Protein AF-A0A9P7FTN0-F1 (afdb_monomer_lite)

Structure (mmCIF, N/CA/C/O backbone):
data_AF-A0A9P7FTN0-F1
#
_entry.id   AF-A0A9P7FTN0-F1
#
loop_
_atom_site.group_PDB
_atom_site.id
_atom_site.type_symbol
_atom_site.label_atom_id
_atom_site.label_alt_id
_atom_site.label_comp_id
_atom_site.label_asym_id
_atom_site.label_entity_id
_atom_site.label_seq_id
_atom_site.pdbx_PDB_ins_code
_atom_site.Cartn_x
_atom_site.Cartn_y
_atom_site.Cartn_z
_atom_site.occupancy
_atom_site.B_iso_or_equiv
_atom_site.auth_seq_id
_atom_site.auth_comp_id
_atom_site.auth_asym_id
_atom_site.auth_atom_id
_atom_site.pdbx_PDB_model_num
ATOM 1 N N . MET A 1 1 ? 28.682 -12.802 -58.910 1.00 31.09 1 MET A N 1
ATOM 2 C CA . MET A 1 1 ? 28.476 -13.879 -59.899 1.00 31.09 1 MET A CA 1
ATOM 3 C C . MET A 1 1 ? 27.266 -14.675 -59.445 1.00 31.09 1 MET A C 1
ATOM 5 O O . MET A 1 1 ? 27.197 -15.022 -58.276 1.00 31.09 1 MET A O 1
ATOM 9 N N . CYS A 1 2 ? 26.282 -14.801 -60.327 1.00 30.19 2 CYS A N 1
ATOM 10 C CA . CYS A 1 2 ? 24.962 -15.384 -60.092 1.00 30.19 2 CYS A CA 1
ATOM 11 C C . CYS A 1 2 ? 25.042 -16.909 -59.913 1.00 30.19 2 CYS A C 1
ATOM 13 O O . CYS A 1 2 ? 25.841 -17.535 -60.602 1.00 30.19 2 CYS A O 1
ATOM 15 N N . ALA A 1 3 ? 24.151 -17.498 -59.113 1.00 31.81 3 ALA A N 1
ATOM 16 C CA . ALA A 1 3 ? 23.622 -18.833 -59.392 1.00 31.81 3 ALA A CA 1
ATOM 17 C C . ALA A 1 3 ? 22.221 -18.960 -58.782 1.00 31.81 3 ALA A C 1
ATOM 19 O O . ALA A 1 3 ? 22.028 -18.900 -57.570 1.00 31.81 3 ALA A O 1
ATOM 20 N N . ARG A 1 4 ? 21.256 -19.057 -59.689 1.00 36.59 4 ARG A N 1
ATOM 21 C CA . ARG A 1 4 ? 19.823 -19.266 -59.507 1.00 36.59 4 ARG A CA 1
ATOM 22 C C . ARG A 1 4 ? 19.539 -20.745 -59.831 1.00 36.59 4 ARG A C 1
ATOM 24 O O . ARG A 1 4 ? 20.307 -21.338 -60.582 1.00 36.59 4 ARG A O 1
ATOM 31 N N . ASP A 1 5 ? 18.407 -21.240 -59.331 1.00 37.47 5 ASP A N 1
ATOM 32 C CA . ASP A 1 5 ? 17.646 -22.423 -59.788 1.00 37.47 5 ASP A CA 1
ATOM 33 C C . ASP A 1 5 ? 18.031 -23.809 -59.219 1.00 37.47 5 ASP A C 1
ATOM 35 O O . ASP A 1 5 ? 19.073 -24.366 -59.540 1.00 37.47 5 ASP A O 1
ATOM 39 N N . LEU A 1 6 ? 17.146 -24.433 -58.420 1.00 32.06 6 LEU A N 1
ATOM 40 C CA . LEU A 1 6 ? 16.088 -25.344 -58.905 1.00 32.06 6 LEU A CA 1
ATOM 41 C C . LEU A 1 6 ? 15.223 -25.925 -57.759 1.00 32.06 6 LEU A C 1
ATOM 43 O O . LEU A 1 6 ? 15.592 -25.935 -56.590 1.00 32.06 6 LEU A O 1
ATOM 47 N N . LEU A 1 7 ? 14.023 -26.344 -58.156 1.00 34.34 7 LEU A N 1
ATOM 48 C CA . LEU A 1 7 ? 12.803 -26.639 -57.401 1.00 34.34 7 LEU A CA 1
ATOM 49 C C . LEU A 1 7 ? 12.665 -28.096 -56.893 1.00 34.34 7 LEU A C 1
ATOM 51 O O . LEU A 1 7 ? 13.183 -29.021 -57.505 1.00 34.34 7 LEU A O 1
ATOM 55 N N . LEU A 1 8 ? 11.758 -28.236 -55.909 1.00 33.72 8 LEU A N 1
ATOM 56 C CA . LEU A 1 8 ? 10.805 -29.337 -55.636 1.00 33.72 8 LEU A CA 1
ATOM 57 C C . LEU A 1 8 ? 11.191 -30.561 -54.766 1.00 33.72 8 LEU A C 1
ATOM 59 O O . LEU A 1 8 ? 11.976 -31.419 -55.141 1.00 33.72 8 LEU A O 1
ATOM 63 N N . ALA A 1 9 ? 10.386 -30.671 -53.696 1.00 35.03 9 ALA A N 1
ATOM 64 C CA . ALA A 1 9 ? 9.806 -31.860 -53.057 1.00 35.03 9 ALA A CA 1
ATOM 65 C C . ALA A 1 9 ? 10.682 -32.777 -52.180 1.00 35.03 9 ALA A C 1
ATOM 67 O O . ALA A 1 9 ? 11.590 -33.458 -52.638 1.00 35.03 9 ALA A O 1
ATOM 68 N N . GLY A 1 10 ? 10.268 -32.897 -50.912 1.00 29.72 10 GLY A N 1
ATOM 69 C CA . GLY A 1 10 ? 10.661 -33.989 -50.024 1.00 29.72 10 GLY A CA 1
ATOM 70 C C . GLY A 1 10 ? 10.662 -33.576 -48.558 1.00 29.72 10 GLY A C 1
ATOM 71 O O . GLY A 1 10 ? 11.668 -33.097 -48.048 1.00 29.72 10 GLY A O 1
ATOM 72 N N . VAL A 1 11 ? 9.537 -33.766 -47.865 1.00 44.59 11 VAL A N 1
ATOM 73 C CA . VAL A 1 11 ? 9.508 -33.743 -46.398 1.00 44.59 11 VAL A CA 1
ATOM 74 C C . VAL A 1 11 ? 10.474 -34.818 -45.894 1.00 44.59 11 VAL A C 1
ATOM 76 O O . VAL A 1 11 ? 10.239 -36.004 -46.102 1.00 44.59 11 VAL A O 1
ATOM 79 N N . SER A 1 12 ? 11.541 -34.406 -45.214 1.00 32.53 12 SER A N 1
ATOM 80 C CA . SER A 1 12 ? 12.284 -35.264 -44.294 1.00 32.53 12 SER A CA 1
ATOM 81 C C . SER A 1 12 ? 12.703 -34.443 -43.078 1.00 32.53 12 SER A C 1
ATOM 83 O O . SER A 1 12 ? 13.478 -33.490 -43.167 1.00 32.53 12 SER A O 1
ATOM 85 N N . LEU A 1 13 ? 12.107 -34.794 -41.938 1.00 45.34 13 LEU A N 1
ATOM 86 C CA . LEU A 1 13 ? 12.431 -34.310 -40.603 1.00 45.34 13 LEU A CA 1
ATOM 87 C C . LEU A 1 13 ? 13.838 -34.779 -40.213 1.00 45.34 13 LEU A C 1
ATOM 89 O O . LEU A 1 13 ? 14.008 -35.767 -39.508 1.00 45.34 13 LEU A O 1
ATOM 93 N N . THR A 1 14 ? 14.850 -34.018 -40.610 1.00 37.41 14 THR A N 1
ATOM 94 C CA . THR A 1 14 ? 16.133 -33.963 -39.905 1.00 37.41 14 THR A CA 1
ATOM 95 C C . THR A 1 14 ? 16.527 -32.500 -39.813 1.00 37.41 14 THR A C 1
ATOM 97 O O . THR A 1 14 ? 16.972 -31.899 -40.788 1.00 37.41 14 THR A O 1
ATOM 100 N N . LYS A 1 15 ? 16.274 -31.903 -38.643 1.00 46.38 15 LYS A N 1
ATOM 101 C CA . LYS A 1 15 ? 16.603 -30.516 -38.300 1.00 46.38 15 LYS A CA 1
ATOM 102 C C . LYS A 1 15 ? 18.123 -30.355 -38.434 1.00 46.38 15 LYS A C 1
ATOM 104 O O . LYS A 1 15 ? 18.864 -30.704 -37.519 1.00 46.38 15 LYS A O 1
ATOM 109 N N . ASN A 1 16 ? 18.576 -29.926 -39.613 1.00 45.09 16 ASN A N 1
ATOM 110 C CA . ASN A 1 16 ? 19.978 -29.634 -39.887 1.00 45.09 16 ASN A CA 1
ATOM 111 C C . ASN A 1 16 ? 20.498 -28.698 -38.790 1.00 45.09 16 ASN A C 1
ATOM 113 O O . ASN A 1 16 ? 19.848 -27.697 -38.484 1.00 45.09 16 ASN A O 1
ATOM 117 N N . ARG A 1 17 ? 21.647 -29.047 -38.196 1.00 53.75 17 ARG A N 1
ATOM 118 C CA . ARG A 1 17 ? 22.486 -28.140 -37.400 1.00 53.75 17 ARG A CA 1
ATOM 119 C C . ARG A 1 17 ? 22.630 -26.843 -38.200 1.00 53.75 17 ARG A C 1
ATOM 121 O O . ARG A 1 17 ? 23.322 -26.838 -39.210 1.00 53.75 17 ARG A O 1
ATOM 128 N N . GLN A 1 18 ? 21.900 -25.801 -37.817 1.00 57.97 18 GLN A N 1
ATOM 129 C CA . GLN A 1 18 ? 21.959 -24.518 -38.505 1.00 57.97 18 GLN A CA 1
ATOM 130 C C . GLN A 1 18 ? 23.228 -23.793 -38.071 1.00 57.97 18 GLN A C 1
ATOM 132 O O . GLN A 1 18 ? 23.468 -23.629 -36.874 1.00 57.97 18 GLN A O 1
ATOM 137 N N . ASP A 1 19 ? 24.034 -23.403 -39.056 1.00 70.38 19 ASP A N 1
ATOM 138 C CA . ASP A 1 19 ? 25.237 -22.603 -38.877 1.00 70.38 19 ASP A CA 1
ATOM 139 C C . ASP A 1 19 ? 24.915 -21.317 -38.110 1.00 70.38 19 ASP A C 1
ATOM 141 O O . ASP A 1 19 ? 24.045 -20.529 -38.487 1.00 70.38 19 ASP A O 1
ATOM 145 N N . HIS A 1 20 ? 25.624 -21.118 -37.003 1.00 78.00 20 HIS A N 1
ATOM 146 C CA . HIS A 1 20 ? 25.621 -19.858 -36.278 1.00 78.00 20 HIS A CA 1
ATOM 147 C C . HIS A 1 20 ? 26.612 -18.885 -36.944 1.00 78.00 20 HIS A C 1
ATOM 149 O O . HIS A 1 20 ? 27.692 -19.317 -37.351 1.00 78.00 20 HIS A O 1
ATOM 155 N N . PRO A 1 21 ? 26.315 -17.574 -36.990 1.00 84.31 21 PRO A N 1
ATOM 156 C CA . PRO A 1 21 ? 25.103 -16.920 -36.498 1.00 84.31 21 PRO A CA 1
ATOM 157 C C . PRO A 1 21 ? 23.936 -16.972 -37.498 1.00 84.31 21 PRO A C 1
ATOM 159 O O . PRO A 1 21 ? 24.124 -16.877 -38.705 1.00 84.31 21 PRO A O 1
ATOM 162 N N . ILE A 1 22 ? 22.707 -17.014 -36.968 1.00 84.06 22 ILE A N 1
ATOM 163 C CA . ILE A 1 22 ? 21.469 -16.983 -37.769 1.00 84.06 22 ILE A CA 1
ATOM 164 C C . ILE A 1 22 ? 21.303 -15.615 -38.458 1.00 84.06 22 ILE A C 1
ATOM 166 O O . ILE A 1 22 ? 20.797 -15.542 -39.576 1.00 84.06 22 ILE A O 1
ATOM 170 N N . ARG A 1 23 ? 21.724 -14.523 -37.796 1.00 85.62 23 ARG A N 1
ATOM 171 C CA . ARG A 1 23 ? 21.707 -13.139 -38.307 1.00 85.62 23 ARG A CA 1
ATOM 172 C C . ARG A 1 23 ? 22.837 -12.309 -37.699 1.00 85.62 23 ARG A C 1
ATOM 174 O O . ARG A 1 23 ? 23.258 -12.574 -36.576 1.00 85.62 23 ARG A O 1
ATOM 181 N N . ALA A 1 24 ? 23.289 -11.294 -38.434 1.00 89.06 24 ALA A N 1
ATOM 182 C CA . ALA A 1 24 ? 24.287 -10.328 -37.986 1.00 89.06 24 ALA A CA 1
ATOM 183 C C . ALA A 1 24 ? 23.943 -8.927 -38.513 1.00 89.06 24 ALA A C 1
ATOM 185 O O . ALA A 1 24 ? 23.652 -8.767 -39.699 1.00 89.06 24 ALA A O 1
ATOM 186 N N . TRP A 1 25 ? 24.007 -7.923 -37.638 1.00 91.50 25 TRP A N 1
ATOM 187 C CA . TRP A 1 25 ? 23.776 -6.517 -37.972 1.00 91.50 25 TRP A CA 1
ATOM 188 C C . TRP A 1 25 ? 25.002 -5.687 -37.589 1.00 91.50 25 TRP A C 1
ATOM 190 O O . TRP A 1 25 ? 25.554 -5.856 -36.505 1.00 91.50 25 TRP A O 1
ATOM 200 N N . GLN A 1 26 ? 25.418 -4.780 -38.472 1.00 93.38 26 GLN A N 1
ATOM 201 C CA . GLN A 1 26 ? 26.541 -3.865 -38.256 1.00 93.38 26 GLN A CA 1
ATOM 202 C C . GLN A 1 26 ? 26.058 -2.428 -38.459 1.00 93.38 26 GLN A C 1
ATOM 204 O O . GLN A 1 26 ? 26.190 -1.867 -39.544 1.00 93.38 26 GLN A O 1
ATOM 209 N N . GLU A 1 27 ? 25.431 -1.853 -37.430 1.00 93.88 27 GLU A N 1
ATOM 210 C CA . GLU A 1 27 ? 24.962 -0.458 -37.477 1.00 93.88 27 GLU A CA 1
ATOM 211 C C . GLU A 1 27 ? 25.555 0.452 -36.403 1.00 93.88 27 GLU A C 1
ATOM 213 O O . GLU A 1 27 ? 25.571 1.665 -36.597 1.00 93.88 27 GLU A O 1
ATOM 218 N N . HIS A 1 28 ? 25.988 -0.094 -35.266 1.00 95.62 28 HIS A N 1
ATOM 219 C CA . HIS A 1 28 ? 26.703 0.690 -34.263 1.00 95.62 28 HIS A CA 1
ATOM 220 C C . HIS A 1 28 ? 28.098 1.042 -34.777 1.00 95.62 28 HIS A C 1
ATOM 222 O O . HIS A 1 28 ? 28.753 0.222 -35.422 1.00 95.62 28 HIS A O 1
ATOM 228 N N . THR A 1 29 ? 28.550 2.264 -34.503 1.00 96.56 29 THR A N 1
ATOM 229 C CA . THR A 1 29 ? 29.854 2.760 -34.982 1.00 96.56 29 THR A CA 1
ATOM 230 C C . THR A 1 29 ? 30.975 2.553 -33.967 1.00 96.56 29 THR A C 1
ATOM 232 O O . THR A 1 29 ? 32.143 2.780 -34.281 1.00 96.56 29 THR A O 1
ATOM 235 N N . ARG A 1 30 ? 30.624 2.106 -32.759 1.00 97.12 30 ARG A N 1
ATOM 236 C CA . ARG A 1 30 ? 31.532 1.783 -31.656 1.00 97.12 30 ARG A CA 1
ATOM 237 C C . ARG A 1 30 ? 31.077 0.507 -30.948 1.00 97.12 30 ARG A C 1
ATOM 239 O O . ARG A 1 30 ? 30.109 -0.137 -31.351 1.00 97.12 30 ARG A O 1
ATOM 246 N N . GLU A 1 31 ? 31.786 0.138 -29.891 1.00 96.69 31 GLU A N 1
ATOM 247 C CA . GLU A 1 31 ? 31.558 -1.052 -29.081 1.00 96.69 31 GLU A CA 1
ATOM 248 C C . GLU A 1 31 ? 30.089 -1.176 -28.664 1.00 96.69 31 GLU A C 1
ATOM 250 O O . GLU A 1 31 ? 29.496 -0.237 -28.126 1.00 96.69 31 GLU A O 1
ATOM 255 N N . VAL A 1 32 ? 29.498 -2.344 -28.921 1.00 97.38 32 VAL A N 1
ATOM 256 C CA . VAL A 1 32 ? 28.172 -2.708 -28.414 1.00 97.38 32 VAL A CA 1
ATOM 257 C C . VAL A 1 32 ? 28.368 -3.298 -27.027 1.00 97.38 32 VAL A C 1
ATOM 259 O O . VAL A 1 32 ? 29.068 -4.297 -26.874 1.00 97.38 32 VAL A O 1
ATOM 262 N N . PHE A 1 33 ? 27.790 -2.660 -26.015 1.00 94.94 33 PHE A N 1
ATOM 263 C CA . PHE A 1 33 ? 28.113 -2.958 -24.622 1.00 94.94 33 PHE A CA 1
ATOM 264 C C . PHE A 1 33 ? 27.035 -3.784 -23.918 1.00 94.94 33 PHE A C 1
ATOM 266 O O . PHE A 1 33 ? 27.358 -4.619 -23.074 1.00 94.94 33 PHE A O 1
ATOM 273 N N . SER A 1 34 ? 25.760 -3.581 -24.260 1.00 96.75 34 SER A N 1
ATOM 274 C CA . SER A 1 34 ? 24.654 -4.345 -23.678 1.00 96.75 34 SER A CA 1
ATOM 275 C C . SER A 1 34 ? 23.622 -4.750 -24.724 1.00 96.75 34 SER A C 1
ATOM 277 O O . SER A 1 34 ? 23.486 -4.101 -25.764 1.00 96.75 34 SER A O 1
ATOM 279 N N . VAL A 1 35 ? 22.907 -5.833 -24.424 1.00 97.38 35 VAL A N 1
ATOM 280 C CA . VAL A 1 35 ? 21.728 -6.296 -25.154 1.00 97.38 35 VAL A CA 1
ATOM 281 C C . VAL A 1 35 ? 20.667 -6.723 -24.144 1.00 97.38 35 VAL A C 1
ATOM 283 O O . VAL A 1 35 ? 21.007 -7.356 -23.143 1.00 97.38 35 VAL A O 1
ATOM 286 N N . ASP A 1 36 ? 19.407 -6.386 -24.400 1.00 97.81 36 ASP A N 1
ATOM 287 C CA . ASP A 1 36 ? 18.286 -6.753 -23.535 1.00 97.81 36 ASP A CA 1
ATOM 288 C C . ASP A 1 36 ? 17.030 -7.084 -24.345 1.00 97.81 36 ASP A C 1
ATOM 290 O O . ASP A 1 36 ? 16.654 -6.351 -25.263 1.00 97.81 36 ASP A O 1
ATOM 294 N N . TRP A 1 37 ? 16.387 -8.200 -24.012 1.00 97.19 37 TRP A N 1
ATOM 295 C CA . TRP A 1 37 ? 15.133 -8.620 -24.634 1.00 97.19 37 TRP A CA 1
ATOM 296 C C . TRP A 1 37 ? 13.949 -8.047 -23.867 1.00 97.19 37 TRP A C 1
ATOM 298 O O . TRP A 1 37 ? 13.916 -8.087 -22.640 1.00 97.19 37 TRP A O 1
ATOM 308 N N . SER A 1 38 ? 12.923 -7.582 -24.581 1.00 94.38 38 SER A N 1
ATOM 309 C CA . SER A 1 38 ? 11.670 -7.235 -23.919 1.00 94.38 38 SER A CA 1
ATOM 310 C C . SER A 1 38 ? 10.962 -8.506 -23.450 1.00 94.38 38 SER A C 1
ATOM 312 O O . SER A 1 38 ? 10.572 -9.357 -24.251 1.00 94.38 38 SER A O 1
ATOM 314 N N . ASN A 1 39 ? 10.724 -8.606 -22.142 1.00 89.88 39 ASN A N 1
ATOM 315 C CA . ASN A 1 39 ? 9.963 -9.715 -21.560 1.00 89.88 39 ASN A CA 1
ATOM 316 C C . ASN A 1 39 ? 8.456 -9.644 -21.873 1.00 89.88 39 ASN A C 1
ATOM 318 O O . ASN A 1 39 ? 7.747 -10.635 -21.701 1.00 89.88 39 ASN A O 1
ATOM 322 N N . ILE A 1 40 ? 7.972 -8.494 -22.358 1.00 91.81 40 ILE A N 1
ATOM 323 C CA . ILE A 1 40 ? 6.565 -8.278 -22.718 1.00 91.81 40 ILE A CA 1
ATOM 324 C C . ILE A 1 40 ? 6.392 -8.355 -24.243 1.00 91.81 40 ILE A C 1
ATOM 326 O O . ILE A 1 40 ? 5.612 -9.169 -24.739 1.00 91.81 40 ILE A O 1
ATOM 330 N N . LYS A 1 41 ? 7.153 -7.561 -25.011 1.00 90.62 41 LYS A N 1
ATOM 331 C CA . LYS A 1 41 ? 7.175 -7.601 -26.484 1.00 90.62 41 LYS A CA 1
ATOM 332 C C . LYS A 1 41 ? 8.279 -8.541 -26.964 1.00 90.62 41 LYS A C 1
ATOM 334 O O . LYS A 1 41 ? 9.319 -8.093 -27.432 1.00 90.62 41 LYS A O 1
ATOM 339 N N . LYS A 1 42 ? 8.017 -9.845 -26.874 1.00 89.56 42 LYS A N 1
ATOM 340 C CA . LYS A 1 42 ? 8.990 -10.940 -27.082 1.00 89.56 42 LYS A CA 1
ATOM 341 C C . LYS A 1 42 ? 9.758 -10.925 -28.413 1.00 89.56 42 LYS A C 1
ATOM 343 O O . LYS A 1 42 ? 10.788 -11.577 -28.514 1.00 89.56 42 LYS A O 1
ATOM 348 N N . GLU A 1 43 ? 9.279 -10.186 -29.409 1.00 92.06 43 GLU A N 1
ATOM 349 C CA . GLU A 1 43 ? 9.926 -10.049 -30.721 1.00 92.06 43 GLU A CA 1
ATOM 350 C C . GLU A 1 43 ? 10.980 -8.930 -30.774 1.00 92.06 43 GLU A C 1
ATOM 352 O O . GLU A 1 43 ? 11.703 -8.799 -31.764 1.00 92.06 43 GLU A O 1
ATOM 357 N N . THR A 1 44 ? 11.069 -8.097 -29.734 1.00 94.25 44 THR A N 1
ATOM 358 C CA . THR A 1 44 ? 11.913 -6.900 -29.719 1.00 94.25 44 THR A CA 1
ATOM 359 C C . THR A 1 44 ? 13.036 -7.022 -28.697 1.00 94.25 44 THR A C 1
ATOM 361 O O . THR A 1 44 ? 12.815 -7.398 -27.544 1.00 94.25 44 THR A O 1
ATOM 364 N N . PHE A 1 45 ? 14.237 -6.612 -29.098 1.00 96.56 45 PHE A N 1
ATOM 365 C CA . PHE A 1 45 ? 15.372 -6.426 -28.197 1.00 96.56 45 PHE A CA 1
ATOM 366 C C . PHE A 1 45 ? 16.067 -5.087 -28.454 1.00 96.56 45 PHE A C 1
ATOM 368 O O . PHE A 1 45 ? 15.925 -4.490 -29.523 1.00 96.56 45 PHE A O 1
ATOM 375 N N . ALA A 1 46 ? 16.804 -4.602 -27.462 1.00 97.50 46 ALA A N 1
ATOM 376 C CA . ALA A 1 46 ? 17.571 -3.368 -27.514 1.00 97.50 46 ALA A CA 1
ATOM 377 C C . ALA A 1 46 ? 19.067 -3.677 -27.431 1.00 97.50 46 ALA A C 1
ATOM 379 O O . ALA A 1 46 ? 19.463 -4.633 -26.769 1.00 97.50 46 ALA A O 1
ATOM 380 N N . SER A 1 47 ? 19.898 -2.857 -28.069 1.00 97.88 47 SER A N 1
ATOM 381 C CA . SER A 1 47 ? 21.346 -2.836 -27.854 1.00 97.88 47 SER A CA 1
ATOM 382 C C . SER A 1 47 ? 21.829 -1.428 -27.540 1.00 97.88 47 SER A C 1
ATOM 384 O O . SER A 1 47 ? 21.358 -0.469 -28.154 1.00 97.88 47 SER A O 1
ATOM 386 N N . SER A 1 48 ? 22.784 -1.298 -26.620 1.00 98.00 48 SER A N 1
ATOM 387 C CA . SER A 1 48 ? 23.442 -0.024 -26.302 1.00 98.00 48 SER A CA 1
ATOM 388 C C . SER A 1 48 ? 24.888 -0.004 -26.786 1.00 98.00 48 SER A C 1
ATOM 390 O O . SER A 1 48 ? 25.551 -1.045 -26.820 1.00 98.00 48 SER A O 1
ATOM 392 N N . SER A 1 49 ? 25.397 1.180 -27.126 1.00 98.12 49 SER A N 1
ATOM 393 C CA . SER A 1 49 ? 26.763 1.334 -27.621 1.00 98.12 49 SER A CA 1
ATOM 394 C C . SER A 1 49 ? 27.484 2.557 -27.061 1.00 98.12 49 SER A C 1
ATOM 396 O O . SER A 1 49 ? 26.897 3.537 -26.597 1.00 98.12 49 SER A O 1
ATOM 398 N N . TRP A 1 50 ? 28.809 2.503 -27.142 1.00 97.75 50 TRP A N 1
ATOM 399 C CA . TRP A 1 50 ? 29.697 3.630 -26.887 1.00 97.75 50 TRP A CA 1
ATOM 400 C C . TRP A 1 50 ? 29.576 4.762 -27.918 1.00 97.75 50 TRP A C 1
ATOM 402 O O . TRP A 1 50 ? 30.155 5.829 -27.725 1.00 97.75 50 TRP A O 1
ATOM 412 N N . ASP A 1 51 ? 28.822 4.565 -29.001 1.00 96.06 51 ASP A N 1
ATOM 413 C CA . ASP A 1 51 ? 28.494 5.615 -29.972 1.00 96.06 51 ASP A CA 1
ATOM 414 C C . ASP A 1 51 ? 27.414 6.601 -29.487 1.00 96.06 51 ASP A C 1
ATOM 416 O O . ASP A 1 51 ? 27.070 7.527 -30.217 1.00 96.06 51 ASP A O 1
ATOM 420 N N . GLY A 1 52 ? 26.899 6.427 -28.263 1.00 94.62 52 GLY A N 1
ATOM 421 C CA . GLY A 1 52 ? 25.855 7.278 -27.680 1.00 94.62 52 GLY A CA 1
ATOM 422 C C . GLY A 1 52 ? 24.431 6.830 -28.010 1.00 94.62 52 GLY A C 1
ATOM 423 O O . GLY A 1 52 ? 23.456 7.362 -27.467 1.00 94.62 52 GLY A O 1
ATOM 424 N N . THR A 1 53 ? 24.286 5.815 -28.864 1.00 95.62 53 THR A N 1
ATOM 425 C CA . THR A 1 53 ? 22.989 5.368 -29.362 1.00 95.62 53 THR A CA 1
ATOM 426 C C . THR A 1 53 ? 22.513 4.078 -28.710 1.00 95.62 53 THR A C 1
ATOM 428 O O . THR A 1 53 ? 23.283 3.227 -28.252 1.00 95.62 53 THR A O 1
ATOM 431 N N . VAL A 1 54 ? 21.193 3.922 -28.716 1.00 96.75 54 VAL A N 1
ATOM 432 C CA . VAL A 1 54 ? 20.510 2.665 -28.430 1.00 96.75 54 VAL A CA 1
ATOM 433 C C . VAL A 1 54 ? 19.693 2.278 -29.650 1.00 96.75 54 VAL A C 1
ATOM 435 O O . VAL A 1 54 ? 18.951 3.095 -30.192 1.00 96.75 54 VAL A O 1
ATOM 438 N N . LYS A 1 55 ? 19.824 1.036 -30.106 1.00 95.19 55 LYS A N 1
ATOM 439 C CA . LYS A 1 55 ? 19.088 0.524 -31.265 1.00 95.19 55 LYS A CA 1
ATOM 440 C C . LYS A 1 55 ? 18.089 -0.533 -30.831 1.00 95.19 55 LYS A C 1
ATOM 442 O O . LYS A 1 55 ? 18.412 -1.394 -30.019 1.00 95.19 55 LYS A O 1
ATOM 447 N N . LEU A 1 56 ? 16.882 -0.459 -31.385 1.00 95.25 56 LEU A N 1
ATOM 448 C CA . LEU A 1 56 ? 15.839 -1.468 -31.230 1.00 95.25 56 LEU A CA 1
ATOM 449 C C . LEU A 1 56 ? 15.810 -2.377 -32.446 1.00 95.25 56 LEU A C 1
ATOM 451 O O . LEU A 1 56 ? 15.922 -1.915 -33.582 1.00 95.25 56 LEU A O 1
ATOM 455 N N . TRP A 1 57 ? 15.600 -3.661 -32.212 1.00 95.12 57 TRP A N 1
ATOM 456 C CA . TRP A 1 57 ? 15.735 -4.699 -33.218 1.00 95.12 57 TRP A CA 1
ATOM 457 C C . TRP A 1 57 ? 14.562 -5.662 -33.175 1.00 95.12 57 TRP A C 1
ATOM 459 O O . TRP A 1 57 ? 13.949 -5.878 -32.135 1.00 95.12 57 TRP A O 1
ATOM 469 N N . THR A 1 58 ? 14.321 -6.294 -34.316 1.00 93.38 58 THR A N 1
ATOM 470 C CA . THR A 1 58 ? 13.489 -7.488 -34.445 1.00 93.38 58 THR A CA 1
ATOM 471 C C . THR A 1 58 ? 14.276 -8.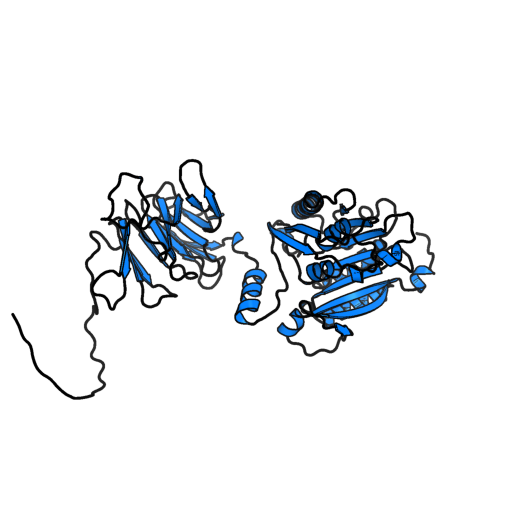453 -35.322 1.00 93.38 58 THR A C 1
ATOM 473 O O . THR A 1 58 ? 14.755 -8.011 -36.375 1.00 93.38 58 THR A O 1
ATOM 476 N N . PRO A 1 59 ? 14.426 -9.739 -34.952 1.00 90.12 59 PRO A N 1
ATOM 477 C CA . PRO A 1 59 ? 15.212 -10.683 -35.739 1.00 90.12 59 PRO A CA 1
ATOM 478 C C . PRO A 1 59 ? 14.781 -10.732 -37.204 1.00 90.12 59 PRO A C 1
ATOM 480 O O . PRO A 1 59 ? 15.620 -10.821 -38.086 1.00 90.12 59 PRO A O 1
ATOM 483 N N . ASP A 1 60 ? 13.494 -10.581 -37.501 1.00 88.62 60 ASP A N 1
ATOM 484 C CA . ASP A 1 60 ? 12.982 -10.713 -38.867 1.00 88.62 60 ASP A CA 1
ATOM 485 C C . ASP A 1 60 ? 13.372 -9.582 -39.822 1.00 88.62 60 ASP A C 1
ATOM 487 O O . ASP A 1 60 ? 13.190 -9.712 -41.036 1.00 88.62 60 ASP A O 1
ATOM 491 N N . ARG A 1 61 ? 13.949 -8.486 -39.316 1.00 87.31 61 ARG A N 1
ATOM 492 C CA . ARG A 1 61 ? 14.311 -7.321 -40.128 1.00 87.31 61 ARG A CA 1
ATOM 493 C C . ARG A 1 61 ? 15.810 -7.273 -40.445 1.00 87.31 61 ARG A C 1
ATOM 495 O O . ARG A 1 61 ? 16.642 -7.610 -39.607 1.00 87.31 61 ARG A O 1
ATOM 502 N N . PRO A 1 62 ? 16.196 -6.796 -41.642 1.00 86.50 62 PRO A N 1
ATOM 503 C CA . PRO A 1 62 ? 17.604 -6.652 -42.018 1.00 86.50 62 PRO A CA 1
ATOM 504 C C . PRO A 1 62 ? 18.297 -5.435 -41.378 1.00 86.50 62 PRO A C 1
ATOM 506 O O . PRO A 1 62 ? 19.505 -5.289 -41.528 1.00 86.50 62 PRO A O 1
ATOM 509 N N . ARG A 1 63 ? 17.548 -4.545 -40.714 1.00 89.62 63 ARG A N 1
ATOM 510 C CA . ARG A 1 63 ? 18.029 -3.305 -40.083 1.00 89.62 63 ARG A CA 1
ATOM 511 C C . ARG A 1 63 ? 17.299 -3.043 -38.768 1.00 89.62 63 ARG A C 1
ATOM 513 O O . ARG A 1 63 ? 16.235 -3.629 -38.540 1.00 89.62 63 ARG A O 1
ATOM 520 N N . SER A 1 64 ? 17.846 -2.151 -37.944 1.00 92.81 64 SER A N 1
ATOM 521 C CA . SER A 1 64 ? 17.210 -1.698 -36.706 1.00 92.81 64 SER A CA 1
ATOM 522 C C . SER A 1 64 ? 15.832 -1.084 -36.978 1.00 92.81 64 SER A C 1
ATOM 524 O O . SER A 1 64 ? 15.585 -0.435 -37.997 1.00 92.81 64 SER A O 1
ATOM 526 N N . VAL A 1 65 ? 14.900 -1.334 -36.061 1.00 91.94 65 VAL A N 1
ATOM 527 C CA . VAL A 1 65 ? 13.540 -0.783 -36.071 1.00 91.94 65 VAL A CA 1
ATOM 528 C C . VAL A 1 65 ? 13.577 0.702 -35.733 1.00 91.94 65 VAL A C 1
ATOM 530 O O . VAL A 1 65 ? 12.846 1.499 -36.317 1.00 91.94 65 VAL A O 1
ATOM 533 N N . THR A 1 66 ? 14.409 1.078 -34.764 1.00 88.88 66 THR A N 1
ATOM 534 C CA . THR A 1 66 ? 14.511 2.447 -34.256 1.00 88.88 66 THR A CA 1
ATOM 535 C C . THR A 1 66 ? 15.915 2.680 -33.720 1.00 88.88 66 THR A C 1
ATOM 537 O O . THR A 1 66 ? 16.512 1.784 -33.127 1.00 88.88 66 THR A O 1
ATOM 540 N N . THR A 1 67 ? 16.443 3.887 -33.922 1.00 91.06 67 THR A N 1
ATOM 541 C CA . THR A 1 67 ? 17.684 4.351 -33.293 1.00 91.06 67 THR A CA 1
ATOM 542 C C . THR A 1 67 ? 17.348 5.512 -32.366 1.00 91.06 67 THR A C 1
ATOM 544 O O . THR A 1 67 ? 16.800 6.518 -32.808 1.00 91.06 67 THR A O 1
ATOM 547 N N . LEU A 1 68 ? 17.670 5.362 -31.087 1.00 90.69 68 LEU A N 1
ATOM 548 C CA . LEU A 1 68 ? 17.531 6.375 -30.051 1.00 90.69 68 LEU A CA 1
ATOM 549 C C . LEU A 1 68 ? 18.889 7.049 -29.850 1.00 90.69 68 LEU A C 1
ATOM 551 O O . LEU A 1 68 ? 19.874 6.382 -29.532 1.00 90.69 68 LEU A O 1
ATOM 555 N N . GLN A 1 69 ? 18.938 8.369 -30.013 1.00 90.50 69 GLN A N 1
ATOM 556 C CA . GLN A 1 69 ? 20.075 9.185 -29.582 1.00 90.50 69 GLN A CA 1
ATOM 557 C C . GLN A 1 69 ? 19.977 9.377 -28.068 1.00 90.50 69 GLN A C 1
ATOM 559 O O . GLN A 1 69 ? 19.413 10.361 -27.592 1.00 90.50 69 GLN A O 1
ATOM 564 N N . ALA A 1 70 ? 20.422 8.369 -27.316 1.00 89.75 70 ALA A N 1
ATOM 565 C CA . ALA A 1 70 ? 20.167 8.303 -25.886 1.00 89.75 70 ALA A CA 1
ATOM 566 C C . ALA A 1 70 ? 21.054 9.288 -25.113 1.00 89.75 70 ALA A C 1
ATOM 568 O O . ALA A 1 70 ? 20.554 10.070 -24.301 1.00 89.75 70 ALA A O 1
ATOM 569 N N . HIS A 1 71 ? 22.356 9.288 -25.399 1.00 92.00 71 HIS A N 1
ATOM 570 C CA . HIS A 1 71 ? 23.349 10.116 -24.719 1.00 92.00 71 HIS A CA 1
ATOM 571 C C . HIS A 1 71 ? 24.378 10.667 -25.716 1.00 92.00 71 HIS A C 1
ATOM 573 O O . HIS A 1 71 ? 24.604 10.094 -26.775 1.00 92.00 71 HIS A O 1
ATOM 579 N N . HIS A 1 72 ? 25.046 11.768 -25.359 1.00 89.94 72 HIS A N 1
ATOM 580 C CA . HIS A 1 72 ? 26.189 12.289 -26.131 1.00 89.94 72 HIS A CA 1
ATOM 581 C C . HIS A 1 72 ? 27.510 11.576 -25.785 1.00 89.94 72 HIS A C 1
ATOM 583 O O . HIS A 1 72 ? 28.561 11.912 -26.324 1.00 89.94 72 HIS A O 1
ATOM 589 N N . SER A 1 73 ? 27.459 10.627 -24.850 1.00 92.50 73 SER A N 1
ATOM 590 C CA . SER A 1 73 ? 28.595 9.878 -24.320 1.00 92.50 73 SER A CA 1
ATOM 591 C C . SER A 1 73 ? 28.279 8.380 -24.315 1.00 92.50 73 SER A C 1
ATOM 593 O O . SER A 1 73 ? 27.182 7.976 -24.700 1.00 92.50 73 SER A O 1
ATOM 595 N N . CYS A 1 74 ? 29.221 7.537 -23.892 1.00 96.94 74 CYS A N 1
ATOM 596 C CA . CYS A 1 74 ? 29.066 6.083 -23.963 1.00 96.94 74 CYS A CA 1
ATOM 597 C C . CYS A 1 74 ? 27.820 5.590 -23.203 1.00 96.94 74 CYS A C 1
ATOM 599 O O . CYS A 1 74 ? 27.602 5.995 -22.060 1.00 96.94 74 CYS A O 1
ATOM 601 N N . VAL A 1 75 ? 27.023 4.698 -23.806 1.00 98.06 75 VAL A N 1
ATOM 602 C CA . VAL A 1 75 ? 25.847 4.086 -23.160 1.00 98.06 75 VAL A CA 1
ATOM 603 C C . VAL A 1 75 ? 26.197 2.685 -22.673 1.00 98.06 75 VAL A C 1
ATOM 605 O O . VAL A 1 75 ? 26.373 1.755 -23.466 1.00 98.06 75 VAL A O 1
ATOM 608 N N . TYR A 1 76 ? 26.274 2.523 -21.355 1.00 98.06 76 TYR A N 1
ATOM 609 C CA . TYR A 1 76 ? 26.669 1.259 -20.737 1.00 98.06 76 TYR A CA 1
ATOM 610 C C . TYR A 1 76 ? 25.534 0.252 -20.645 1.00 98.06 76 TYR A C 1
ATOM 612 O O . TYR A 1 76 ? 25.781 -0.947 -20.682 1.00 98.06 76 TYR A O 1
ATOM 620 N N . GLN A 1 77 ? 24.289 0.695 -20.533 1.00 98.19 77 GLN A N 1
ATOM 621 C CA . GLN A 1 77 ? 23.181 -0.245 -20.449 1.00 98.19 77 GLN A CA 1
ATOM 622 C C . GLN A 1 77 ? 21.920 0.351 -21.057 1.00 98.19 77 GLN A C 1
ATOM 624 O O . GLN A 1 77 ? 21.671 1.545 -20.903 1.00 98.19 77 GLN A O 1
ATOM 629 N N . ALA A 1 78 ? 21.136 -0.488 -21.732 1.00 97.88 78 ALA A N 1
ATOM 630 C CA . ALA A 1 78 ? 19.753 -0.218 -22.103 1.00 97.88 78 ALA A CA 1
ATOM 631 C C . ALA A 1 78 ? 18.893 -1.419 -21.691 1.00 97.88 78 ALA A C 1
ATOM 633 O O . ALA A 1 78 ? 19.210 -2.539 -22.083 1.00 97.88 78 ALA A O 1
ATOM 634 N N . ILE A 1 79 ? 17.844 -1.196 -20.895 1.00 97.88 79 ILE A N 1
ATOM 635 C CA . ILE A 1 79 ? 16.972 -2.265 -20.380 1.00 97.88 79 ILE A CA 1
ATOM 636 C C . ILE A 1 79 ? 15.492 -1.927 -20.525 1.00 97.88 79 ILE A C 1
ATOM 638 O O . ILE A 1 79 ? 15.053 -0.815 -20.204 1.00 97.88 79 ILE A O 1
ATOM 642 N N . PHE A 1 80 ? 14.710 -2.903 -20.974 1.00 97.38 80 PHE A N 1
ATOM 643 C CA . PHE A 1 80 ? 13.259 -2.815 -21.023 1.00 97.38 80 PHE A CA 1
ATOM 644 C C . PHE A 1 80 ? 12.660 -2.901 -19.626 1.00 97.38 80 PHE A C 1
ATOM 646 O O . PHE A 1 80 ? 13.118 -3.652 -18.763 1.00 97.38 80 PHE A O 1
ATOM 653 N N . SER A 1 81 ? 11.590 -2.141 -19.413 1.00 94.12 81 SER A N 1
ATOM 654 C CA . SER A 1 81 ? 10.784 -2.295 -18.212 1.00 94.12 81 SER A CA 1
ATOM 655 C C . SER A 1 81 ? 10.097 -3.667 -18.209 1.00 94.12 81 SER A C 1
ATOM 657 O O . SER A 1 81 ? 9.485 -4.049 -19.211 1.00 94.12 81 SER A O 1
ATOM 659 N N . PRO A 1 82 ? 10.123 -4.399 -17.081 1.00 93.25 82 PRO A N 1
ATOM 660 C CA . PRO A 1 82 ? 9.357 -5.632 -16.930 1.00 93.25 82 PRO A CA 1
ATOM 661 C C . PRO A 1 82 ? 7.854 -5.371 -16.739 1.00 93.25 82 PRO A C 1
ATOM 663 O O . PRO A 1 82 ? 7.077 -6.318 -16.771 1.00 93.25 82 PRO A O 1
ATOM 666 N N . HIS A 1 83 ? 7.445 -4.107 -16.561 1.00 87.12 83 HIS A N 1
ATOM 667 C CA . HIS A 1 83 ? 6.061 -3.704 -16.282 1.00 87.12 83 HIS A CA 1
ATOM 668 C C . HIS A 1 83 ? 5.374 -3.039 -17.474 1.00 87.12 83 HIS A C 1
ATOM 670 O O . HIS A 1 83 ? 4.161 -3.143 -17.631 1.00 87.12 83 HIS A O 1
ATOM 676 N N . GLN A 1 84 ? 6.137 -2.332 -18.313 1.00 87.56 84 GLN A N 1
ATOM 677 C CA . GLN A 1 84 ? 5.604 -1.586 -19.452 1.00 87.56 84 GLN A CA 1
ATOM 678 C C . GLN A 1 84 ? 6.361 -1.940 -20.739 1.00 87.56 84 GLN A C 1
ATOM 680 O O . GLN A 1 84 ? 7.575 -1.758 -20.803 1.00 87.56 84 GLN A O 1
ATOM 685 N N . PRO A 1 85 ? 5.670 -2.399 -21.798 1.00 88.69 85 PRO A N 1
ATOM 686 C CA . PRO A 1 85 ? 6.326 -2.930 -22.996 1.00 88.69 85 PRO A CA 1
ATOM 687 C C . PRO A 1 85 ? 7.104 -1.895 -23.813 1.00 88.69 85 PRO A C 1
ATOM 689 O O . PRO A 1 85 ? 7.966 -2.267 -24.605 1.00 88.69 85 PRO A O 1
ATOM 692 N N . ASP A 1 86 ? 6.757 -0.619 -23.661 1.00 88.94 86 ASP A N 1
ATOM 693 C CA . ASP A 1 86 ? 7.286 0.497 -24.446 1.00 88.94 86 ASP A CA 1
ATOM 694 C C . ASP A 1 86 ? 8.212 1.408 -23.641 1.00 88.94 86 ASP A C 1
ATOM 696 O O . ASP A 1 86 ? 8.542 2.499 -24.093 1.00 88.94 86 ASP A O 1
ATOM 700 N N . LEU A 1 87 ? 8.628 0.980 -22.450 1.00 91.75 87 LEU A N 1
ATOM 701 C CA . LEU A 1 87 ? 9.489 1.774 -21.586 1.00 91.75 87 LEU A CA 1
ATOM 702 C C . LEU A 1 87 ? 10.904 1.195 -21.558 1.00 91.75 87 LEU A C 1
ATOM 704 O O . LEU A 1 87 ? 11.092 0.004 -21.298 1.00 91.75 87 LEU A O 1
ATOM 708 N N . LEU A 1 88 ? 11.895 2.052 -21.792 1.00 94.88 88 LEU A N 1
ATOM 709 C CA . LEU A 1 88 ? 13.311 1.692 -21.822 1.00 94.88 88 LEU A CA 1
ATOM 710 C C . LEU A 1 88 ? 14.116 2.634 -20.921 1.00 94.88 88 LEU A C 1
ATOM 712 O O . LEU A 1 88 ? 13.955 3.849 -21.011 1.00 94.88 88 LEU A O 1
ATOM 716 N N . ALA A 1 89 ? 14.999 2.089 -20.085 1.00 96.38 89 ALA A N 1
ATOM 717 C CA . ALA A 1 89 ? 15.951 2.868 -19.293 1.00 96.38 89 ALA A CA 1
ATOM 718 C C . ALA A 1 89 ? 17.367 2.728 -19.846 1.00 96.38 89 ALA A C 1
ATOM 720 O O . ALA A 1 89 ? 17.761 1.635 -20.257 1.00 96.38 89 ALA A O 1
ATOM 721 N N . THR A 1 90 ? 18.141 3.810 -19.812 1.00 97.31 90 THR A N 1
ATOM 722 C CA . THR A 1 90 ? 19.542 3.834 -20.244 1.00 97.31 90 THR A CA 1
ATOM 723 C C . THR A 1 90 ? 20.436 4.515 -19.218 1.00 97.31 90 THR A C 1
ATOM 725 O O . THR A 1 90 ? 19.995 5.446 -18.548 1.00 97.31 90 THR A O 1
ATOM 728 N N . CYS A 1 91 ? 21.692 4.078 -19.100 1.00 97.19 91 CYS A N 1
ATOM 729 C CA . CYS A 1 91 ? 22.710 4.745 -18.282 1.00 97.19 91 CYS A CA 1
ATOM 730 C C . CYS A 1 91 ? 24.005 4.992 -19.054 1.00 97.19 91 CYS A C 1
ATOM 732 O O . CYS A 1 91 ? 24.343 4.252 -19.986 1.00 97.19 91 CYS A O 1
ATOM 734 N N . SER A 1 92 ? 24.741 6.025 -18.645 1.00 96.88 92 SER A N 1
ATOM 735 C CA . SER A 1 92 ? 25.893 6.516 -19.397 1.00 96.88 92 SER A CA 1
ATOM 736 C C . SER A 1 92 ? 27.051 7.004 -18.525 1.00 96.88 92 SER A C 1
ATOM 738 O O . SER A 1 92 ? 26.911 7.311 -17.337 1.00 96.88 92 SER A O 1
ATOM 740 N N . THR A 1 93 ? 28.211 7.123 -19.174 1.00 95.81 93 THR A N 1
ATOM 741 C CA . THR A 1 93 ? 29.382 7.887 -18.723 1.00 95.81 93 THR A CA 1
ATOM 742 C C . THR A 1 93 ? 29.048 9.327 -18.331 1.00 95.81 93 THR A C 1
ATOM 744 O O . THR A 1 93 ? 29.723 9.884 -17.475 1.00 95.81 93 THR A O 1
ATOM 747 N N . ASP A 1 94 ? 28.009 9.941 -18.906 1.00 93.44 94 ASP A N 1
ATOM 748 C CA . ASP A 1 94 ? 27.607 11.314 -18.553 1.00 93.44 94 ASP A CA 1
ATOM 749 C C . ASP A 1 94 ? 26.977 11.457 -17.151 1.00 93.44 94 ASP A C 1
ATOM 751 O O . ASP A 1 94 ? 26.606 12.559 -16.751 1.00 93.44 94 ASP A O 1
ATOM 755 N N . GLY A 1 95 ? 26.855 10.352 -16.411 1.00 92.12 95 GLY A N 1
ATOM 756 C CA . GLY A 1 95 ? 26.319 10.315 -15.054 1.00 92.12 95 GLY A CA 1
ATOM 757 C C . GLY A 1 95 ? 24.799 10.357 -14.967 1.00 92.12 95 GLY A C 1
ATOM 758 O O . GLY A 1 95 ? 24.234 10.389 -13.870 1.00 92.12 95 GLY A O 1
ATOM 759 N N . THR A 1 96 ? 24.113 10.312 -16.110 1.00 93.44 96 THR A N 1
ATOM 760 C CA . THR A 1 96 ? 22.656 10.356 -16.169 1.00 93.44 96 THR A CA 1
ATOM 761 C C . THR A 1 96 ? 22.037 8.994 -16.452 1.00 93.44 96 THR A C 1
ATOM 763 O O . THR A 1 96 ? 22.607 8.130 -17.126 1.00 93.44 96 THR A O 1
ATOM 766 N N . VAL A 1 97 ? 20.821 8.824 -15.936 1.00 94.81 97 VAL A N 1
ATOM 767 C CA . VAL A 1 97 ? 19.892 7.769 -16.332 1.00 94.81 97 VAL A CA 1
ATOM 768 C C . VAL A 1 97 ? 18.758 8.413 -17.114 1.00 94.81 97 VAL A C 1
ATOM 770 O O . VAL A 1 97 ? 18.173 9.394 -16.659 1.00 94.81 97 VAL A O 1
ATOM 773 N N . LYS A 1 98 ? 18.429 7.877 -18.286 1.00 92.81 98 LYS A N 1
ATOM 774 C CA . LYS A 1 98 ? 17.342 8.390 -19.126 1.00 92.81 98 LYS A CA 1
ATOM 775 C C . LYS A 1 98 ? 16.274 7.335 -19.334 1.00 92.81 98 LYS A C 1
ATOM 777 O O . LYS A 1 98 ? 16.585 6.166 -19.544 1.00 92.81 98 LYS A O 1
ATOM 782 N N . ILE A 1 99 ? 15.019 7.769 -19.294 1.00 92.00 99 ILE A N 1
ATOM 783 C CA . ILE A 1 99 ? 13.851 6.921 -19.533 1.00 92.00 99 ILE A CA 1
ATOM 784 C C . ILE A 1 99 ? 13.182 7.349 -20.834 1.00 92.00 99 ILE A C 1
ATOM 786 O O . ILE A 1 99 ? 12.878 8.528 -21.024 1.00 92.00 99 ILE A O 1
ATOM 790 N N . PHE A 1 100 ? 12.928 6.390 -21.717 1.00 90.31 100 PHE A N 1
ATOM 791 C CA . PHE A 1 100 ? 12.292 6.594 -23.014 1.00 90.31 100 PHE A CA 1
ATOM 792 C C . PHE A 1 100 ? 10.946 5.879 -23.061 1.00 90.31 100 PHE A C 1
ATOM 794 O O . PHE A 1 100 ? 10.871 4.693 -22.743 1.00 90.31 100 PHE A O 1
ATOM 801 N N . ASP A 1 101 ? 9.911 6.594 -23.504 1.00 87.06 101 ASP A N 1
ATOM 802 C CA . ASP A 1 101 ? 8.637 6.008 -23.921 1.00 87.06 101 ASP A CA 1
ATOM 803 C C . ASP A 1 101 ? 8.631 5.882 -25.446 1.00 87.06 101 ASP A C 1
ATOM 805 O O . ASP A 1 101 ? 8.577 6.879 -26.168 1.00 87.06 101 ASP A O 1
ATOM 809 N N . LEU A 1 102 ? 8.674 4.646 -25.932 1.00 85.38 102 LEU A N 1
ATOM 810 C CA . LEU A 1 102 ? 8.757 4.309 -27.352 1.00 85.38 102 LEU A CA 1
ATOM 811 C C . LEU A 1 102 ? 7.469 4.621 -28.131 1.00 85.38 102 LEU A C 1
ATOM 813 O O . LEU A 1 102 ? 7.471 4.556 -29.360 1.00 85.38 102 LEU A O 1
ATOM 817 N N . ARG A 1 103 ? 6.372 4.970 -27.444 1.00 80.56 103 ARG A N 1
ATOM 818 C CA . ARG A 1 103 ? 5.121 5.434 -28.068 1.00 80.56 103 ARG A CA 1
ATOM 819 C C . ARG A 1 103 ? 5.181 6.911 -28.439 1.00 80.56 103 ARG A C 1
ATOM 821 O O . ARG A 1 103 ? 4.419 7.349 -29.300 1.00 80.56 103 ARG A O 1
ATOM 828 N N . THR A 1 104 ? 6.041 7.686 -27.778 1.00 67.38 104 THR A N 1
ATOM 829 C CA . THR A 1 104 ? 6.120 9.132 -27.995 1.00 67.38 104 THR A CA 1
ATOM 830 C C . THR A 1 104 ? 6.956 9.411 -29.245 1.00 67.38 104 THR A C 1
ATOM 832 O O . THR A 1 104 ? 8.082 8.923 -29.350 1.00 67.38 104 THR A O 1
ATOM 835 N N . PRO A 1 105 ? 6.443 10.180 -30.222 1.00 53.78 105 PRO A N 1
ATOM 836 C CA . PRO A 1 105 ? 7.188 10.471 -31.437 1.00 53.78 105 PRO A CA 1
ATOM 837 C C . PRO A 1 105 ? 8.448 11.299 -31.139 1.00 53.78 105 PRO A C 1
ATOM 839 O O . PRO A 1 105 ? 8.435 12.236 -30.345 1.00 53.78 105 PRO A O 1
ATOM 842 N N . ALA A 1 106 ? 9.536 10.964 -31.831 1.00 52.84 106 ALA A N 1
ATOM 843 C CA . ALA A 1 106 ? 10.884 11.506 -31.663 1.00 52.84 106 ALA A CA 1
ATOM 844 C C . ALA A 1 106 ? 11.092 12.929 -32.239 1.00 52.84 106 ALA A C 1
ATOM 846 O O . ALA A 1 106 ? 12.105 13.194 -32.890 1.00 52.84 106 ALA A O 1
ATOM 847 N N . TYR A 1 107 ? 10.131 13.839 -32.043 1.00 52.06 107 TYR A N 1
ATOM 848 C CA . TYR A 1 107 ? 10.196 15.208 -32.561 1.00 52.06 107 TYR A CA 1
ATOM 849 C C . TYR A 1 107 ? 9.937 16.238 -31.461 1.00 52.06 107 TYR A C 1
ATOM 851 O O . TYR A 1 107 ? 8.850 16.306 -30.894 1.00 52.06 107 TYR A O 1
ATOM 859 N N . VAL A 1 108 ? 10.935 17.084 -31.204 1.00 47.94 108 VAL A N 1
ATOM 860 C CA . VAL A 1 108 ? 10.789 18.295 -30.388 1.00 47.94 108 VAL A CA 1
ATOM 861 C C . VAL A 1 108 ? 10.476 19.461 -31.339 1.00 47.94 108 VAL A C 1
ATOM 863 O O . VAL A 1 108 ? 11.232 19.649 -32.295 1.00 47.94 108 VAL A O 1
ATOM 866 N N . PRO A 1 109 ? 9.415 20.267 -31.134 1.00 44.69 109 PRO A N 1
ATOM 867 C CA . PRO A 1 109 ? 9.187 21.461 -31.942 1.00 44.69 109 PRO A CA 1
ATOM 868 C C . PRO A 1 109 ? 10.245 22.516 -31.593 1.00 44.69 109 PRO A C 1
ATOM 870 O O . PRO A 1 109 ? 10.156 23.208 -30.581 1.00 44.69 109 PRO A O 1
ATOM 873 N N . SER A 1 110 ? 11.286 22.637 -32.409 1.00 47.44 110 SER A N 1
ATOM 874 C CA . SER A 1 110 ? 12.346 23.628 -32.218 1.00 47.44 110 SER A CA 1
ATOM 875 C C . SER A 1 110 ? 11.984 24.965 -32.875 1.00 47.44 110 SER A C 1
ATOM 877 O O . SER A 1 110 ? 12.451 25.232 -33.970 1.00 47.44 110 SER A O 1
ATOM 879 N N . GLY A 1 111 ? 11.191 25.814 -32.209 1.00 54.47 111 GLY A N 1
ATOM 880 C CA . GLY A 1 111 ? 10.998 27.241 -32.548 1.00 54.47 111 GLY A CA 1
ATOM 881 C C . GLY A 1 111 ? 10.508 27.575 -33.978 1.00 54.47 111 GLY A C 1
ATOM 882 O O . GLY A 1 111 ? 10.436 26.719 -34.852 1.00 54.47 111 GLY A O 1
ATOM 883 N N . PRO A 1 112 ? 10.168 28.843 -34.271 1.00 51.31 112 PRO A N 1
ATOM 884 C CA . PRO A 1 112 ? 9.617 29.220 -35.579 1.00 51.31 112 PRO A CA 1
ATOM 885 C C . PRO A 1 112 ? 10.616 29.152 -36.755 1.00 51.31 112 PRO A C 1
ATOM 887 O O . PRO A 1 112 ? 10.192 29.299 -37.896 1.00 51.31 112 PRO A O 1
ATOM 890 N N . ASN A 1 113 ? 11.914 28.902 -36.510 1.00 49.53 113 ASN A N 1
ATOM 891 C CA . ASN A 1 113 ? 12.972 29.028 -37.527 1.00 49.53 113 ASN A CA 1
ATOM 892 C C . ASN A 1 113 ? 13.894 27.794 -37.686 1.00 49.53 113 ASN A C 1
ATOM 894 O O . ASN A 1 113 ? 14.936 27.912 -38.330 1.00 49.53 113 ASN A O 1
ATOM 898 N N . SER A 1 114 ? 13.571 26.622 -37.121 1.00 51.31 114 SER A N 1
ATOM 899 C CA . SER A 1 114 ? 14.434 25.430 -37.237 1.00 51.31 114 SER A CA 1
ATOM 900 C C . SER A 1 114 ? 13.816 24.344 -38.119 1.00 51.31 114 SER A C 1
ATOM 902 O O . SER A 1 114 ? 12.879 23.658 -37.718 1.00 51.31 114 SER A O 1
ATOM 904 N N . ASN A 1 115 ? 14.394 24.124 -39.301 1.00 50.44 115 ASN A N 1
ATOM 905 C CA . ASN A 1 115 ? 14.018 23.044 -40.224 1.00 50.44 115 ASN A CA 1
ATOM 906 C C . ASN A 1 115 ? 14.743 21.724 -39.903 1.00 50.44 115 ASN A C 1
ATOM 908 O O . ASN A 1 115 ? 15.355 21.109 -40.778 1.00 50.44 115 ASN A O 1
ATOM 912 N N . THR A 1 116 ? 14.689 21.257 -38.655 1.00 46.69 116 THR A N 1
ATOM 913 C CA . THR A 1 116 ? 15.341 19.996 -38.253 1.00 46.69 116 THR A CA 1
ATOM 914 C C . THR A 1 116 ? 14.430 18.795 -38.525 1.00 46.69 116 THR A C 1
ATOM 916 O O . THR A 1 116 ? 14.063 18.048 -37.627 1.00 46.69 116 THR A O 1
ATOM 919 N N . PHE A 1 117 ? 14.045 18.596 -39.788 1.00 44.53 117 PHE A N 1
ATOM 920 C CA . PHE A 1 117 ? 13.259 17.432 -40.229 1.00 44.53 117 PHE A CA 1
ATOM 921 C C . PHE A 1 117 ? 14.130 16.181 -40.471 1.00 44.53 117 PHE A C 1
ATOM 923 O O . PHE A 1 117 ? 13.636 15.148 -40.914 1.00 44.53 117 PHE A O 1
ATOM 930 N N . THR A 1 118 ? 15.441 16.263 -40.218 1.00 41.09 118 THR A N 1
ATOM 931 C CA . THR A 1 118 ? 16.420 15.258 -40.661 1.00 41.09 118 THR A CA 1
ATOM 932 C C . THR A 1 118 ? 16.958 14.340 -39.567 1.00 41.09 118 THR A C 1
ATOM 934 O O . THR A 1 118 ? 17.564 13.335 -39.916 1.00 41.09 118 THR A O 1
ATOM 937 N N . ASN A 1 119 ? 16.709 14.607 -38.278 1.00 43.78 119 ASN A N 1
ATOM 938 C CA . ASN A 1 119 ? 17.159 13.737 -37.185 1.00 43.78 119 ASN A CA 1
ATOM 939 C C . ASN A 1 119 ? 16.053 13.563 -36.129 1.00 43.78 119 ASN A C 1
ATOM 941 O O . ASN A 1 119 ? 15.786 14.512 -35.390 1.00 43.78 119 ASN A O 1
ATOM 945 N N . PRO A 1 120 ? 15.420 12.380 -36.015 1.00 47.69 120 PRO A N 1
ATOM 946 C CA . PRO A 1 120 ? 14.524 12.090 -34.904 1.00 47.69 120 PRO A CA 1
ATOM 947 C C . PRO A 1 120 ? 15.348 12.003 -33.611 1.00 47.69 120 PRO A C 1
ATOM 949 O O . PRO A 1 120 ? 15.975 10.983 -33.326 1.00 47.69 120 PRO A O 1
ATOM 952 N N . MET A 1 121 ? 15.391 13.080 -32.826 1.00 55.25 121 MET A N 1
ATOM 953 C CA . MET A 1 121 ? 15.864 13.001 -31.445 1.00 55.25 121 MET A CA 1
ATOM 954 C C . MET A 1 121 ? 14.696 12.503 -30.606 1.00 55.25 121 MET A C 1
ATOM 956 O O . MET A 1 121 ? 13.816 13.273 -30.228 1.00 55.25 121 MET A O 1
ATOM 960 N N . SER A 1 122 ? 14.673 11.199 -30.324 1.00 63.50 122 SER A N 1
ATOM 961 C CA . SER A 1 122 ? 13.809 10.687 -29.265 1.00 63.50 122 SER A CA 1
ATOM 962 C C . SER A 1 122 ? 14.252 11.368 -27.978 1.00 63.50 122 SER A C 1
ATOM 964 O O . SER A 1 122 ? 15.339 11.091 -27.481 1.00 63.50 122 SER A O 1
ATOM 966 N N . ALA A 1 123 ? 13.460 12.312 -27.480 1.00 71.00 123 ALA A N 1
ATOM 967 C CA . ALA A 1 123 ? 13.733 12.934 -26.198 1.00 71.00 123 ALA A CA 1
ATOM 968 C C . ALA A 1 123 ? 13.429 11.919 -25.092 1.00 71.00 123 ALA A C 1
ATOM 970 O O . ALA A 1 123 ? 12.443 11.183 -25.165 1.00 71.00 123 ALA A O 1
ATOM 971 N N . ALA A 1 124 ? 14.286 11.867 -24.077 1.00 80.06 124 ALA A N 1
ATOM 972 C CA . ALA A 1 124 ? 13.969 11.127 -22.867 1.00 80.06 124 ALA A CA 1
ATOM 973 C C . ALA A 1 124 ? 12.785 11.811 -22.168 1.00 80.06 124 ALA A C 1
ATOM 975 O O . ALA A 1 124 ? 12.763 13.036 -22.049 1.00 80.06 124 ALA A O 1
ATOM 976 N N . VAL A 1 125 ? 11.822 11.023 -21.695 1.00 79.19 125 VAL A N 1
ATOM 977 C CA . VAL A 1 125 ? 10.675 11.515 -20.916 1.00 79.19 125 VAL A CA 1
ATOM 978 C C . VAL A 1 125 ? 11.125 11.928 -19.511 1.00 79.19 125 VAL A C 1
ATOM 980 O O . VAL A 1 125 ? 10.581 12.865 -18.934 1.00 79.19 125 VAL A O 1
ATOM 983 N N . VAL A 1 126 ? 12.154 11.262 -18.979 1.00 83.81 126 VAL A N 1
ATOM 984 C CA . VAL A 1 126 ? 12.784 11.580 -17.689 1.00 83.81 126 VAL A CA 1
ATOM 985 C C . VAL A 1 126 ? 14.303 11.497 -17.840 1.00 83.81 126 VAL A C 1
ATOM 987 O O . VAL A 1 126 ? 14.807 10.578 -18.490 1.00 83.81 126 VAL A O 1
ATOM 990 N N . SER A 1 127 ? 15.036 12.440 -17.240 1.00 87.06 127 SER A N 1
ATOM 991 C CA . SER A 1 127 ? 16.503 12.466 -17.225 1.00 87.06 127 SER A CA 1
ATOM 992 C C . SER A 1 127 ? 17.004 12.681 -15.798 1.00 87.06 127 SER A C 1
ATOM 994 O O . SER A 1 127 ? 17.007 13.792 -15.277 1.00 87.06 127 SER A O 1
ATOM 996 N N . ILE A 1 128 ? 17.451 11.603 -15.168 1.00 88.06 128 ILE A N 1
ATOM 997 C CA . ILE A 1 128 ? 17.861 11.552 -13.768 1.00 88.06 128 ILE A CA 1
ATOM 998 C C . ILE A 1 128 ? 19.373 11.819 -13.680 1.00 88.06 128 ILE A C 1
ATOM 1000 O O . ILE A 1 128 ? 20.146 11.042 -14.248 1.00 88.06 128 ILE A O 1
ATOM 1004 N N . PRO A 1 129 ? 19.830 12.862 -12.965 1.00 88.12 129 PRO A N 1
ATOM 1005 C CA . PRO A 1 129 ? 21.248 13.071 -12.671 1.00 88.12 129 PRO A CA 1
ATOM 1006 C C . PRO A 1 129 ? 21.690 12.099 -11.566 1.00 88.12 129 PRO A C 1
ATOM 1008 O O . PRO A 1 129 ? 21.802 12.458 -10.394 1.00 88.12 129 PRO A O 1
ATOM 1011 N N . ALA A 1 130 ? 21.865 10.830 -11.930 1.00 85.75 130 ALA A N 1
ATOM 1012 C CA . ALA A 1 130 ? 22.031 9.753 -10.964 1.00 85.75 130 ALA A CA 1
ATOM 1013 C C . ALA A 1 130 ? 23.372 9.815 -10.219 1.00 85.75 130 ALA A C 1
ATOM 1015 O O . ALA A 1 130 ? 23.452 9.463 -9.036 1.00 85.75 130 ALA A O 1
ATOM 1016 N N . SER A 1 131 ? 24.423 10.299 -10.879 1.00 86.19 131 SER A N 1
ATOM 1017 C CA . SER A 1 131 ? 25.742 10.478 -10.286 1.00 86.19 131 SER A CA 1
ATOM 1018 C C . SER A 1 131 ? 26.485 11.654 -10.920 1.00 86.19 131 SER A C 1
ATOM 1020 O O . SER A 1 131 ? 26.254 11.997 -12.074 1.00 86.19 131 SER A O 1
ATOM 1022 N N . GLY A 1 132 ? 27.403 12.267 -10.166 1.00 84.38 132 GLY A N 1
ATOM 1023 C CA . GLY A 1 132 ? 28.369 13.224 -10.724 1.00 84.38 132 GLY A CA 1
ATOM 1024 C C . GLY A 1 132 ? 29.490 12.551 -11.527 1.00 84.38 132 GLY A C 1
ATOM 1025 O O . GLY A 1 132 ? 30.313 13.239 -12.118 1.00 84.38 132 GLY A O 1
ATOM 1026 N N . ASN A 1 133 ? 29.530 11.215 -11.523 1.00 88.38 133 ASN A N 1
ATOM 1027 C CA . ASN A 1 133 ? 30.449 10.378 -12.288 1.00 88.38 133 ASN A CA 1
ATOM 1028 C C . ASN A 1 133 ? 29.653 9.357 -13.114 1.00 88.38 133 ASN A C 1
ATOM 1030 O O . ASN A 1 133 ? 28.431 9.393 -13.153 1.00 88.38 133 ASN A O 1
ATOM 1034 N N . GLU A 1 134 ? 30.333 8.407 -13.745 1.00 94.81 134 GLU A N 1
ATOM 1035 C CA . GLU A 1 134 ? 29.709 7.427 -14.636 1.00 94.81 134 GLU A CA 1
ATOM 1036 C C . GLU A 1 134 ? 28.716 6.487 -13.928 1.00 94.81 134 GLU A C 1
ATOM 1038 O O . GLU A 1 134 ? 29.005 5.950 -12.850 1.00 94.81 134 GLU A O 1
ATOM 1043 N N . VAL A 1 135 ? 27.581 6.215 -14.583 1.00 97.06 135 VAL A N 1
ATOM 1044 C CA . VAL A 1 135 ? 26.598 5.203 -14.164 1.00 97.06 135 VAL A CA 1
ATOM 1045 C C . VAL A 1 135 ? 26.774 3.964 -15.033 1.00 97.06 135 VAL A C 1
ATOM 1047 O O . VAL A 1 135 ? 26.508 3.981 -16.234 1.00 97.06 135 VAL A O 1
ATOM 1050 N N . LEU A 1 136 ? 27.230 2.875 -14.424 1.00 97.12 136 LEU A N 1
ATOM 1051 C CA . LEU A 1 136 ? 27.711 1.689 -15.134 1.00 97.12 136 LEU A CA 1
ATOM 1052 C C . LEU A 1 136 ? 26.632 0.626 -15.337 1.00 97.12 136 LEU A C 1
ATOM 1054 O O . LEU A 1 136 ? 26.807 -0.270 -16.164 1.00 97.12 136 LEU A O 1
ATOM 1058 N N . THR A 1 137 ? 25.562 0.677 -14.545 1.00 97.88 137 THR A N 1
ATOM 1059 C CA . THR A 1 137 ? 24.559 -0.382 -14.515 1.00 97.88 137 THR A CA 1
ATOM 1060 C C . THR A 1 137 ? 23.203 0.106 -14.023 1.00 97.88 137 THR A C 1
ATOM 1062 O O . THR A 1 137 ? 23.119 1.009 -13.186 1.00 97.88 137 THR A O 1
ATOM 1065 N N . LEU A 1 138 ? 22.154 -0.537 -14.529 1.00 97.50 138 LEU A N 1
ATOM 1066 C CA . LEU A 1 138 ? 20.771 -0.374 -14.113 1.00 97.50 138 LEU A CA 1
ATOM 1067 C C . LEU A 1 138 ? 20.091 -1.728 -13.955 1.00 97.50 138 LEU A C 1
ATOM 1069 O O . LEU A 1 138 ? 20.407 -2.680 -14.674 1.00 97.50 138 LEU A O 1
ATOM 1073 N N . ASP A 1 139 ? 19.084 -1.771 -13.090 1.00 97.88 139 ASP A N 1
ATOM 1074 C CA . ASP A 1 139 ? 18.071 -2.817 -13.123 1.00 97.88 139 ASP A CA 1
ATOM 1075 C C . ASP A 1 139 ? 16.716 -2.297 -12.629 1.00 97.88 139 ASP A C 1
ATOM 1077 O O . ASP A 1 139 ? 16.639 -1.540 -11.659 1.00 97.88 139 ASP A O 1
ATOM 1081 N N . TRP A 1 140 ? 15.638 -2.716 -13.288 1.00 96.25 140 TRP A N 1
ATOM 1082 C CA . TRP A 1 140 ? 14.272 -2.399 -12.871 1.00 96.25 140 TRP A CA 1
ATOM 1083 C C . TRP A 1 140 ? 13.858 -3.271 -11.690 1.00 96.25 140 TRP A C 1
ATOM 1085 O O . TRP A 1 140 ? 14.136 -4.475 -11.682 1.00 96.25 140 TRP A O 1
ATOM 1095 N N . ASN A 1 141 ? 13.124 -2.708 -10.734 1.00 93.44 141 ASN A N 1
ATOM 1096 C CA . ASN A 1 141 ? 12.471 -3.518 -9.717 1.00 93.44 141 ASN A CA 1
ATOM 1097 C C . ASN A 1 141 ? 11.413 -4.412 -10.392 1.00 93.44 141 ASN A C 1
ATOM 1099 O O . ASN A 1 141 ? 10.637 -3.961 -11.237 1.00 93.44 141 ASN A O 1
ATOM 1103 N N . LYS A 1 142 ? 11.404 -5.705 -10.055 1.00 91.88 142 LYS A N 1
ATOM 1104 C CA . LYS A 1 142 ? 10.535 -6.702 -10.703 1.00 91.88 142 LYS A CA 1
ATOM 1105 C C . LYS A 1 142 ? 9.084 -6.656 -10.214 1.00 91.88 142 LYS A C 1
ATOM 1107 O O . LYS A 1 142 ? 8.217 -7.220 -10.867 1.00 91.88 142 LYS A O 1
ATOM 1112 N N . TYR A 1 143 ? 8.831 -5.938 -9.124 1.00 84.19 143 TYR A N 1
ATOM 1113 C CA . TYR A 1 143 ? 7.545 -5.863 -8.433 1.00 84.19 143 TYR A CA 1
ATOM 1114 C C . TYR A 1 143 ? 6.994 -4.433 -8.409 1.00 84.19 143 TYR A C 1
ATOM 1116 O O . TYR A 1 143 ? 5.805 -4.225 -8.625 1.00 84.19 143 TYR A O 1
ATOM 1124 N N . ARG A 1 144 ? 7.863 -3.431 -8.218 1.00 80.19 144 ARG A N 1
ATOM 1125 C CA . ARG A 1 144 ? 7.497 -2.008 -8.186 1.00 80.19 144 ARG A CA 1
ATOM 1126 C C . ARG A 1 144 ? 7.584 -1.383 -9.584 1.00 80.19 144 ARG A C 1
ATOM 1128 O O . ARG A 1 144 ? 8.694 -1.262 -10.115 1.00 80.19 144 ARG A O 1
ATOM 1135 N N . PRO A 1 145 ? 6.469 -0.941 -10.192 1.00 82.75 145 PRO A N 1
ATOM 1136 C CA . PRO A 1 145 ? 6.522 -0.255 -11.475 1.00 82.75 145 PRO A CA 1
ATOM 1137 C C . PRO A 1 145 ? 7.248 1.084 -11.337 1.00 82.75 145 PRO A C 1
ATOM 1139 O O . PRO A 1 145 ? 7.096 1.782 -10.339 1.00 82.75 145 PRO A O 1
ATOM 1142 N N . LEU A 1 146 ? 8.012 1.452 -12.371 1.00 84.31 146 LEU A N 1
ATOM 1143 C CA . LEU A 1 146 ? 8.749 2.722 -12.466 1.00 84.31 146 LEU A CA 1
ATOM 1144 C C . LEU A 1 146 ? 9.860 2.929 -11.416 1.00 84.31 146 LEU A C 1
ATOM 1146 O O . LEU A 1 146 ? 10.464 4.001 -11.383 1.00 84.31 146 LEU A O 1
ATOM 1150 N N . VAL A 1 147 ? 10.191 1.901 -10.631 1.00 89.44 147 VAL A N 1
ATOM 1151 C CA . VAL A 1 147 ? 11.323 1.919 -9.699 1.00 89.44 147 VAL A CA 1
ATOM 1152 C C . VAL A 1 147 ? 12.515 1.200 -10.314 1.00 89.44 147 VAL A C 1
ATOM 1154 O O . VAL A 1 147 ? 12.392 0.072 -10.799 1.00 89.44 147 VAL A O 1
ATOM 1157 N N . LEU A 1 148 ? 13.683 1.837 -10.288 1.00 93.75 148 LEU A N 1
ATOM 1158 C CA . LEU A 1 148 ? 14.926 1.254 -10.788 1.00 93.75 148 LEU A CA 1
ATOM 1159 C C . LEU A 1 148 ? 16.081 1.500 -9.825 1.00 93.75 148 LEU A C 1
ATOM 1161 O O . LEU A 1 148 ? 16.112 2.500 -9.111 1.00 93.75 148 LEU A O 1
ATOM 1165 N N . ALA A 1 149 ? 17.055 0.600 -9.850 1.00 95.75 149 ALA A N 1
ATOM 1166 C CA . ALA A 1 149 ? 18.329 0.782 -9.177 1.00 95.75 149 ALA A CA 1
ATOM 1167 C C . ALA A 1 149 ? 19.424 1.117 -10.188 1.00 95.75 149 ALA A C 1
ATOM 1169 O O . ALA A 1 149 ? 19.430 0.596 -11.303 1.00 95.75 149 ALA A O 1
ATOM 1170 N N . SER A 1 150 ? 20.371 1.953 -9.778 1.00 96.56 150 SER A N 1
ATOM 1171 C CA . SER A 1 150 ? 21.575 2.289 -10.531 1.00 96.56 150 SER A CA 1
ATOM 1172 C C . SER A 1 150 ? 22.825 2.049 -9.694 1.00 96.56 150 SER A C 1
ATOM 1174 O O . SER A 1 150 ? 22.822 2.342 -8.499 1.00 96.56 150 SER A O 1
ATOM 1176 N N . GLY A 1 151 ? 23.907 1.609 -10.327 1.00 95.94 151 GLY A N 1
ATOM 1177 C CA . GLY A 1 151 ? 25.239 1.533 -9.723 1.00 95.94 151 GLY A CA 1
ATOM 1178 C C . GLY A 1 151 ? 26.275 2.244 -10.590 1.00 95.94 151 GLY A C 1
ATOM 1179 O O . GLY A 1 151 ? 26.178 2.229 -11.821 1.00 95.94 151 GLY A O 1
ATOM 1180 N N . GLY A 1 152 ? 27.261 2.881 -9.961 1.00 94.38 152 GLY A N 1
ATOM 1181 C CA . GLY A 1 152 ? 28.249 3.676 -10.682 1.00 94.38 152 GLY A CA 1
ATOM 1182 C C . GLY A 1 152 ? 29.583 3.845 -9.966 1.00 94.38 152 GLY A C 1
ATOM 1183 O O . GLY A 1 152 ? 29.923 3.141 -9.010 1.00 94.38 152 GLY A O 1
ATOM 1184 N N . VAL A 1 153 ? 30.365 4.798 -10.469 1.00 94.69 153 VAL A N 1
ATOM 1185 C CA . VAL A 1 153 ? 31.710 5.128 -9.964 1.00 94.69 153 VAL A CA 1
ATOM 1186 C C . VAL A 1 153 ? 31.676 5.798 -8.587 1.00 94.69 153 VAL A C 1
ATOM 1188 O O . VAL A 1 153 ? 32.664 5.782 -7.859 1.00 94.69 153 VAL A O 1
ATOM 1191 N N . ASP A 1 154 ? 30.516 6.304 -8.179 1.00 89.12 154 ASP A N 1
ATOM 1192 C CA . ASP A 1 154 ? 30.262 6.843 -6.842 1.00 89.12 154 ASP A CA 1
ATOM 1193 C C . ASP A 1 154 ? 30.155 5.785 -5.733 1.00 89.12 154 ASP A C 1
ATOM 1195 O O . ASP A 1 154 ? 29.921 6.147 -4.582 1.00 89.12 154 ASP A O 1
ATOM 1199 N N . LYS A 1 155 ? 30.397 4.503 -6.057 1.00 89.00 155 LYS A N 1
ATOM 1200 C CA . LYS A 1 155 ? 30.521 3.384 -5.103 1.00 89.00 155 LYS A CA 1
ATOM 1201 C C . LYS A 1 155 ? 29.223 3.036 -4.366 1.00 89.00 155 LYS A C 1
ATOM 1203 O O . LYS A 1 155 ? 29.232 2.207 -3.458 1.00 89.00 155 LYS A O 1
ATOM 1208 N N . ALA A 1 156 ? 28.113 3.646 -4.761 1.00 87.75 156 ALA A N 1
ATOM 1209 C CA . ALA A 1 156 ? 26.813 3.436 -4.152 1.00 87.75 156 ALA A CA 1
ATOM 1210 C C . ALA A 1 156 ? 25.868 2.732 -5.123 1.00 87.75 156 ALA A C 1
ATOM 1212 O O . ALA A 1 156 ? 25.984 2.852 -6.347 1.00 87.75 156 ALA A O 1
ATOM 1213 N N . VAL A 1 157 ? 24.896 2.024 -4.557 1.00 92.75 157 VAL A N 1
ATOM 1214 C CA . VAL A 1 157 ? 23.688 1.633 -5.278 1.00 92.75 157 VAL A CA 1
ATOM 1215 C C . VAL A 1 157 ? 22.583 2.603 -4.899 1.00 92.75 157 VAL A C 1
ATOM 1217 O O . VAL A 1 157 ? 22.314 2.824 -3.724 1.00 92.75 157 VAL A O 1
ATOM 1220 N N . LYS A 1 158 ? 21.965 3.224 -5.900 1.00 92.00 158 LYS A N 1
ATOM 1221 C CA . LYS A 1 158 ? 20.926 4.240 -5.715 1.00 92.00 158 LYS A CA 1
ATOM 1222 C C . LYS A 1 158 ? 19.616 3.757 -6.298 1.00 92.00 158 LYS A C 1
ATOM 1224 O O . LYS A 1 158 ? 19.610 3.214 -7.400 1.00 92.00 158 LYS A O 1
ATOM 1229 N N . ILE A 1 159 ? 18.530 3.978 -5.573 1.00 90.94 159 ILE A N 1
ATOM 1230 C CA . ILE A 1 159 ? 17.177 3.582 -5.968 1.00 90.94 159 ILE A CA 1
ATOM 1231 C C . ILE A 1 159 ? 16.386 4.836 -6.326 1.00 90.94 159 ILE A C 1
ATOM 1233 O O . ILE A 1 159 ? 16.496 5.863 -5.653 1.00 90.94 159 ILE A O 1
ATOM 1237 N N . TRP A 1 160 ? 15.624 4.760 -7.412 1.00 88.19 160 TRP A N 1
ATOM 1238 C CA . TRP A 1 160 ? 14.916 5.887 -8.009 1.00 88.19 160 TRP A CA 1
ATOM 1239 C C . TRP A 1 160 ? 13.468 5.512 -8.287 1.00 88.19 160 TRP A C 1
ATOM 1241 O O . TRP A 1 160 ? 13.220 4.504 -8.950 1.00 88.19 160 TRP A O 1
ATOM 1251 N N . ASP A 1 161 ? 12.533 6.363 -7.867 1.00 83.44 161 ASP A N 1
ATOM 1252 C CA . ASP A 1 161 ? 11.128 6.277 -8.264 1.00 83.44 161 ASP A CA 1
ATOM 1253 C C . ASP A 1 161 ? 10.819 7.299 -9.357 1.00 83.44 161 ASP A C 1
ATOM 1255 O O . ASP A 1 161 ? 10.736 8.508 -9.124 1.00 83.44 161 ASP A O 1
ATOM 1259 N N . CYS A 1 162 ? 10.614 6.796 -10.572 1.00 77.31 162 CYS A N 1
ATOM 1260 C CA . CYS A 1 162 ? 10.399 7.616 -11.757 1.00 77.31 162 CYS A CA 1
ATOM 1261 C C . CYS A 1 162 ? 8.986 8.226 -11.845 1.00 77.31 162 CYS A C 1
ATOM 1263 O O . CYS A 1 162 ? 8.695 8.906 -12.829 1.00 77.31 162 CYS A O 1
ATOM 1265 N N . ARG A 1 163 ? 8.103 8.005 -10.855 1.00 65.62 163 ARG A N 1
ATOM 1266 C CA . ARG A 1 163 ? 6.765 8.628 -10.766 1.00 65.62 163 ARG A CA 1
ATOM 1267 C C . ARG A 1 163 ? 6.821 10.059 -10.248 1.00 65.62 163 ARG A C 1
ATOM 1269 O O . ARG A 1 163 ? 6.022 10.898 -10.661 1.00 65.62 163 ARG A O 1
ATOM 1276 N N . MET A 1 164 ? 7.742 10.342 -9.330 1.00 50.34 164 MET A N 1
ATOM 1277 C CA . MET A 1 164 ? 7.888 11.667 -8.742 1.00 50.34 164 MET A CA 1
ATOM 1278 C C . MET A 1 164 ? 8.846 12.493 -9.590 1.00 50.34 164 MET A C 1
ATOM 1280 O O . MET A 1 164 ? 10.054 12.347 -9.499 1.00 50.34 164 MET A O 1
ATOM 1284 N N . ILE A 1 165 ? 8.326 13.390 -10.416 1.00 54.66 165 ILE A N 1
ATOM 1285 C CA . ILE A 1 165 ? 9.169 14.335 -11.148 1.00 54.66 165 ILE A CA 1
ATOM 1286 C C . ILE A 1 165 ? 9.310 15.598 -10.295 1.00 54.66 165 ILE A C 1
ATOM 1288 O O . ILE A 1 165 ? 8.332 16.317 -10.092 1.00 54.66 165 ILE A O 1
ATOM 1292 N N . LYS A 1 166 ? 10.521 15.902 -9.811 1.00 41.50 166 LYS A N 1
ATOM 1293 C CA . LYS A 1 166 ? 10.831 17.242 -9.288 1.00 41.50 166 LYS A CA 1
ATOM 1294 C C . LYS A 1 166 ? 11.433 18.080 -10.414 1.00 41.50 166 LYS A C 1
ATOM 1296 O O . LYS A 1 166 ? 12.444 17.703 -11.003 1.00 41.50 166 LYS A O 1
ATOM 1301 N N . LEU A 1 167 ? 10.820 19.227 -10.698 1.00 39.31 167 LEU A N 1
ATOM 1302 C CA . LEU A 1 167 ? 11.443 20.283 -11.497 1.00 39.31 167 LEU A CA 1
ATOM 1303 C C . LEU A 1 167 ? 12.511 20.956 -10.624 1.00 39.31 167 LEU A C 1
ATOM 1305 O O . LEU A 1 167 ? 12.176 21.709 -9.713 1.00 39.31 167 LEU A O 1
ATOM 1309 N N . GLY A 1 168 ? 13.785 20.628 -10.845 1.00 38.16 168 GLY A N 1
ATOM 1310 C CA . GLY A 1 168 ? 14.911 21.324 -10.211 1.00 38.16 168 GLY A CA 1
ATOM 1311 C C . GLY A 1 168 ? 15.279 22.625 -10.940 1.00 38.16 168 GLY A C 1
ATOM 1312 O O . GLY A 1 168 ? 14.953 22.788 -12.114 1.00 38.16 168 GLY A O 1
ATOM 1313 N N . GLU A 1 169 ? 16.009 23.523 -10.261 1.00 36.47 169 GLU A N 1
ATOM 1314 C CA . GLU A 1 169 ? 16.348 24.909 -10.672 1.00 36.47 169 GLU A CA 1
ATOM 1315 C C . GLU A 1 169 ? 17.145 25.075 -11.989 1.00 36.47 169 GLU A C 1
ATOM 1317 O O . GLU A 1 169 ? 17.470 26.192 -12.383 1.00 36.47 169 GLU A O 1
ATOM 1322 N N . LEU A 1 170 ? 17.440 24.001 -12.721 1.00 36.62 170 LEU A N 1
ATOM 1323 C CA . LEU A 1 170 ? 18.223 24.039 -13.960 1.00 36.62 170 LEU A CA 1
ATOM 1324 C C . LEU A 1 170 ? 17.674 23.066 -15.011 1.00 36.62 170 LEU A C 1
ATOM 1326 O O . LEU A 1 170 ? 18.382 22.154 -15.416 1.00 36.62 170 LEU A O 1
ATOM 1330 N N . ASN A 1 171 ? 16.421 23.224 -15.458 1.00 38.94 171 ASN A N 1
ATOM 1331 C CA . ASN A 1 171 ? 15.834 22.456 -16.581 1.00 38.94 171 ASN A CA 1
ATOM 1332 C C . ASN A 1 171 ? 16.024 20.918 -16.507 1.00 38.94 171 ASN A C 1
ATOM 1334 O O . ASN A 1 171 ? 15.980 20.229 -17.526 1.00 38.94 171 ASN A O 1
ATOM 1338 N N . GLN A 1 172 ? 16.237 20.367 -15.310 1.00 44.28 172 GLN A N 1
ATOM 1339 C CA . GLN A 1 172 ? 16.474 18.945 -15.085 1.00 44.28 172 GLN A CA 1
ATOM 1340 C C . GLN A 1 172 ? 15.202 18.326 -14.506 1.00 44.28 172 GLN A C 1
ATOM 1342 O O . GLN A 1 172 ? 14.773 18.650 -13.399 1.00 44.28 172 GLN A O 1
ATOM 1347 N N . VAL A 1 173 ? 14.585 17.459 -15.305 1.00 49.72 173 VAL A N 1
ATOM 1348 C CA . VAL A 1 173 ? 13.407 16.659 -14.957 1.00 49.72 173 VAL A CA 1
ATOM 1349 C C . VAL A 1 173 ? 13.914 15.356 -14.336 1.00 49.72 173 VAL A C 1
ATOM 1351 O O . VAL A 1 173 ? 14.229 14.416 -15.065 1.00 49.72 173 VAL A O 1
ATOM 1354 N N . GLY A 1 174 ? 14.051 15.319 -13.008 1.00 54.50 174 GLY A N 1
ATOM 1355 C CA . GLY A 1 174 ? 14.649 14.190 -12.287 1.00 54.50 174 GLY A CA 1
ATOM 1356 C C . GLY A 1 174 ? 13.682 13.490 -11.330 1.00 54.50 174 GLY A C 1
ATOM 1357 O O . GLY A 1 174 ? 12.859 14.133 -10.676 1.00 54.50 174 GLY A O 1
ATOM 1358 N N . ALA A 1 175 ? 13.823 12.168 -11.231 1.00 59.25 175 ALA A N 1
ATOM 1359 C CA . ALA A 1 175 ? 13.254 11.354 -10.160 1.00 59.25 175 ALA A CA 1
ATOM 1360 C C . ALA A 1 175 ? 14.033 11.593 -8.850 1.00 59.25 175 ALA A C 1
ATOM 1362 O O . ALA A 1 175 ? 15.268 11.634 -8.906 1.00 59.25 175 ALA A O 1
ATOM 1363 N N . PRO A 1 176 ? 13.391 11.753 -7.674 1.00 64.31 176 PRO A N 1
ATOM 1364 C CA . PRO A 1 176 ? 14.114 11.797 -6.412 1.00 64.31 176 PRO A CA 1
ATOM 1365 C C . PRO A 1 176 ? 14.818 10.456 -6.176 1.00 64.31 176 PRO A C 1
ATOM 1367 O O . PRO A 1 176 ? 14.260 9.389 -6.432 1.00 64.31 176 PRO A O 1
ATOM 1370 N N . CYS A 1 177 ? 16.050 10.518 -5.671 1.00 72.06 177 CYS A N 1
ATOM 1371 C CA . CYS A 1 177 ? 16.712 9.333 -5.141 1.00 72.06 177 CYS A CA 1
ATOM 1372 C C . CYS A 1 177 ? 15.982 8.917 -3.860 1.00 72.06 177 CYS A C 1
ATOM 1374 O O . CYS A 1 177 ? 15.925 9.705 -2.914 1.00 72.06 177 CYS A O 1
ATOM 1376 N N . GLU A 1 178 ? 15.399 7.719 -3.842 1.00 67.38 178 GLU A N 1
ATOM 1377 C CA . GLU A 1 178 ? 14.690 7.193 -2.673 1.00 67.38 178 GLU A CA 1
ATOM 1378 C C . GLU A 1 178 ? 15.685 6.751 -1.602 1.00 67.38 178 GLU A C 1
ATOM 1380 O O . GLU A 1 178 ? 15.611 7.199 -0.455 1.00 67.38 178 GLU A O 1
ATOM 1385 N N . THR A 1 179 ? 16.634 5.908 -2.004 1.00 73.88 179 THR A N 1
ATOM 1386 C CA . THR A 1 179 ? 17.548 5.209 -1.102 1.00 73.88 179 THR A CA 1
ATOM 1387 C C . THR A 1 179 ? 18.951 5.210 -1.700 1.00 73.88 179 THR A C 1
ATOM 1389 O O . THR A 1 179 ? 19.128 5.005 -2.905 1.00 73.88 179 THR A O 1
ATOM 1392 N N . ILE A 1 180 ? 19.959 5.419 -0.851 1.00 82.81 180 ILE A N 1
ATOM 1393 C CA . ILE A 1 180 ? 21.376 5.278 -1.200 1.00 82.81 180 ILE A CA 1
ATOM 1394 C C . ILE A 1 180 ? 21.953 4.146 -0.351 1.00 82.81 180 ILE A C 1
ATOM 1396 O O . ILE A 1 180 ? 22.239 4.321 0.83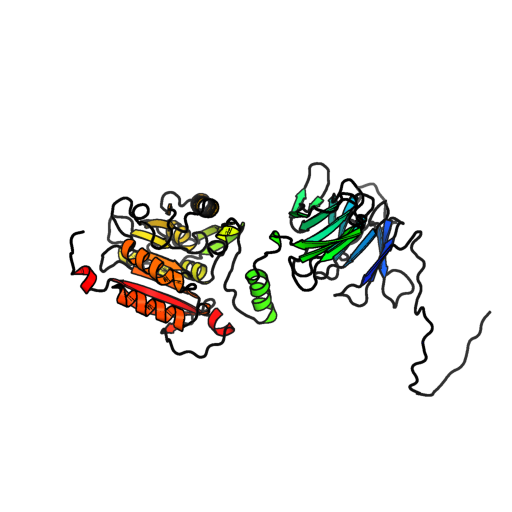1 1.00 82.81 180 ILE A O 1
ATOM 1400 N N . LEU A 1 181 ? 22.144 2.989 -0.972 1.00 82.25 181 LEU A N 1
ATOM 1401 C CA . LEU A 1 181 ? 22.763 1.817 -0.371 1.00 82.25 181 LEU A CA 1
ATOM 1402 C C . LEU A 1 181 ? 24.279 1.933 -0.536 1.00 82.25 181 LEU A C 1
ATOM 1404 O O . LEU A 1 181 ? 24.839 1.754 -1.623 1.00 82.25 181 LEU A O 1
ATOM 1408 N N . SER A 1 182 ? 24.936 2.307 0.556 1.00 79.50 182 SER A N 1
ATOM 1409 C CA . SER A 1 182 ? 26.387 2.468 0.614 1.00 79.50 182 SER A CA 1
ATOM 1410 C C . SER A 1 182 ? 27.047 1.200 1.138 1.00 79.50 182 SER A C 1
ATOM 1412 O O . SER A 1 182 ? 26.485 0.483 1.961 1.00 79.50 182 SER A O 1
ATOM 1414 N N . GLY A 1 183 ? 28.276 0.938 0.702 1.00 70.88 183 GLY A N 1
ATOM 1415 C CA . GLY A 1 183 ? 29.073 -0.133 1.293 1.00 70.88 183 GLY A CA 1
ATOM 1416 C C . GLY A 1 183 ? 30.307 -0.503 0.487 1.00 70.88 183 GLY A C 1
ATOM 1417 O O . GLY A 1 183 ? 31.322 -0.859 1.083 1.00 70.88 183 GLY A O 1
ATOM 1418 N N . HIS A 1 184 ? 30.241 -0.421 -0.839 1.00 83.50 184 HIS A N 1
ATOM 1419 C CA . HIS A 1 184 ? 31.376 -0.762 -1.689 1.00 83.50 184 HIS A CA 1
ATOM 1420 C C . HIS A 1 184 ? 32.509 0.265 -1.585 1.00 83.50 184 HIS A C 1
ATOM 1422 O O . HIS A 1 184 ? 32.280 1.466 -1.450 1.00 83.50 184 HIS A O 1
ATOM 1428 N N . GLU A 1 185 ? 33.751 -0.209 -1.676 1.00 84.69 185 GLU A N 1
ATOM 1429 C CA . GLU A 1 185 ? 34.937 0.661 -1.609 1.00 84.69 185 GLU A CA 1
ATOM 1430 C C . GLU A 1 185 ? 35.329 1.230 -2.980 1.00 84.69 185 GLU A C 1
ATOM 1432 O O . GLU A 1 185 ? 35.963 2.290 -3.075 1.00 84.69 185 GLU A O 1
ATOM 1437 N N . TYR A 1 186 ? 34.898 0.552 -4.046 1.00 93.44 186 TYR A N 1
ATOM 1438 C CA . TYR A 1 186 ? 35.135 0.893 -5.446 1.00 93.44 186 TYR A CA 1
ATOM 1439 C C . TYR A 1 186 ? 33.828 0.890 -6.254 1.00 93.44 186 TYR A C 1
ATOM 1441 O O . TYR A 1 186 ? 32.752 0.575 -5.744 1.00 93.44 186 TYR A O 1
ATOM 1449 N N . ALA A 1 187 ? 33.932 1.277 -7.527 1.00 93.94 187 ALA A N 1
ATOM 1450 C CA . ALA A 1 187 ? 32.803 1.443 -8.432 1.00 93.94 187 ALA A CA 1
ATOM 1451 C C . ALA A 1 187 ? 31.921 0.185 -8.525 1.00 93.94 187 ALA A C 1
ATOM 1453 O O . ALA A 1 187 ? 32.416 -0.933 -8.698 1.00 93.94 187 ALA A O 1
ATOM 1454 N N . VAL A 1 188 ? 30.604 0.379 -8.459 1.00 97.00 188 VAL A N 1
ATOM 1455 C CA . VAL A 1 188 ? 29.630 -0.705 -8.601 1.00 97.00 188 VAL A CA 1
ATOM 1456 C C . VAL A 1 188 ? 29.502 -1.055 -10.078 1.00 97.00 188 VAL A C 1
ATOM 1458 O O . VAL A 1 188 ? 29.035 -0.257 -10.888 1.00 97.00 188 VAL A O 1
ATOM 1461 N N . ARG A 1 189 ? 29.932 -2.263 -10.441 1.00 96.00 189 ARG A N 1
ATOM 1462 C CA . ARG A 1 189 ? 29.998 -2.730 -11.829 1.00 96.00 189 ARG A CA 1
ATOM 1463 C C . ARG A 1 189 ? 28.658 -3.232 -12.355 1.00 96.00 189 ARG A C 1
ATOM 1465 O O . ARG A 1 189 ? 28.393 -3.082 -13.550 1.00 96.00 189 ARG A O 1
ATOM 1472 N N . LYS A 1 190 ? 27.868 -3.880 -11.497 1.00 97.25 190 LYS A N 1
ATOM 1473 C CA . LYS A 1 190 ? 26.574 -4.476 -11.847 1.00 97.25 190 LYS A CA 1
ATOM 1474 C C . LYS A 1 190 ? 25.638 -4.469 -10.647 1.00 97.25 190 LYS A C 1
ATOM 1476 O O . LYS A 1 190 ? 26.087 -4.733 -9.533 1.00 97.25 190 LYS A O 1
ATOM 1481 N N . VAL A 1 191 ? 24.362 -4.198 -10.899 1.00 97.50 191 VAL A N 1
ATOM 1482 C CA . VAL A 1 191 ? 23.268 -4.349 -9.934 1.00 97.50 191 VAL A CA 1
ATOM 1483 C C . VAL A 1 191 ? 22.192 -5.248 -10.526 1.00 97.50 191 VAL A C 1
ATOM 1485 O O . VAL A 1 191 ? 21.972 -5.228 -11.738 1.00 97.50 191 VAL A O 1
ATOM 1488 N N . GLN A 1 192 ? 21.548 -6.057 -9.689 1.00 97.44 192 GLN A N 1
ATOM 1489 C CA . GLN A 1 192 ? 20.376 -6.845 -10.060 1.00 97.44 192 GLN A CA 1
ATOM 1490 C C . GLN A 1 192 ? 19.403 -6.935 -8.888 1.00 97.44 192 GLN A C 1
ATOM 1492 O O . GLN A 1 192 ? 19.765 -7.398 -7.807 1.00 97.44 192 GLN A O 1
ATOM 1497 N N . TRP A 1 193 ? 18.160 -6.535 -9.124 1.00 96.12 193 TRP A N 1
ATOM 1498 C CA . TRP A 1 193 ? 17.039 -6.827 -8.245 1.00 96.12 193 TRP A CA 1
ATOM 1499 C C . TRP A 1 193 ? 16.771 -8.323 -8.224 1.00 96.12 193 TRP A C 1
ATOM 1501 O O . TRP A 1 193 ? 16.792 -8.990 -9.266 1.00 96.12 193 TRP A O 1
ATOM 1511 N N . SER A 1 194 ? 16.467 -8.840 -7.039 1.00 93.88 194 SER A N 1
ATOM 1512 C CA . SER A 1 194 ? 16.021 -10.213 -6.894 1.00 93.88 194 SER A CA 1
ATOM 1513 C C . SER A 1 194 ? 14.728 -10.419 -7.689 1.00 93.88 194 SER A C 1
ATOM 1515 O O . SER A 1 194 ? 13.767 -9.663 -7.540 1.00 93.88 194 SER A O 1
ATOM 1517 N N . PRO A 1 195 ? 14.652 -11.459 -8.533 1.00 90.38 195 PRO A N 1
ATOM 1518 C CA . PRO A 1 195 ? 13.396 -11.840 -9.159 1.00 90.38 195 PRO A CA 1
ATOM 1519 C C . PRO A 1 195 ? 12.449 -12.533 -8.171 1.00 90.38 195 PRO A C 1
ATOM 1521 O O . PRO A 1 195 ? 11.322 -12.827 -8.545 1.00 90.38 195 PRO A O 1
ATOM 1524 N N . HIS A 1 196 ? 12.876 -12.800 -6.930 1.00 88.81 196 HIS A N 1
ATOM 1525 C CA . HIS A 1 196 ? 12.120 -13.565 -5.929 1.00 88.81 196 HIS A CA 1
ATOM 1526 C C . HIS A 1 196 ? 11.682 -12.746 -4.708 1.00 88.81 196 HIS A C 1
ATOM 1528 O O . HIS A 1 196 ? 10.815 -13.196 -3.968 1.00 88.81 196 HIS A O 1
ATOM 1534 N N . ARG A 1 197 ? 12.300 -11.584 -4.470 1.00 83.12 197 ARG A N 1
ATOM 1535 C CA . ARG A 1 197 ? 12.022 -10.683 -3.340 1.00 83.12 197 ARG A CA 1
ATOM 1536 C C . ARG A 1 197 ? 12.077 -9.242 -3.844 1.00 83.12 197 ARG A C 1
ATOM 1538 O O . ARG A 1 197 ? 12.997 -8.909 -4.588 1.00 83.12 197 ARG A O 1
ATOM 1545 N N . ALA A 1 198 ? 11.098 -8.416 -3.490 1.00 82.00 198 ALA A N 1
ATOM 1546 C CA . ALA A 1 198 ? 10.965 -7.054 -4.014 1.00 82.00 198 ALA A CA 1
ATOM 1547 C C . ALA A 1 198 ? 11.991 -6.081 -3.423 1.00 82.00 198 ALA A C 1
ATOM 1549 O O . ALA A 1 198 ? 12.296 -5.066 -4.045 1.00 82.00 198 ALA A O 1
ATOM 1550 N N . GLU A 1 199 ? 12.511 -6.421 -2.252 1.00 83.31 199 GLU A N 1
ATOM 1551 C CA . GLU A 1 199 ? 13.373 -5.629 -1.390 1.00 83.31 199 GLU A CA 1
ATOM 1552 C C . GLU A 1 199 ? 14.850 -5.983 -1.502 1.00 83.31 199 GLU A C 1
ATOM 1554 O O . GLU A 1 199 ? 15.715 -5.192 -1.142 1.00 83.31 199 GLU A O 1
ATOM 1559 N N . VAL A 1 200 ? 15.162 -7.150 -2.058 1.00 91.44 200 VAL A N 1
ATOM 1560 C CA . VAL A 1 200 ? 16.539 -7.628 -2.140 1.00 91.44 200 VAL A CA 1
ATOM 1561 C C . VAL A 1 200 ? 17.180 -7.186 -3.445 1.00 91.44 200 VAL A C 1
ATOM 1563 O O . VAL A 1 200 ? 16.688 -7.491 -4.537 1.00 91.44 200 VAL A O 1
ATOM 1566 N N . ILE A 1 201 ? 18.347 -6.561 -3.336 1.00 94.31 201 ILE A N 1
ATOM 1567 C CA . ILE A 1 201 ? 19.207 -6.216 -4.462 1.00 94.31 201 ILE A CA 1
ATOM 1568 C C . ILE A 1 201 ? 20.610 -6.784 -4.260 1.00 94.31 201 ILE A C 1
ATOM 1570 O O . ILE A 1 201 ? 21.182 -6.745 -3.173 1.00 94.31 201 ILE A O 1
ATOM 1574 N 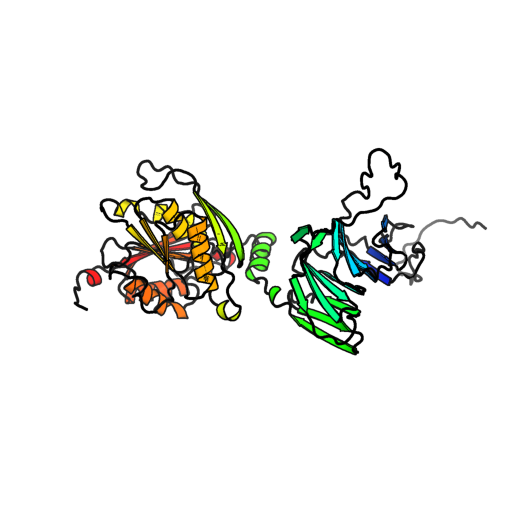N . CYS A 1 202 ? 21.186 -7.306 -5.336 1.00 95.88 202 CYS A N 1
ATOM 1575 C CA . CYS A 1 202 ? 22.566 -7.761 -5.367 1.00 95.88 202 CYS A CA 1
ATOM 1576 C C . CYS A 1 202 ? 23.415 -6.787 -6.178 1.00 95.88 202 CYS A C 1
ATOM 1578 O O . CYS A 1 202 ? 23.024 -6.360 -7.267 1.00 95.88 202 CYS A O 1
ATOM 1580 N N . SER A 1 203 ? 24.608 -6.482 -5.687 1.00 96.44 203 SER A N 1
ATOM 1581 C CA . SER A 1 203 ? 25.600 -5.674 -6.389 1.00 96.44 203 SER A CA 1
ATOM 1582 C C . SER A 1 203 ? 26.938 -6.391 -6.471 1.00 96.44 203 SER A C 1
ATOM 1584 O O . SER A 1 203 ? 27.313 -7.140 -5.575 1.00 96.44 203 SER A O 1
ATOM 1586 N N . SER A 1 204 ? 27.675 -6.149 -7.551 1.00 97.50 204 SER A N 1
ATOM 1587 C CA . SER A 1 204 ? 29.077 -6.551 -7.698 1.00 97.50 204 SER A CA 1
ATOM 1588 C C . SER A 1 204 ? 29.930 -5.323 -7.987 1.00 97.50 204 SER A C 1
ATOM 1590 O O . SER A 1 204 ? 29.522 -4.485 -8.799 1.00 97.50 204 SER A O 1
ATOM 1592 N N . SER A 1 205 ? 31.110 -5.226 -7.382 1.00 97.12 205 SER A N 1
ATOM 1593 C CA . SER A 1 205 ? 31.988 -4.056 -7.482 1.00 97.12 205 SER A CA 1
ATOM 1594 C C . SER A 1 205 ? 33.423 -4.430 -7.855 1.00 97.12 205 SER A C 1
ATOM 1596 O O . SER A 1 205 ? 33.854 -5.577 -7.738 1.00 97.12 205 SER A O 1
ATOM 1598 N N . TYR A 1 206 ? 34.174 -3.428 -8.310 1.00 96.00 206 TYR A N 1
ATOM 1599 C CA . TYR A 1 206 ? 35.620 -3.516 -8.519 1.00 96.00 206 TYR A CA 1
ATOM 1600 C C . TYR A 1 206 ? 36.426 -3.665 -7.217 1.00 96.00 206 TYR A C 1
ATOM 1602 O O . TYR A 1 206 ? 37.635 -3.861 -7.280 1.00 96.00 206 TYR A O 1
ATOM 1610 N N . ASP A 1 207 ? 35.775 -3.626 -6.050 1.00 93.38 207 ASP A N 1
ATOM 1611 C CA . ASP A 1 207 ? 36.371 -4.012 -4.763 1.00 93.38 207 ASP A CA 1
ATOM 1612 C C . ASP A 1 207 ? 36.483 -5.541 -4.590 1.00 93.38 207 ASP A C 1
ATOM 1614 O O . ASP A 1 207 ? 36.852 -6.024 -3.523 1.00 93.38 207 ASP A O 1
ATOM 1618 N N . MET A 1 208 ? 36.186 -6.300 -5.652 1.00 94.19 208 MET A N 1
ATOM 1619 C CA . MET A 1 208 ? 36.202 -7.764 -5.702 1.00 94.19 208 MET A CA 1
ATOM 1620 C C . MET A 1 208 ? 35.149 -8.421 -4.797 1.00 94.19 208 MET A C 1
ATOM 1622 O O . MET A 1 208 ? 35.277 -9.598 -4.458 1.00 94.19 208 MET A O 1
ATOM 1626 N N . THR A 1 209 ? 34.087 -7.692 -4.430 1.00 91.56 209 THR A N 1
ATOM 1627 C CA . THR A 1 209 ? 32.978 -8.216 -3.624 1.00 91.56 209 THR A CA 1
ATOM 1628 C C . THR A 1 209 ? 31.652 -8.235 -4.383 1.00 91.56 209 THR A C 1
ATOM 1630 O O . THR A 1 209 ? 31.364 -7.376 -5.224 1.00 91.56 209 THR A O 1
ATOM 1633 N N . CYS A 1 210 ? 30.815 -9.215 -4.035 1.00 93.38 210 CYS A N 1
ATOM 1634 C CA . CYS A 1 210 ? 29.381 -9.191 -4.295 1.00 93.38 210 CYS A CA 1
ATOM 1635 C C . CYS A 1 210 ? 28.658 -8.978 -2.968 1.00 93.38 210 CYS A C 1
ATOM 1637 O O . CYS A 1 210 ? 29.000 -9.621 -1.974 1.00 93.38 210 CYS A O 1
ATOM 1639 N N . ARG A 1 211 ? 27.667 -8.092 -2.942 1.00 89.00 211 ARG A N 1
ATOM 1640 C CA . ARG A 1 211 ? 26.898 -7.777 -1.739 1.00 89.00 211 ARG A CA 1
ATOM 1641 C C . ARG A 1 211 ? 25.420 -7.948 -2.003 1.00 89.00 211 ARG A C 1
ATOM 1643 O O . ARG A 1 211 ? 24.934 -7.608 -3.077 1.00 89.00 211 ARG A O 1
ATOM 1650 N N . VAL A 1 212 ? 24.737 -8.486 -1.005 1.00 90.25 212 VAL A N 1
ATOM 1651 C CA . VAL A 1 212 ? 23.282 -8.491 -0.925 1.00 90.25 212 VAL A CA 1
ATOM 1652 C C . VAL A 1 212 ? 22.910 -7.339 -0.011 1.00 90.25 212 VAL A C 1
ATOM 1654 O O . VAL A 1 212 ? 23.487 -7.195 1.066 1.00 90.25 212 VAL A O 1
ATOM 1657 N N . MET A 1 213 ? 22.005 -6.495 -0.472 1.00 86.50 213 MET A N 1
ATOM 1658 C CA . MET A 1 213 ? 21.501 -5.348 0.262 1.00 86.50 213 MET A CA 1
ATOM 1659 C C . MET A 1 213 ? 19.981 -5.425 0.246 1.00 86.50 213 MET A C 1
ATOM 1661 O O . MET A 1 213 ? 19.389 -5.961 -0.695 1.00 86.50 213 MET A O 1
ATOM 1665 N N . GLU A 1 214 ? 19.365 -4.893 1.287 1.00 80.19 214 GLU A N 1
ATOM 1666 C CA . GLU A 1 214 ? 17.917 -4.785 1.382 1.00 80.19 214 GLU A CA 1
ATOM 1667 C C . GLU A 1 214 ? 17.550 -3.303 1.279 1.00 80.19 214 GLU A C 1
ATOM 1669 O O . GLU A 1 214 ? 18.162 -2.445 1.916 1.00 80.19 214 GLU A O 1
ATOM 1674 N N . ASP A 1 215 ? 16.602 -2.989 0.403 1.00 75.31 215 ASP A N 1
ATOM 1675 C CA . ASP A 1 215 ? 15.921 -1.702 0.409 1.00 75.31 215 ASP A CA 1
ATOM 1676 C C . ASP A 1 215 ? 14.858 -1.772 1.506 1.00 75.31 215 ASP A C 1
ATOM 1678 O O . ASP A 1 215 ? 13.785 -2.322 1.287 1.00 75.31 215 ASP A O 1
ATOM 1682 N N . GLU A 1 216 ? 15.154 -1.245 2.695 1.00 58.31 216 GLU A N 1
ATOM 1683 C CA . GLU A 1 216 ? 14.225 -1.243 3.843 1.00 58.31 216 GLU A CA 1
ATOM 1684 C C . GLU A 1 216 ? 12.889 -0.546 3.511 1.00 58.31 216 GLU A C 1
ATOM 1686 O O . GLU A 1 216 ? 11.871 -0.810 4.132 1.00 58.31 216 GLU A O 1
ATOM 1691 N N . ARG A 1 217 ? 12.854 0.303 2.471 1.00 52.53 217 ARG A N 1
ATOM 1692 C CA . ARG A 1 217 ? 11.620 0.920 1.947 1.00 52.53 217 ARG A CA 1
ATOM 1693 C C . ARG A 1 217 ? 10.859 0.067 0.936 1.00 52.53 217 ARG A C 1
ATOM 1695 O O . ARG A 1 217 ? 9.743 0.414 0.559 1.00 52.53 217 ARG A O 1
ATOM 1702 N N . ALA A 1 218 ? 11.468 -1.005 0.445 1.00 48.72 218 ALA A N 1
ATOM 1703 C CA . ALA A 1 218 ? 10.791 -2.015 -0.352 1.00 48.72 218 ALA A CA 1
ATOM 1704 C C . ALA A 1 218 ? 10.092 -3.068 0.515 1.00 48.72 218 ALA A C 1
ATOM 1706 O O . ALA A 1 218 ? 9.430 -3.938 -0.053 1.00 48.72 218 ALA A O 1
ATOM 1707 N N . GLU A 1 219 ? 10.076 -2.901 1.844 1.00 40.59 219 GLU A N 1
ATOM 1708 C CA . GLU A 1 219 ? 8.866 -3.188 2.621 1.00 40.59 219 GLU A CA 1
ATOM 1709 C C . GLU A 1 219 ? 7.735 -2.236 2.173 1.00 40.59 219 GLU A C 1
ATOM 1711 O O . GLU A 1 219 ? 7.214 -1.410 2.913 1.00 40.59 219 GLU A O 1
ATOM 1716 N N . LEU A 1 220 ? 7.364 -2.333 0.895 1.00 43.31 220 LEU A N 1
ATOM 1717 C CA . LEU A 1 220 ? 5.998 -2.084 0.502 1.00 43.31 220 LEU A CA 1
ATOM 1718 C C . LEU A 1 220 ? 5.204 -3.213 1.114 1.00 43.31 220 LEU A C 1
ATOM 1720 O O . LEU A 1 220 ? 5.533 -4.382 0.890 1.00 43.31 220 LEU A O 1
ATOM 1724 N N . ASP A 1 221 ? 4.185 -2.834 1.870 1.00 43.97 221 ASP A N 1
ATOM 1725 C CA . ASP A 1 221 ? 3.288 -3.763 2.514 1.00 43.97 221 ASP A CA 1
ATOM 1726 C C . ASP A 1 221 ? 2.905 -4.882 1.525 1.00 43.97 221 ASP A C 1
ATOM 1728 O O . ASP A 1 221 ? 2.312 -4.608 0.469 1.00 43.97 221 ASP A O 1
ATOM 1732 N N . PRO A 1 222 ? 3.260 -6.148 1.816 1.00 42.59 222 PRO A N 1
ATOM 1733 C CA . PRO A 1 222 ? 2.776 -7.288 1.062 1.00 42.59 222 PRO A CA 1
ATOM 1734 C C . PRO A 1 222 ? 1.269 -7.193 0.828 1.00 42.59 222 PRO A C 1
ATOM 1736 O O . PRO A 1 222 ? 0.809 -7.605 -0.233 1.00 42.59 222 PRO A O 1
ATOM 1739 N N . THR A 1 223 ? 0.496 -6.597 1.745 1.00 40.72 223 THR A N 1
ATOM 1740 C CA . THR A 1 223 ? -0.941 -6.433 1.553 1.00 40.72 223 THR A CA 1
ATOM 1741 C C . THR A 1 223 ? -1.329 -5.478 0.426 1.00 40.72 223 THR A C 1
ATOM 1743 O O . THR A 1 223 ? -2.370 -5.724 -0.164 1.00 40.72 223 THR A O 1
ATOM 1746 N N . ASP A 1 224 ? -0.529 -4.490 0.015 1.00 39.56 224 ASP A N 1
ATOM 1747 C CA . ASP A 1 224 ? -0.871 -3.567 -1.087 1.00 39.56 224 ASP A CA 1
ATOM 1748 C C . ASP A 1 224 ? -0.667 -4.211 -2.467 1.00 39.56 224 ASP A C 1
ATOM 1750 O O . ASP A 1 224 ? -1.500 -4.100 -3.376 1.00 39.56 224 ASP A O 1
ATOM 1754 N N . ILE A 1 225 ? 0.436 -4.947 -2.630 1.00 44.84 225 ILE A N 1
ATOM 1755 C CA . ILE A 1 225 ? 0.714 -5.704 -3.858 1.00 44.84 225 ILE A CA 1
ATOM 1756 C C . ILE A 1 225 ? -0.213 -6.920 -3.923 1.00 44.84 225 ILE A C 1
ATOM 1758 O O . ILE A 1 225 ? -0.820 -7.171 -4.963 1.00 44.84 225 ILE A O 1
ATOM 1762 N N . PHE A 1 226 ? -0.403 -7.646 -2.815 1.00 40.69 226 PHE A N 1
ATOM 1763 C CA . PHE A 1 226 ? -1.361 -8.746 -2.786 1.00 40.69 226 PHE A CA 1
ATOM 1764 C C . PHE A 1 226 ? -2.801 -8.257 -2.912 1.00 40.69 226 PHE A C 1
ATOM 1766 O O . PHE A 1 226 ? -3.548 -8.905 -3.620 1.00 40.69 226 PHE A O 1
ATOM 1773 N N . SER A 1 227 ? -3.238 -7.154 -2.305 1.00 39.31 227 SER A N 1
ATOM 1774 C CA . SER A 1 227 ? -4.636 -6.701 -2.418 1.00 39.31 227 SER A CA 1
ATOM 1775 C C . SER A 1 227 ? -4.976 -6.281 -3.842 1.00 39.31 227 SER A C 1
ATOM 1777 O O . SER A 1 227 ? -5.962 -6.770 -4.390 1.00 39.31 227 SER A O 1
ATOM 1779 N N . SER A 1 228 ? -4.124 -5.475 -4.480 1.00 37.78 228 SER A N 1
ATOM 1780 C CA . SER A 1 228 ? -4.324 -5.038 -5.864 1.00 37.78 228 SER A CA 1
ATOM 1781 C C . SER A 1 228 ? -4.211 -6.193 -6.868 1.00 37.78 228 SER A C 1
ATOM 1783 O O . SER A 1 228 ? -5.010 -6.281 -7.808 1.00 37.78 228 SER A O 1
ATOM 1785 N N . CYS A 1 229 ? -3.285 -7.138 -6.659 1.00 38.19 229 CYS A N 1
ATOM 1786 C CA . CYS A 1 229 ? -3.188 -8.349 -7.476 1.00 38.19 229 CYS A CA 1
ATOM 1787 C C . CYS A 1 229 ? -4.324 -9.344 -7.202 1.00 38.19 229 CYS A C 1
ATOM 1789 O O . CYS A 1 229 ? -4.803 -9.963 -8.146 1.00 38.19 229 CYS A O 1
ATOM 1791 N N . LEU A 1 230 ? -4.785 -9.502 -5.960 1.00 45.34 230 LEU A N 1
ATOM 1792 C CA . LEU A 1 230 ? -5.910 -10.373 -5.605 1.00 45.34 230 LEU A CA 1
ATOM 1793 C C . LEU A 1 230 ? -7.228 -9.818 -6.160 1.00 45.34 230 LEU A C 1
ATOM 1795 O O . LEU A 1 230 ? -8.041 -10.599 -6.651 1.00 45.34 230 LEU A O 1
ATOM 1799 N N . GLU A 1 231 ? -7.419 -8.497 -6.160 1.00 50.16 231 GLU A N 1
ATOM 1800 C CA . GLU A 1 231 ? -8.564 -7.843 -6.808 1.00 50.16 231 GLU A CA 1
ATOM 1801 C C . GLU A 1 231 ? -8.507 -8.032 -8.331 1.00 50.16 231 GLU A C 1
ATOM 1803 O O . GLU A 1 231 ? -9.480 -8.470 -8.937 1.00 50.16 231 GLU A O 1
ATOM 1808 N N . THR A 1 232 ? -7.347 -7.815 -8.957 1.00 43.69 232 THR A N 1
ATOM 1809 C CA . THR A 1 232 ? -7.223 -7.856 -10.427 1.00 43.69 232 THR A CA 1
ATOM 1810 C C . THR A 1 232 ? -7.191 -9.276 -11.011 1.00 43.69 232 THR A C 1
ATOM 1812 O O . THR A 1 232 ? -7.762 -9.518 -12.072 1.00 43.69 232 THR A O 1
ATOM 1815 N N . LEU A 1 233 ? -6.500 -10.223 -10.363 1.00 40.34 233 LEU A N 1
ATOM 1816 C CA . LEU A 1 233 ? -6.300 -11.588 -10.878 1.00 40.34 233 LEU A CA 1
ATOM 1817 C C . LEU A 1 233 ? -7.365 -12.571 -10.396 1.00 40.34 233 LEU A C 1
ATOM 1819 O O . LEU A 1 233 ? -7.656 -13.541 -11.095 1.00 40.34 233 LEU A O 1
ATOM 1823 N N . PHE A 1 234 ? -7.919 -12.348 -9.203 1.00 46.56 234 PHE A N 1
ATOM 1824 C CA . PHE A 1 234 ? -8.786 -13.317 -8.540 1.00 46.56 234 PHE A CA 1
ATOM 1825 C C . PHE A 1 234 ? -10.129 -12.731 -8.075 1.00 46.56 234 PHE A C 1
ATOM 1827 O O . PHE A 1 234 ? -10.944 -13.474 -7.517 1.00 46.56 234 PHE A O 1
ATOM 1834 N N . ASP A 1 235 ? -10.388 -11.442 -8.329 1.00 57.03 235 ASP A N 1
ATOM 1835 C CA . ASP A 1 235 ? -11.631 -10.743 -7.977 1.00 57.03 235 ASP A CA 1
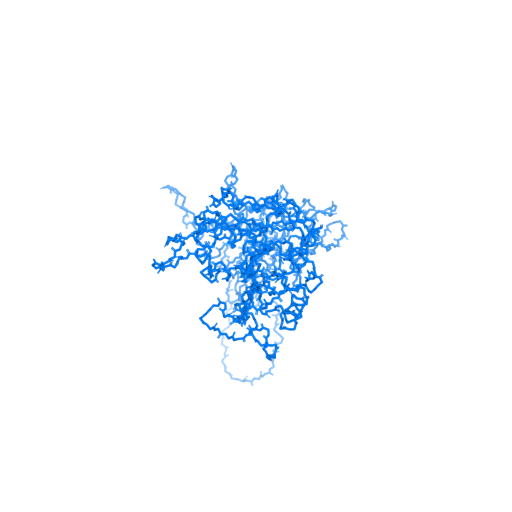ATOM 1836 C C . ASP A 1 235 ? -11.917 -10.777 -6.459 1.00 57.03 235 ASP A C 1
ATOM 1838 O O . ASP A 1 235 ? -13.045 -10.979 -6.009 1.00 57.03 235 ASP A O 1
ATOM 1842 N N . TYR A 1 236 ? -10.862 -10.685 -5.642 1.00 56.31 236 TYR A N 1
ATOM 1843 C CA . TYR A 1 236 ? -10.971 -10.570 -4.184 1.00 56.31 236 TYR A CA 1
ATOM 1844 C C . TYR A 1 236 ? -11.211 -9.119 -3.781 1.00 56.31 236 TYR A C 1
ATOM 1846 O O . TYR A 1 236 ? -10.577 -8.198 -4.287 1.00 56.31 236 TYR A O 1
ATOM 1854 N N . GLN A 1 237 ? -12.061 -8.924 -2.779 1.00 63.69 237 GLN A N 1
ATOM 1855 C CA . GLN A 1 237 ? -12.270 -7.608 -2.199 1.00 63.69 237 GLN A CA 1
ATOM 1856 C C . GLN A 1 237 ? -11.064 -7.180 -1.331 1.00 63.69 237 GLN A C 1
ATOM 1858 O O . GLN A 1 237 ? -10.611 -7.982 -0.502 1.00 63.69 237 GLN A O 1
ATOM 1863 N N . PRO A 1 238 ? -10.535 -5.949 -1.497 1.00 62.06 238 PRO A N 1
ATOM 1864 C CA . PRO A 1 238 ? -9.416 -5.461 -0.695 1.00 62.06 238 PRO A CA 1
ATOM 1865 C C . PRO A 1 238 ? -9.808 -5.296 0.779 1.00 62.06 238 PRO A C 1
ATOM 1867 O O . PRO A 1 238 ? -10.893 -4.805 1.094 1.00 62.06 238 PRO A O 1
ATOM 1870 N N . ILE A 1 239 ? -8.907 -5.715 1.673 1.00 64.12 239 ILE A N 1
ATOM 1871 C CA . ILE A 1 239 ? -9.034 -5.540 3.129 1.00 64.12 239 ILE A CA 1
ATOM 1872 C C . ILE A 1 239 ? -8.535 -4.142 3.529 1.00 64.12 239 ILE A C 1
ATOM 1874 O O . ILE A 1 239 ? -9.223 -3.433 4.265 1.00 64.12 239 ILE A O 1
ATOM 1878 N N . THR A 1 240 ? -7.387 -3.739 2.982 1.00 64.12 240 THR A N 1
ATOM 1879 C CA . THR A 1 240 ? -6.774 -2.414 3.135 1.00 64.12 240 THR A CA 1
ATOM 1880 C C . THR A 1 240 ? -7.042 -1.570 1.889 1.00 64.12 240 THR A C 1
ATOM 1882 O O . THR A 1 240 ? -6.999 -2.080 0.771 1.00 64.12 240 THR A O 1
ATOM 1885 N N . ILE A 1 241 ? -7.374 -0.290 2.071 1.00 64.31 241 ILE A N 1
ATOM 1886 C CA . ILE A 1 241 ? -7.793 0.635 0.999 1.00 64.31 241 ILE A CA 1
ATOM 1887 C C . ILE A 1 241 ? -6.748 1.736 0.753 1.00 64.31 241 ILE A C 1
ATOM 1889 O O . ILE A 1 241 ? -6.689 2.302 -0.339 1.00 64.31 241 ILE A O 1
ATOM 1893 N N . ALA A 1 242 ? -5.936 2.055 1.758 1.00 62.81 242 ALA A N 1
ATOM 1894 C CA . ALA A 1 242 ? -4.810 2.977 1.657 1.00 62.81 242 ALA A CA 1
ATOM 1895 C C . ALA A 1 242 ? -3.762 2.615 2.712 1.00 62.81 242 ALA A C 1
ATOM 1897 O O . ALA A 1 242 ? -4.151 2.227 3.813 1.00 62.81 242 ALA A O 1
ATOM 1898 N N . SER A 1 243 ? -2.488 2.804 2.373 1.00 62.66 243 SER A N 1
ATOM 1899 C CA . SER A 1 243 ? -1.327 2.469 3.201 1.00 62.66 243 SER A CA 1
ATOM 1900 C C . SER A 1 243 ? -0.599 3.692 3.746 1.00 62.66 243 SER A C 1
ATOM 1902 O O . SER A 1 243 ? -0.915 4.827 3.373 1.00 62.66 243 SER A O 1
ATOM 1904 N N . ALA A 1 244 ? 0.360 3.458 4.643 1.00 61.69 244 ALA A N 1
ATOM 1905 C CA . ALA A 1 244 ? 1.123 4.458 5.392 1.00 61.69 244 ALA A CA 1
ATOM 1906 C C . ALA A 1 244 ? 1.632 5.640 4.541 1.00 61.69 244 ALA A C 1
ATOM 1908 O O . ALA A 1 244 ? 2.178 5.476 3.451 1.00 61.69 244 ALA A O 1
ATOM 1909 N N . GLY A 1 245 ? 1.492 6.864 5.057 1.00 64.31 245 GLY A N 1
ATOM 1910 C CA . GLY A 1 245 ? 2.056 8.074 4.455 1.00 64.31 245 GLY A CA 1
ATOM 1911 C C . GLY A 1 245 ? 1.331 8.617 3.215 1.00 64.31 245 GLY A C 1
ATOM 1912 O O . GLY A 1 245 ? 1.715 9.683 2.722 1.00 64.31 245 GLY A O 1
ATOM 1913 N N . VAL A 1 246 ? 0.275 7.955 2.732 1.00 68.50 246 VAL A N 1
ATOM 1914 C CA . VAL A 1 246 ? -0.499 8.351 1.546 1.00 68.50 246 VAL A CA 1
ATOM 1915 C C . VAL A 1 246 ? -1.690 9.235 1.930 1.00 68.50 246 VAL A C 1
ATOM 1917 O O . VAL A 1 246 ? -2.285 9.110 3.000 1.00 68.50 246 VAL A O 1
ATOM 1920 N N . PHE A 1 247 ? -2.058 10.154 1.033 1.00 78.25 247 PHE A N 1
ATOM 1921 C CA . PHE A 1 247 ? -3.314 10.888 1.157 1.00 78.25 247 PHE A CA 1
ATOM 1922 C C . PHE A 1 247 ? -4.486 10.043 0.661 1.00 78.25 247 PHE A C 1
ATOM 1924 O O . PHE A 1 247 ? -4.507 9.606 -0.489 1.00 78.25 247 PHE A O 1
ATOM 1931 N N . TYR A 1 248 ? -5.503 9.897 1.499 1.00 81.38 248 TYR A N 1
ATOM 1932 C CA . TYR A 1 248 ? -6.764 9.257 1.167 1.00 81.38 248 TYR A CA 1
ATOM 1933 C C . TYR A 1 248 ? -7.905 10.268 1.227 1.00 81.38 248 TYR A C 1
ATOM 1935 O O . TYR A 1 248 ? -8.047 11.022 2.190 1.00 81.38 248 TYR A O 1
ATOM 1943 N N . ALA A 1 249 ? -8.739 10.276 0.190 1.00 85.00 249 ALA A N 1
ATOM 1944 C CA . ALA A 1 249 ? -9.944 11.088 0.142 1.00 85.00 249 ALA A CA 1
ATOM 1945 C C . ALA A 1 249 ? -11.176 10.186 0.223 1.00 85.00 249 ALA A C 1
ATOM 1947 O O . ALA A 1 249 ? -11.352 9.281 -0.592 1.00 85.00 249 ALA A O 1
ATOM 1948 N N . HIS A 1 250 ? -12.048 10.478 1.180 1.00 87.88 250 HIS A N 1
ATOM 1949 C CA . HIS A 1 250 ? -13.342 9.835 1.331 1.00 87.88 250 HIS A CA 1
ATOM 1950 C C . HIS A 1 250 ? -14.459 10.836 1.044 1.00 87.88 250 HIS A C 1
ATOM 1952 O O . HIS A 1 250 ? -14.450 11.955 1.565 1.00 87.88 250 HIS A O 1
ATOM 1958 N N . GLU A 1 251 ? -15.414 10.432 0.212 1.00 88.50 251 GLU A N 1
ATOM 1959 C CA . GLU A 1 251 ? -16.586 11.232 -0.135 1.00 88.50 251 GLU A CA 1
ATOM 1960 C C . GLU A 1 251 ? -17.838 10.542 0.393 1.00 88.50 251 GLU A C 1
ATOM 1962 O O . GLU A 1 251 ? -18.255 9.505 -0.117 1.00 88.50 251 GLU A O 1
ATOM 1967 N N . TYR A 1 252 ? -18.433 11.149 1.412 1.00 85.81 252 TYR A N 1
ATOM 1968 C CA . TYR A 1 252 ? -19.692 10.727 1.995 1.00 85.81 252 TYR A CA 1
ATOM 1969 C C . TYR A 1 252 ? -20.824 11.505 1.327 1.00 85.81 252 TYR A C 1
ATOM 1971 O O . TYR A 1 252 ? -20.877 12.734 1.408 1.00 85.81 252 TYR A O 1
ATOM 1979 N N . GLN A 1 253 ? -21.731 10.800 0.654 1.00 78.75 253 GLN A N 1
ATOM 1980 C CA . GLN A 1 253 ? -22.809 11.416 -0.133 1.00 78.75 253 GLN A CA 1
ATOM 1981 C C . GLN A 1 253 ? -23.891 12.078 0.739 1.00 78.75 253 GLN A C 1
ATOM 1983 O O . GLN A 1 253 ? -24.655 12.898 0.234 1.00 78.75 253 GLN A O 1
ATOM 1988 N N . GLY A 1 254 ? -23.927 11.786 2.046 1.00 68.12 254 GLY A N 1
ATOM 1989 C CA . GLY A 1 254 ? -25.022 12.196 2.922 1.00 68.12 254 GLY A CA 1
ATOM 1990 C C . GLY A 1 254 ? -26.307 11.424 2.614 1.00 68.12 254 GLY A C 1
ATOM 1991 O O . GLY A 1 254 ? -26.552 11.012 1.482 1.00 68.12 254 GLY A O 1
ATOM 1992 N N . GLN A 1 255 ? -27.152 11.212 3.621 1.00 62.00 255 GLN A N 1
ATOM 1993 C CA . GLN A 1 255 ? -28.492 10.669 3.405 1.00 62.00 255 GLN A CA 1
ATOM 1994 C C . GLN A 1 255 ? -29.536 11.754 3.661 1.00 62.00 255 GLN A C 1
ATOM 1996 O O . GLN A 1 255 ? -29.586 12.346 4.738 1.00 62.00 255 GLN A O 1
ATOM 2001 N N . ALA A 1 256 ? -30.381 12.011 2.660 1.00 48.97 256 ALA A N 1
ATOM 2002 C CA . ALA A 1 256 ? -31.530 12.900 2.773 1.00 48.97 256 ALA A CA 1
ATOM 2003 C C . ALA A 1 256 ? -32.664 12.180 3.521 1.00 48.97 256 ALA A C 1
ATOM 2005 O O . ALA A 1 256 ? -33.589 11.647 2.915 1.00 48.97 256 ALA A O 1
ATOM 2006 N N . SER A 1 257 ? -32.567 12.123 4.848 1.00 51.69 257 SER A N 1
ATOM 2007 C CA . SER A 1 257 ? -33.672 11.715 5.716 1.00 51.69 257 SER A CA 1
ATOM 2008 C C . SER A 1 257 ? -34.291 12.965 6.342 1.00 51.69 257 SER A C 1
ATOM 2010 O O . SER A 1 257 ? -33.595 13.752 6.983 1.00 51.69 257 SER A O 1
ATOM 2012 N N . GLU A 1 258 ? -35.604 13.151 6.159 1.00 46.06 258 GLU A N 1
ATOM 2013 C CA . GLU A 1 258 ? -36.372 14.310 6.658 1.00 46.06 258 GLU A CA 1
ATOM 2014 C C . GLU A 1 258 ? -36.342 14.454 8.196 1.00 46.06 258 GLU A C 1
ATOM 2016 O O . GLU A 1 258 ? -36.649 15.525 8.711 1.00 46.06 258 GLU A O 1
ATOM 2021 N N . ASN A 1 259 ? -35.903 13.416 8.921 1.00 49.19 259 ASN A N 1
ATOM 2022 C CA . ASN A 1 259 ? -35.762 13.387 10.383 1.00 49.19 259 ASN A CA 1
ATOM 2023 C C . ASN A 1 259 ? -34.296 13.322 10.859 1.00 49.19 259 ASN A C 1
ATOM 2025 O O . ASN A 1 259 ? -34.041 12.989 12.016 1.00 49.19 259 ASN A O 1
ATOM 2029 N N . SER A 1 260 ? -33.311 13.576 9.989 1.00 58.69 260 SER A N 1
ATOM 2030 C CA . SER A 1 260 ? -31.903 13.406 10.358 1.00 58.69 260 SER A CA 1
ATOM 2031 C C . SER A 1 260 ? -31.309 14.663 11.000 1.00 58.69 260 SER A C 1
ATOM 2033 O O . SER A 1 260 ? -31.344 15.754 10.437 1.00 58.69 260 SER A O 1
ATOM 2035 N N . CYS A 1 261 ? -30.667 14.468 12.147 1.00 66.25 261 CYS A N 1
ATOM 2036 C CA . CYS A 1 261 ? -29.785 15.418 12.820 1.00 66.25 261 CYS A CA 1
ATOM 2037 C C . CYS A 1 261 ? -28.446 15.668 12.087 1.00 66.25 261 CYS A C 1
ATOM 2039 O O . CYS A 1 261 ? -27.608 16.465 12.524 1.00 66.25 261 CYS A O 1
ATOM 2041 N N . ALA A 1 262 ? -28.230 14.967 10.971 1.00 70.19 262 ALA A N 1
ATOM 2042 C CA . ALA A 1 262 ? -27.051 15.052 10.124 1.00 70.19 262 ALA A CA 1
ATOM 2043 C C . ALA A 1 262 ? -27.159 16.209 9.118 1.00 70.19 262 ALA A C 1
ATOM 2045 O O . ALA A 1 262 ? -28.240 16.555 8.640 1.00 70.19 262 ALA A O 1
ATOM 2046 N N . THR A 1 263 ? -26.026 16.801 8.736 1.00 68.44 263 THR A N 1
ATOM 2047 C CA . THR A 1 263 ? -25.987 17.758 7.629 1.00 68.44 263 THR A CA 1
ATOM 2048 C C . THR A 1 263 ? -26.245 17.039 6.299 1.00 68.44 263 THR A C 1
ATOM 2050 O O . THR A 1 263 ? -25.470 16.156 5.937 1.00 68.44 263 THR A O 1
ATOM 2053 N N . PRO A 1 264 ? -27.265 17.440 5.515 1.00 63.16 264 PRO A N 1
ATOM 2054 C CA . PRO A 1 264 ? -27.660 16.737 4.288 1.00 63.16 264 PRO A CA 1
ATOM 2055 C C . PRO A 1 264 ? -26.711 16.974 3.100 1.00 63.16 264 PRO A C 1
ATOM 2057 O O . PRO A 1 264 ? -26.970 16.510 1.996 1.00 63.16 264 PRO A O 1
ATOM 2060 N N . THR A 1 265 ? -25.629 17.734 3.289 1.00 72.44 265 THR A N 1
ATOM 2061 C CA . THR A 1 265 ? -24.664 18.046 2.231 1.00 72.44 265 THR A CA 1
ATOM 2062 C C . THR A 1 265 ? -23.551 16.999 2.180 1.00 72.44 265 THR A C 1
ATOM 2064 O O . THR A 1 265 ? -23.037 16.653 3.253 1.00 72.44 265 THR A O 1
ATOM 2067 N N . PRO A 1 266 ? -23.097 16.591 0.979 1.00 81.88 266 PRO A N 1
ATOM 2068 C CA . PRO A 1 266 ? -21.952 15.705 0.826 1.00 81.88 266 PRO A CA 1
ATOM 2069 C C . PRO A 1 266 ? -20.744 16.205 1.620 1.00 81.88 266 PRO A C 1
ATOM 2071 O O . PRO A 1 266 ? -20.400 17.390 1.569 1.00 81.88 266 PRO A O 1
ATOM 2074 N N . GLN A 1 267 ? -20.113 15.308 2.372 1.00 84.81 267 GLN A N 1
ATOM 2075 C CA . GLN A 1 267 ? -18.923 15.604 3.160 1.00 84.81 267 GLN A CA 1
ATOM 2076 C C . GLN A 1 267 ? -17.711 14.965 2.499 1.00 84.81 267 GLN A C 1
ATOM 2078 O O . GLN A 1 267 ? -17.715 13.784 2.166 1.00 84.81 267 GLN A O 1
ATOM 2083 N N . LYS A 1 268 ? -16.643 15.746 2.351 1.00 89.38 268 LYS A N 1
ATOM 2084 C CA . LYS A 1 268 ? -15.344 15.239 1.913 1.00 89.38 268 LYS A CA 1
ATOM 2085 C C . LYS A 1 268 ? -14.376 15.239 3.081 1.00 89.38 268 LYS A C 1
ATOM 2087 O O . LYS A 1 268 ? -14.206 16.274 3.732 1.00 89.38 268 LYS A O 1
ATOM 2092 N N . VAL A 1 269 ? -13.746 14.101 3.334 1.00 89.69 269 VAL A N 1
ATOM 2093 C CA . VAL A 1 269 ? -12.710 13.937 4.354 1.00 89.69 269 VAL A CA 1
ATOM 2094 C C . VAL A 1 269 ? -11.402 13.597 3.654 1.00 89.69 269 VAL A C 1
ATOM 2096 O O . VAL A 1 269 ? -11.358 12.677 2.841 1.00 89.69 269 VAL A O 1
ATOM 2099 N N . ILE A 1 270 ? -10.352 14.370 3.927 1.00 87.00 270 ILE A N 1
ATOM 2100 C CA . ILE A 1 270 ? -9.008 14.134 3.385 1.00 87.00 270 ILE A CA 1
ATOM 2101 C C . ILE A 1 270 ? -8.106 13.762 4.550 1.00 87.00 270 ILE A C 1
ATOM 2103 O O . ILE A 1 270 ? -7.952 14.552 5.479 1.00 87.00 270 ILE A O 1
ATOM 2107 N N . LEU A 1 271 ? -7.531 12.571 4.506 1.00 86.00 271 LEU A N 1
ATOM 2108 C CA . LEU A 1 271 ? -6.684 12.029 5.558 1.00 86.00 271 LEU A CA 1
ATOM 2109 C C . LEU A 1 271 ? -5.305 11.740 5.001 1.00 86.00 271 LEU A C 1
ATOM 2111 O O . LEU A 1 271 ? -5.160 11.388 3.833 1.00 86.00 271 LEU A O 1
ATOM 2115 N N . ARG A 1 272 ? -4.307 11.843 5.862 1.00 84.19 272 ARG A N 1
ATOM 2116 C CA . ARG A 1 272 ? -3.015 11.206 5.688 1.00 84.19 272 ARG A CA 1
ATOM 2117 C C . ARG A 1 272 ? -2.961 10.007 6.625 1.00 84.19 272 ARG A C 1
ATOM 2119 O O . ARG A 1 272 ? -3.287 10.138 7.805 1.00 84.19 272 ARG A O 1
ATOM 2126 N N . THR A 1 273 ? -2.588 8.850 6.112 1.00 79.81 273 THR A N 1
ATOM 2127 C CA . THR A 1 273 ? -2.312 7.674 6.942 1.00 79.81 273 THR A CA 1
ATOM 2128 C C . THR A 1 273 ? -1.000 7.873 7.709 1.00 79.81 273 THR A C 1
ATOM 2130 O O . THR A 1 273 ? -0.034 8.401 7.142 1.00 79.81 273 THR A O 1
ATOM 2133 N N . PRO A 1 274 ? -0.938 7.514 9.002 1.00 73.00 274 PRO A N 1
ATOM 2134 C CA . PRO A 1 274 ? 0.269 7.693 9.796 1.00 73.00 274 PRO A CA 1
ATOM 2135 C C . PRO A 1 274 ? 1.388 6.771 9.306 1.00 73.00 274 PRO A C 1
ATOM 2137 O O . PRO A 1 274 ? 1.182 5.585 9.059 1.00 73.00 274 PRO A O 1
ATOM 2140 N N . ASP A 1 275 ? 2.581 7.342 9.182 1.00 70.62 275 ASP A N 1
ATOM 2141 C CA . ASP A 1 275 ? 3.819 6.635 8.854 1.00 70.62 275 ASP A CA 1
ATOM 2142 C C . ASP A 1 275 ? 4.640 6.524 10.142 1.00 70.62 275 ASP A C 1
ATOM 2144 O O . ASP A 1 275 ? 5.268 7.494 10.577 1.00 70.62 275 ASP A O 1
ATOM 2148 N N . THR A 1 276 ? 4.491 5.394 10.836 1.00 64.69 276 THR A N 1
ATOM 2149 C CA . THR A 1 276 ? 5.119 5.159 12.142 1.00 64.69 276 THR A CA 1
ATOM 2150 C C . THR A 1 276 ? 6.528 4.587 11.975 1.00 64.69 276 THR A C 1
ATOM 2152 O O . THR A 1 276 ? 6.900 4.078 10.919 1.00 64.69 276 THR A O 1
ATOM 2155 N N . LEU A 1 277 ? 7.351 4.680 13.025 1.00 58.38 277 LEU A N 1
ATOM 2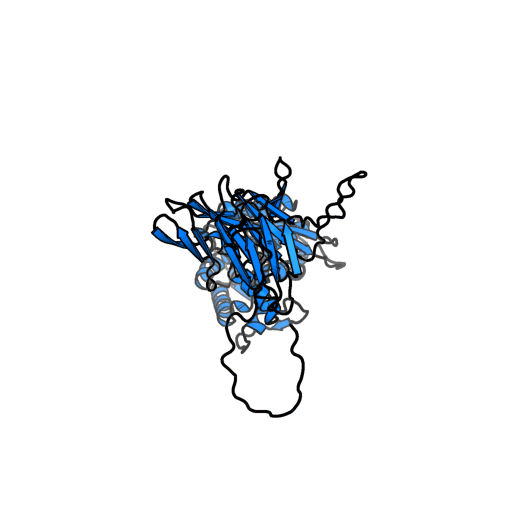156 C CA . LEU A 1 277 ? 8.690 4.082 13.017 1.00 58.38 277 LEU A CA 1
ATOM 2157 C C . LEU A 1 277 ? 8.603 2.558 12.831 1.00 58.38 277 LEU A C 1
ATOM 2159 O O . LEU A 1 277 ? 7.707 1.932 13.387 1.00 58.38 277 LEU A O 1
ATOM 2163 N N . ALA A 1 278 ? 9.586 1.953 12.157 1.00 49.16 278 ALA A N 1
ATOM 2164 C CA . ALA A 1 278 ? 9.620 0.510 11.867 1.00 49.16 278 ALA A CA 1
ATOM 2165 C C . ALA A 1 278 ? 9.416 -0.390 13.106 1.00 49.16 278 ALA A C 1
ATOM 2167 O O . ALA A 1 278 ? 8.740 -1.412 13.045 1.00 49.16 278 ALA A O 1
ATOM 2168 N N . ALA A 1 279 ? 9.929 0.019 14.273 1.00 49.47 279 ALA A N 1
ATOM 2169 C CA . ALA A 1 279 ? 9.731 -0.706 15.535 1.00 49.47 279 ALA A CA 1
ATOM 2170 C C . ALA A 1 279 ? 8.255 -0.775 15.991 1.00 49.47 279 ALA A C 1
ATOM 2172 O O . ALA A 1 279 ? 7.888 -1.652 16.772 1.00 49.47 279 ALA A O 1
ATOM 2173 N N . ASN A 1 280 ? 7.417 0.135 15.491 1.00 55.22 280 ASN A N 1
ATOM 2174 C CA . ASN A 1 280 ? 6.014 0.318 15.849 1.00 55.22 280 ASN A CA 1
ATOM 2175 C C . ASN A 1 280 ? 5.055 -0.133 14.734 1.00 55.22 280 ASN A C 1
ATOM 2177 O O . ASN A 1 280 ? 3.847 -0.011 14.899 1.00 55.22 280 ASN A O 1
ATOM 2181 N N . TRP A 1 281 ? 5.554 -0.723 13.642 1.00 51.38 281 TRP A N 1
ATOM 2182 C CA . TRP A 1 281 ? 4.735 -1.213 12.521 1.00 51.38 281 TRP A CA 1
ATOM 2183 C C . TRP A 1 281 ? 3.772 -2.351 12.875 1.00 51.38 281 TRP A C 1
ATOM 2185 O O . TRP A 1 281 ? 2.814 -2.603 12.154 1.00 51.38 281 TRP A O 1
ATOM 2195 N N . SER A 1 282 ? 3.980 -3.020 14.012 1.00 53.06 282 SER A N 1
ATOM 2196 C CA . SER A 1 282 ? 2.989 -3.963 14.556 1.00 53.06 282 SER A CA 1
ATOM 2197 C C . SER A 1 282 ? 1.676 -3.286 14.984 1.00 53.06 282 SER A C 1
ATOM 2199 O O . SER A 1 282 ? 0.672 -3.962 15.221 1.00 53.06 282 SER A O 1
ATOM 2201 N N . LEU A 1 283 ? 1.665 -1.953 15.081 1.00 55.47 283 LEU A N 1
ATOM 2202 C CA . LEU A 1 283 ? 0.474 -1.146 15.286 1.00 55.47 283 LEU A CA 1
ATOM 2203 C C . LEU A 1 283 ? -0.172 -0.905 13.912 1.00 55.47 283 LEU A C 1
ATOM 2205 O O . LEU A 1 283 ? 0.263 -0.045 13.154 1.00 55.47 283 LEU A O 1
ATOM 2209 N N . HIS A 1 284 ? -1.234 -1.649 13.600 1.00 55.94 284 HIS A N 1
ATOM 2210 C CA . HIS A 1 284 ? -2.020 -1.583 12.351 1.00 55.94 284 HIS A CA 1
ATOM 2211 C C . HIS A 1 284 ? -2.783 -0.247 12.122 1.00 55.94 284 HIS A C 1
ATOM 2213 O O . HIS A 1 284 ? -3.826 -0.203 11.469 1.00 55.94 284 HIS A O 1
ATOM 2219 N N . ALA A 1 285 ? -2.282 0.861 12.671 1.00 55.72 285 ALA A N 1
ATOM 2220 C CA . ALA A 1 285 ? -2.842 2.205 12.553 1.00 55.72 285 ALA A CA 1
ATOM 2221 C C . ALA A 1 285 ? -2.458 2.915 11.242 1.00 55.72 285 ALA A C 1
ATOM 2223 O O . ALA A 1 285 ? -3.028 3.956 10.911 1.00 55.72 285 ALA A O 1
ATOM 2224 N N . SER A 1 286 ? -1.498 2.362 10.498 1.00 59.72 286 SER A N 1
ATOM 2225 C CA . SER A 1 286 ? -0.966 2.925 9.253 1.00 59.72 286 SER A CA 1
ATOM 2226 C C . SER A 1 286 ? -1.863 2.734 8.027 1.00 59.72 286 SER A C 1
ATOM 2228 O O . SER A 1 286 ? -1.588 3.321 6.983 1.00 59.72 286 SER A O 1
ATOM 2230 N N . ASP A 1 287 ? -2.970 2.007 8.175 1.00 70.38 287 ASP A N 1
ATOM 2231 C CA . ASP A 1 287 ? -3.826 1.592 7.069 1.00 70.38 287 ASP A CA 1
ATOM 2232 C C . ASP A 1 287 ? -5.275 2.052 7.223 1.00 70.38 287 ASP A C 1
ATOM 2234 O O . ASP A 1 287 ? -5.807 2.219 8.327 1.00 70.38 287 ASP A O 1
ATOM 2238 N N . ILE A 1 288 ? -5.953 2.212 6.085 1.00 75.06 288 ILE A N 1
ATOM 2239 C CA . ILE A 1 288 ? -7.403 2.405 6.048 1.00 75.06 288 ILE A CA 1
ATOM 2240 C C . ILE A 1 288 ? -8.102 1.091 5.741 1.00 75.06 288 ILE A C 1
ATOM 2242 O O . ILE A 1 288 ? -8.187 0.661 4.591 1.00 75.06 288 ILE A O 1
ATOM 2246 N N . TRP A 1 289 ? -8.657 0.493 6.790 1.00 80.06 289 TRP A N 1
ATOM 2247 C CA . TRP A 1 289 ? -9.370 -0.777 6.736 1.00 80.06 289 TRP A CA 1
ATOM 2248 C C . TRP A 1 289 ? -10.757 -0.648 6.100 1.00 80.06 289 TRP A C 1
ATOM 2250 O O . TRP A 1 289 ? -11.488 0.324 6.338 1.00 80.06 289 TRP A O 1
ATOM 2260 N N . ALA A 1 290 ? -11.170 -1.683 5.365 1.00 85.19 290 ALA A N 1
ATOM 2261 C CA . ALA A 1 290 ? -12.514 -1.806 4.805 1.00 85.19 290 ALA A CA 1
ATOM 2262 C C . ALA A 1 290 ? -13.602 -1.650 5.878 1.00 85.19 290 ALA A C 1
ATOM 2264 O O . ALA A 1 290 ? -14.606 -0.989 5.630 1.00 85.19 290 ALA A O 1
ATOM 2265 N N . SER A 1 291 ? -13.366 -2.166 7.088 1.00 88.56 291 SER A N 1
ATOM 2266 C CA . SER A 1 291 ? -14.244 -2.007 8.252 1.00 88.56 291 SER A CA 1
ATOM 2267 C C . SER A 1 291 ? -14.452 -0.538 8.642 1.00 88.56 291 SER A C 1
ATOM 2269 O O . SER A 1 291 ? -15.574 -0.131 8.942 1.00 88.56 291 SER A O 1
ATOM 2271 N N . SER A 1 292 ? -13.395 0.282 8.605 1.00 90.12 292 SER A N 1
ATOM 2272 C CA . SER A 1 292 ? -13.477 1.703 8.968 1.00 90.12 292 SER A CA 1
ATOM 2273 C C . SER A 1 292 ? -14.191 2.521 7.898 1.00 90.12 292 SER A C 1
ATOM 2275 O O . SER A 1 292 ? -15.086 3.310 8.206 1.00 90.12 292 SER A O 1
ATOM 2277 N N . ARG A 1 293 ? -13.877 2.267 6.620 1.00 89.94 293 ARG A N 1
ATOM 2278 C CA . ARG A 1 293 ? -14.630 2.857 5.507 1.00 89.94 293 ARG A CA 1
ATOM 2279 C C . ARG A 1 293 ? -16.106 2.464 5.567 1.00 89.94 293 ARG A C 1
ATOM 2281 O O . ARG A 1 293 ? -16.959 3.326 5.407 1.00 89.94 293 ARG A O 1
ATOM 2288 N N . TYR A 1 294 ? -16.403 1.191 5.827 1.00 91.56 294 TYR A N 1
ATOM 2289 C CA . TYR A 1 294 ? -17.778 0.713 5.924 1.00 91.56 294 TYR A CA 1
ATOM 2290 C C . TYR A 1 294 ? -18.537 1.422 7.048 1.00 91.56 294 TYR A C 1
ATOM 2292 O O . TYR A 1 294 ? -19.668 1.849 6.842 1.00 91.56 294 TYR A O 1
ATOM 2300 N N . LEU A 1 295 ? -17.912 1.604 8.215 1.00 92.38 295 LEU A N 1
ATOM 2301 C CA . LEU A 1 295 ? -18.491 2.379 9.313 1.00 92.38 295 LEU A CA 1
ATOM 2302 C C . LEU A 1 295 ? -18.769 3.830 8.881 1.00 92.38 295 LEU A C 1
ATOM 2304 O O . LEU A 1 295 ? -19.865 4.333 9.118 1.00 92.38 295 LEU A O 1
ATOM 2308 N N . ALA A 1 296 ? -17.818 4.477 8.201 1.00 91.50 296 ALA A N 1
ATOM 2309 C CA . ALA A 1 296 ? -17.965 5.840 7.686 1.00 91.50 296 ALA A CA 1
ATOM 2310 C C . ALA A 1 296 ? -19.094 5.983 6.643 1.00 91.50 296 ALA A C 1
ATOM 2312 O O . ALA A 1 296 ? -19.798 6.989 6.636 1.00 91.50 296 ALA A O 1
ATOM 2313 N N . ASP A 1 297 ? -19.322 4.965 5.812 1.00 90.12 297 ASP A N 1
ATOM 2314 C CA . ASP A 1 297 ? -20.419 4.943 4.835 1.00 90.12 297 ASP A CA 1
ATOM 2315 C C . ASP A 1 297 ? -21.806 4.721 5.488 1.00 90.12 297 ASP A C 1
ATOM 2317 O O . ASP A 1 297 ? -22.825 5.034 4.873 1.00 90.12 297 ASP A O 1
ATOM 2321 N N . HIS A 1 298 ? -21.862 4.235 6.738 1.00 91.00 298 HIS A N 1
ATOM 2322 C CA . HIS A 1 298 ? -23.096 3.834 7.438 1.00 91.00 298 HIS A CA 1
ATOM 2323 C C . HIS A 1 298 ? -23.281 4.532 8.803 1.00 91.00 298 HIS A C 1
ATOM 2325 O O . HIS A 1 298 ? -23.740 3.924 9.777 1.00 91.00 298 HIS A O 1
ATOM 2331 N N . LEU A 1 299 ? -22.921 5.820 8.902 1.00 90.25 299 LEU A N 1
ATOM 2332 C CA . LEU A 1 299 ? -23.058 6.601 10.145 1.00 90.25 299 LEU A CA 1
ATOM 2333 C C . LEU A 1 299 ? -24.504 6.710 10.654 1.00 90.25 299 LEU A C 1
ATOM 2335 O O . LEU A 1 299 ? -24.726 6.866 11.855 1.00 90.25 299 LEU A O 1
ATOM 2339 N N . ASP A 1 300 ? -25.494 6.598 9.770 1.00 86.81 300 ASP A N 1
ATOM 2340 C CA . ASP A 1 300 ? -26.919 6.579 10.108 1.00 86.81 300 ASP A CA 1
ATOM 2341 C C . ASP A 1 300 ? -27.273 5.442 11.081 1.00 86.81 300 ASP A C 1
ATOM 2343 O O . ASP A 1 300 ? -28.094 5.619 11.986 1.00 86.81 300 ASP A O 1
ATOM 2347 N N . GLN A 1 301 ? -26.586 4.302 10.972 1.00 88.81 301 GLN A N 1
ATOM 2348 C CA . GLN A 1 301 ? -26.813 3.134 11.824 1.00 88.81 301 GLN A CA 1
ATOM 2349 C C . GLN A 1 301 ? -26.304 3.324 13.257 1.00 88.81 301 GLN A C 1
ATOM 2351 O O . GLN A 1 301 ? -26.689 2.555 14.139 1.00 88.81 301 GLN A O 1
ATOM 2356 N N . LEU A 1 302 ? -25.502 4.364 13.524 1.00 89.44 302 LEU A N 1
ATOM 2357 C CA . LEU A 1 302 ? -25.127 4.758 14.888 1.00 89.44 302 LEU A CA 1
ATOM 2358 C C . LEU A 1 302 ? -26.302 5.370 15.665 1.00 89.44 302 LEU A C 1
ATOM 2360 O O . LEU A 1 302 ? -26.212 5.507 16.884 1.00 89.44 302 LEU A O 1
ATOM 2364 N N . ARG A 1 303 ? -27.390 5.749 14.974 1.00 86.94 303 ARG A N 1
ATOM 2365 C CA . ARG A 1 303 ? -28.614 6.330 15.554 1.00 86.94 303 ARG A CA 1
ATOM 2366 C C . ARG A 1 303 ? -28.348 7.486 16.519 1.00 86.94 303 ARG A C 1
ATOM 2368 O O . ARG A 1 303 ? -29.012 7.632 17.540 1.00 86.94 303 ARG A O 1
ATOM 2375 N N . LEU A 1 304 ? -27.388 8.348 16.180 1.00 86.69 304 LEU A N 1
ATOM 2376 C CA . LEU A 1 304 ? -27.004 9.477 17.035 1.00 86.69 304 LEU A CA 1
ATOM 2377 C C . LEU A 1 304 ? -28.173 10.439 17.310 1.00 86.69 304 LEU A C 1
ATOM 2379 O O . LEU A 1 304 ? -28.211 11.061 18.365 1.00 86.69 304 LEU A O 1
ATOM 2383 N N . CYS A 1 305 ? -29.164 10.512 16.418 1.00 81.44 305 CYS A N 1
ATOM 2384 C CA . CYS A 1 305 ? -30.348 11.348 16.618 1.00 81.44 305 CYS A CA 1
ATOM 2385 C C . CYS A 1 305 ? -31.262 10.849 17.756 1.00 81.44 305 CYS A C 1
ATOM 2387 O O . CYS A 1 305 ? -31.995 11.643 18.339 1.00 81.44 305 CYS A O 1
ATOM 2389 N N . ASP A 1 306 ? -31.182 9.569 18.142 1.00 81.88 306 ASP A N 1
ATOM 2390 C CA . ASP A 1 306 ? -31.935 9.032 19.287 1.00 81.88 306 ASP A CA 1
ATOM 2391 C C . ASP A 1 306 ? -31.437 9.633 20.620 1.00 81.88 306 ASP A C 1
ATOM 2393 O O . ASP A 1 306 ? -32.166 9.664 21.613 1.00 81.88 306 ASP A O 1
ATOM 2397 N N . PHE A 1 307 ? -30.201 10.148 20.639 1.00 77.38 307 PHE A N 1
ATOM 2398 C CA . PHE A 1 307 ? -29.578 10.813 21.787 1.00 77.38 307 PHE A CA 1
ATOM 2399 C C . PHE A 1 307 ? -29.844 12.324 21.826 1.00 77.38 307 PHE A C 1
ATOM 2401 O O . PHE A 1 307 ? -29.493 12.984 22.802 1.00 77.38 307 PHE A O 1
ATOM 2408 N N . GLU A 1 308 ? -30.509 12.886 20.815 1.00 62.62 308 GLU A N 1
ATOM 2409 C CA . GLU A 1 308 ? -30.647 14.333 20.644 1.00 62.62 308 GLU A CA 1
ATOM 2410 C C . GLU A 1 308 ? -31.677 15.088 21.525 1.00 62.62 308 GLU A C 1
ATOM 2412 O O . GLU A 1 308 ? -31.722 16.315 21.412 1.00 62.62 308 GLU A O 1
ATOM 2417 N N . PRO A 1 309 ? -32.467 14.498 22.459 1.00 58.84 309 PRO A N 1
ATOM 2418 C CA . PRO A 1 309 ? -33.282 15.322 23.361 1.00 58.84 309 PRO A CA 1
ATOM 2419 C C . PRO A 1 309 ? -32.472 16.031 24.470 1.00 58.84 309 PRO A C 1
ATOM 2421 O O . PRO A 1 309 ? -33.060 16.724 25.305 1.00 58.84 309 PRO A O 1
ATOM 2424 N N . THR A 1 310 ? -31.141 15.884 24.522 1.00 61.97 310 THR A N 1
ATOM 2425 C CA . THR A 1 310 ? -30.284 16.471 25.568 1.00 61.97 310 THR A CA 1
ATOM 2426 C C . THR A 1 310 ? -29.639 17.796 25.146 1.00 61.97 310 THR A C 1
ATOM 2428 O O . THR A 1 310 ? -29.132 17.930 24.039 1.00 61.97 310 THR A O 1
ATOM 2431 N N . LYS A 1 311 ? -29.577 18.779 26.062 1.00 66.12 311 LYS A N 1
ATOM 2432 C CA . LYS A 1 311 ? -28.868 20.063 25.844 1.00 66.12 311 LYS A CA 1
ATOM 2433 C C . LYS A 1 311 ? -27.343 19.923 25.721 1.00 66.12 311 LYS A C 1
ATOM 2435 O O . LYS A 1 311 ? -26.686 20.876 25.314 1.00 66.12 311 LYS A O 1
ATOM 2440 N N . GLU A 1 312 ? -26.789 18.785 26.127 1.00 83.06 312 GLU A N 1
ATOM 2441 C CA . GLU A 1 312 ? -25.354 18.505 26.078 1.00 83.06 312 GLU A CA 1
ATOM 2442 C C . GLU A 1 312 ? -24.969 17.809 24.764 1.00 83.06 312 GLU A C 1
ATOM 2444 O O . GLU A 1 312 ? -25.792 17.079 24.201 1.00 83.06 312 GLU A O 1
ATOM 2449 N N . PRO A 1 313 ? -23.733 18.018 24.270 1.00 89.25 313 PRO A N 1
ATOM 2450 C CA . PRO A 1 313 ? -23.237 17.316 23.096 1.00 89.25 313 PRO A CA 1
ATOM 2451 C C . PRO A 1 313 ? -23.042 15.826 23.386 1.00 89.25 313 PRO A C 1
ATOM 2453 O O . PRO A 1 313 ? -22.516 15.447 24.436 1.00 89.25 313 PRO A O 1
ATOM 2456 N N . ILE A 1 314 ? -23.407 14.986 22.418 1.00 92.31 314 ILE A N 1
ATOM 2457 C CA . ILE A 1 314 ? -23.227 13.531 22.489 1.00 92.31 314 ILE A CA 1
ATOM 2458 C C . ILE A 1 314 ? -21.727 13.234 22.479 1.00 92.31 314 ILE A C 1
ATOM 2460 O O . ILE A 1 314 ? -21.015 13.666 21.566 1.00 92.31 314 ILE A O 1
ATOM 2464 N N . ARG A 1 315 ? -21.232 12.508 23.486 1.00 93.88 315 ARG A N 1
ATOM 2465 C CA . ARG A 1 315 ? -19.802 12.195 23.599 1.00 93.88 315 ARG A CA 1
ATOM 2466 C C . ARG A 1 315 ? -19.486 10.897 22.882 1.00 93.88 315 ARG A C 1
ATOM 2468 O O . ARG A 1 315 ? -20.028 9.850 23.232 1.00 93.88 315 ARG A O 1
ATOM 2475 N N . ILE A 1 316 ? -18.581 10.965 21.917 1.00 95.44 316 ILE A N 1
ATOM 2476 C CA . ILE A 1 316 ? -18.233 9.845 21.045 1.00 95.44 316 ILE A CA 1
ATOM 2477 C C . ILE A 1 316 ? -16.741 9.566 21.172 1.00 95.44 316 ILE A C 1
ATOM 2479 O O . ILE A 1 316 ? -15.938 10.494 21.112 1.00 95.44 316 ILE A O 1
ATOM 2483 N N . LEU A 1 317 ? -16.377 8.301 21.352 1.00 95.88 317 LEU A N 1
ATOM 2484 C CA . LEU A 1 317 ? -14.988 7.851 21.334 1.00 95.88 317 LEU A CA 1
ATOM 2485 C C . LEU A 1 317 ? -14.759 6.955 20.126 1.00 95.88 317 LEU A C 1
ATOM 2487 O O . LEU A 1 317 ? -15.455 5.958 19.962 1.00 95.88 317 LEU A O 1
ATOM 2491 N N . GLU A 1 318 ? -13.754 7.279 19.328 1.00 94.81 318 GLU A N 1
ATOM 2492 C CA . GLU A 1 318 ? -13.195 6.382 18.328 1.00 94.81 318 GLU A CA 1
ATOM 2493 C C . GLU A 1 318 ? -11.950 5.691 18.900 1.00 94.81 318 GLU A C 1
ATOM 2495 O O . GLU A 1 318 ? -11.010 6.352 19.355 1.00 94.81 318 GLU A O 1
ATOM 2500 N N . LEU A 1 319 ? -11.960 4.356 18.875 1.00 90.00 319 LEU A N 1
ATOM 2501 C CA . LEU A 1 319 ? -10.836 3.503 19.255 1.00 90.00 319 LEU A CA 1
ATOM 2502 C C . LEU A 1 319 ? -10.247 2.833 18.005 1.00 90.00 319 LEU A C 1
ATOM 2504 O O . LEU A 1 319 ? -10.829 1.875 17.494 1.00 90.00 319 LEU A O 1
ATOM 2508 N N . GLY A 1 320 ? -9.081 3.308 17.556 1.00 71.12 320 GLY A N 1
ATOM 2509 C CA . GLY A 1 320 ? -8.228 2.606 16.588 1.00 71.12 320 GLY A CA 1
ATOM 2510 C C . GLY A 1 320 ? -8.813 2.420 15.183 1.00 71.12 320 GLY A C 1
ATOM 2511 O O . GLY A 1 320 ? -8.623 1.359 14.599 1.00 71.12 320 GLY A O 1
ATOM 2512 N N . ALA A 1 321 ? -9.531 3.408 14.629 1.00 62.00 321 ALA A N 1
ATOM 2513 C CA . ALA A 1 321 ? -10.168 3.283 13.315 1.00 62.00 321 ALA A CA 1
ATOM 2514 C C . ALA A 1 321 ? -9.510 4.155 12.224 1.00 62.00 321 ALA A C 1
ATOM 2516 O O . ALA A 1 321 ? -10.014 5.212 11.850 1.00 62.00 321 ALA A O 1
ATOM 2517 N N . ALA A 1 322 ? -8.455 3.632 11.588 1.00 66.94 322 ALA A N 1
ATOM 2518 C CA . ALA A 1 322 ? -7.977 4.088 10.272 1.00 66.94 322 ALA A CA 1
ATOM 2519 C C . ALA A 1 322 ? -7.749 5.609 10.150 1.00 66.94 322 ALA A C 1
ATOM 2521 O O . ALA A 1 322 ? -8.459 6.312 9.418 1.00 66.94 322 ALA A O 1
ATOM 2522 N N . ALA A 1 323 ? -6.752 6.123 10.870 1.00 81.06 323 ALA A N 1
ATOM 2523 C CA . ALA A 1 323 ? -6.338 7.525 10.806 1.00 81.06 323 ALA A CA 1
ATOM 2524 C C . ALA A 1 323 ? -7.443 8.557 11.155 1.00 81.06 323 ALA A C 1
ATOM 2526 O O . ALA A 1 323 ? -7.345 9.723 10.749 1.00 81.06 323 ALA A O 1
ATOM 2527 N N . GLY A 1 324 ? -8.469 8.156 11.920 1.00 87.94 324 GLY A N 1
ATOM 2528 C CA . GLY A 1 324 ? -9.536 9.037 12.406 1.00 87.94 324 GLY A CA 1
ATOM 2529 C C . GLY A 1 324 ? -10.742 9.171 11.476 1.00 87.94 324 GLY A C 1
ATOM 2530 O O . GLY A 1 324 ? -11.530 10.105 11.645 1.00 87.94 324 GLY A O 1
ATOM 2531 N N . LEU A 1 325 ? -10.871 8.321 10.445 1.00 92.25 325 LEU A N 1
ATOM 2532 C CA . LEU A 1 325 ? -11.890 8.489 9.400 1.00 92.25 325 LEU A CA 1
ATOM 2533 C C . LEU A 1 325 ? -13.323 8.580 9.964 1.00 92.25 325 LEU A C 1
ATOM 2535 O O . LEU A 1 325 ? -13.998 9.572 9.655 1.00 92.25 325 LEU A O 1
ATOM 2539 N N . PRO A 1 326 ? -13.807 7.626 10.786 1.00 92.50 326 PRO A N 1
ATOM 2540 C CA . PRO A 1 326 ? -15.164 7.670 11.317 1.00 92.50 326 PRO A CA 1
ATOM 2541 C C . PRO A 1 326 ? -15.422 8.899 12.185 1.00 92.50 326 PRO A C 1
ATOM 2543 O O . PRO A 1 326 ? -16.408 9.604 11.982 1.00 92.50 326 PRO A O 1
ATOM 2546 N N . GLY A 1 327 ? -14.535 9.190 13.131 1.00 93.62 327 GLY A N 1
ATOM 2547 C CA . GLY A 1 327 ? -14.688 10.261 14.105 1.00 93.62 327 GLY A CA 1
ATOM 2548 C C . GLY A 1 327 ? -14.648 11.638 13.459 1.00 93.62 327 GLY A C 1
ATOM 2549 O O . GLY A 1 327 ? -15.503 12.480 13.748 1.00 93.62 327 GLY A O 1
ATOM 2550 N N . ILE A 1 328 ? -13.729 11.858 12.514 1.00 94.44 328 ILE A N 1
ATOM 2551 C CA . ILE A 1 328 ? -13.672 13.104 11.741 1.00 94.44 328 ILE A CA 1
ATOM 2552 C C . ILE A 1 328 ? -14.955 13.275 10.923 1.00 94.44 328 ILE A C 1
ATOM 2554 O O . ILE A 1 328 ? -15.532 14.365 10.916 1.00 94.44 328 ILE A O 1
ATOM 2558 N N . LEU A 1 329 ? -15.439 12.218 10.263 1.00 93.50 329 LEU A N 1
ATOM 2559 C CA . LEU A 1 329 ? -16.666 12.294 9.472 1.00 93.50 329 LEU A CA 1
ATOM 2560 C C . LEU A 1 329 ? -17.903 12.545 10.348 1.00 93.50 329 LEU A C 1
ATOM 2562 O O . LEU A 1 329 ? -18.735 13.381 9.989 1.00 93.50 329 LEU A O 1
ATOM 2566 N N . ILE A 1 330 ? -18.000 11.906 11.517 1.00 93.19 330 ILE A N 1
ATOM 2567 C CA . ILE A 1 330 ? -19.048 12.166 12.516 1.00 93.19 330 ILE A CA 1
ATOM 2568 C C . ILE A 1 330 ? -19.015 13.639 12.937 1.00 93.19 330 ILE A C 1
ATOM 2570 O O . ILE A 1 330 ? -20.049 14.308 12.906 1.00 93.19 330 ILE A O 1
ATOM 2574 N N . ALA A 1 331 ? -17.837 14.184 13.254 1.00 93.69 331 ALA A N 1
ATOM 2575 C CA . ALA A 1 331 ? -17.687 15.584 13.647 1.00 93.69 331 ALA A CA 1
ATOM 2576 C C . ALA A 1 331 ? -18.038 16.569 12.515 1.00 93.69 331 ALA A C 1
ATOM 2578 O O . ALA A 1 331 ? -18.517 17.673 12.788 1.00 93.69 331 ALA A O 1
ATOM 2579 N N . LYS A 1 332 ? -17.838 16.199 11.241 1.00 91.81 332 LYS A N 1
ATOM 2580 C CA . LYS A 1 332 ? -18.304 17.003 10.094 1.00 91.81 332 LYS A CA 1
ATOM 2581 C C . LYS A 1 332 ? -19.819 16.938 9.928 1.00 91.81 332 LYS A C 1
ATOM 2583 O O . LYS A 1 332 ? -20.436 17.968 9.666 1.00 91.81 332 LYS A O 1
ATOM 2588 N N . THR A 1 333 ? -20.394 15.754 10.110 1.00 90.25 333 THR A N 1
ATOM 2589 C CA . THR A 1 333 ? -21.787 15.443 9.765 1.00 90.25 333 THR A CA 1
ATOM 2590 C C . THR A 1 333 ? -22.782 15.882 10.839 1.00 90.25 333 THR A C 1
ATOM 2592 O O . THR A 1 333 ? -23.849 16.396 10.515 1.00 90.25 333 THR A O 1
ATOM 2595 N N . TYR A 1 334 ? -22.446 15.732 12.121 1.00 89.06 334 TYR A N 1
ATOM 2596 C CA . TYR A 1 334 ? -23.358 16.017 13.232 1.00 89.06 334 TYR A CA 1
ATOM 2597 C C . TYR A 1 334 ? -22.943 17.283 13.979 1.00 89.06 334 TYR A C 1
ATOM 2599 O O . TYR A 1 334 ? -21.765 17.511 14.255 1.00 89.06 334 TYR A O 1
ATOM 2607 N N . ARG A 1 335 ? -23.909 18.152 14.304 1.00 85.00 335 ARG A N 1
ATOM 2608 C CA . ARG A 1 335 ? -23.624 19.450 14.946 1.00 85.00 335 ARG A CA 1
ATOM 2609 C C . ARG A 1 335 ? -23.439 19.346 16.457 1.00 85.00 335 ARG A C 1
ATOM 2611 O O . ARG A 1 335 ? -22.519 19.969 16.977 1.00 85.00 335 ARG A O 1
ATOM 2618 N N . ASN A 1 336 ? -24.273 18.558 17.133 1.00 89.44 336 ASN A N 1
ATOM 2619 C CA . ASN A 1 336 ? -24.295 18.440 18.592 1.00 89.44 336 ASN A CA 1
ATOM 2620 C C . ASN A 1 336 ? -23.487 17.230 19.105 1.00 89.44 336 ASN A C 1
ATOM 2622 O O . ASN A 1 336 ? -24.007 16.377 19.823 1.00 89.44 336 ASN A O 1
ATOM 2626 N N . VAL A 1 337 ? -22.216 17.131 18.707 1.00 92.62 337 VAL A N 1
ATOM 2627 C CA . VAL A 1 337 ? -21.317 16.030 19.101 1.00 92.62 337 VAL A CA 1
ATOM 2628 C C . VAL A 1 337 ? -19.988 16.552 19.635 1.00 92.62 337 VAL A C 1
ATOM 2630 O O . VAL A 1 337 ? -19.510 17.612 19.229 1.00 92.62 337 VAL A O 1
ATOM 2633 N N . SER A 1 338 ? -19.383 15.772 20.526 1.00 94.06 338 SER A N 1
ATOM 2634 C CA . SER A 1 338 ? -18.009 15.924 20.996 1.00 94.06 338 SER A CA 1
ATOM 2635 C C . SER A 1 338 ? -17.293 14.597 20.772 1.00 94.06 338 SER A C 1
ATOM 2637 O O . SER A 1 338 ? -17.586 13.603 21.436 1.00 94.06 338 SER A O 1
ATOM 2639 N N . VAL A 1 339 ? -16.398 14.574 19.790 1.00 95.62 339 VAL A N 1
ATOM 2640 C CA . VAL A 1 339 ? -15.689 13.376 19.343 1.00 95.62 339 VAL A CA 1
ATOM 2641 C C . VAL A 1 339 ? -14.275 13.378 19.913 1.00 95.62 339 VAL A C 1
ATOM 2643 O O . VAL A 1 339 ? -13.573 14.386 19.859 1.00 95.62 339 VAL A O 1
ATOM 2646 N N . VAL A 1 340 ? -13.847 12.239 20.440 1.00 95.50 340 VAL A N 1
ATOM 2647 C CA . VAL A 1 340 ? -12.452 11.956 20.766 1.00 95.50 340 VAL A CA 1
ATOM 2648 C C . VAL A 1 340 ? -11.976 10.869 19.819 1.00 95.50 340 VAL A C 1
ATOM 2650 O O . VAL A 1 340 ? -12.540 9.779 19.804 1.00 95.50 340 VAL A O 1
ATOM 2653 N N . VAL A 1 341 ? -10.946 11.169 19.038 1.00 94.06 341 VAL A N 1
ATOM 2654 C CA . VAL A 1 341 ? -10.232 10.182 18.227 1.00 94.06 341 VAL A CA 1
ATOM 2655 C C . VAL A 1 341 ? -8.999 9.755 19.003 1.00 94.06 341 VAL A C 1
ATOM 2657 O O . VAL A 1 341 ? -8.220 10.598 19.454 1.00 94.06 341 VAL A O 1
ATOM 2660 N N . SER A 1 342 ? -8.839 8.453 19.200 1.00 91.44 342 SER A N 1
ATOM 2661 C CA . SER A 1 342 ? -7.738 7.920 19.991 1.00 91.44 342 SER A CA 1
ATOM 2662 C C . SER A 1 342 ? -7.120 6.687 19.365 1.00 91.44 342 SER A C 1
ATOM 2664 O O . SER A 1 342 ? -7.788 5.875 18.720 1.00 91.44 342 SER A O 1
ATOM 2666 N N . ASP A 1 343 ? -5.821 6.578 19.587 1.00 88.50 343 ASP A N 1
ATOM 2667 C CA . ASP A 1 343 ? -4.979 5.506 19.090 1.00 88.50 343 ASP A CA 1
ATOM 2668 C C . ASP A 1 343 ? -3.713 5.433 19.963 1.00 88.50 343 ASP A C 1
ATOM 2670 O O . ASP A 1 343 ? -3.537 6.242 20.887 1.00 88.50 343 ASP A O 1
ATOM 2674 N N . TYR A 1 344 ? -2.839 4.467 19.696 1.00 85.44 344 TYR A N 1
ATOM 2675 C CA . TYR A 1 344 ? -1.641 4.214 20.488 1.00 85.44 344 TYR A CA 1
ATOM 2676 C C . TYR A 1 344 ? -0.760 5.470 20.632 1.00 85.44 344 TYR A C 1
ATOM 2678 O O . TYR A 1 344 ? -0.669 6.276 19.704 1.00 85.44 344 TYR A O 1
ATOM 2686 N N . PRO A 1 345 ? -0.092 5.650 21.791 1.00 85.56 345 PRO A N 1
ATOM 2687 C CA . PRO A 1 345 ? 0.699 6.837 22.119 1.00 85.56 345 PRO A CA 1
ATOM 2688 C C . PRO A 1 345 ? 2.049 6.876 21.374 1.00 85.56 345 PRO A C 1
ATOM 2690 O O . PRO A 1 345 ? 3.107 6.965 21.993 1.00 85.56 345 PRO A O 1
ATOM 2693 N N . ASP A 1 346 ? 2.014 6.801 20.046 1.00 85.38 346 ASP A N 1
ATOM 2694 C CA . ASP A 1 346 ? 3.148 7.023 19.151 1.00 85.38 346 ASP A CA 1
ATOM 2695 C C . ASP A 1 346 ? 3.155 8.481 18.662 1.00 85.38 346 ASP A C 1
ATOM 2697 O O . ASP A 1 346 ? 2.125 9.039 18.282 1.00 85.38 346 ASP A O 1
ATOM 2701 N N . GLU A 1 347 ? 4.322 9.125 18.684 1.00 84.62 347 GLU A N 1
ATOM 2702 C CA . GLU A 1 347 ? 4.439 10.557 18.395 1.00 84.62 347 GLU A CA 1
ATOM 2703 C C . GLU A 1 347 ? 4.025 10.907 16.956 1.00 84.62 347 GLU A C 1
ATOM 2705 O O . GLU A 1 347 ? 3.311 11.890 16.739 1.00 84.62 347 GLU A O 1
ATOM 2710 N N . LEU A 1 348 ? 4.434 10.099 15.970 1.00 83.25 348 LEU A N 1
ATOM 2711 C CA . LEU A 1 348 ? 4.136 10.336 14.554 1.00 83.25 348 LEU A CA 1
ATOM 2712 C C . LEU A 1 348 ? 2.671 10.042 14.243 1.00 83.25 348 LEU A C 1
ATOM 2714 O O . LEU A 1 348 ? 2.027 10.799 13.508 1.00 83.25 348 LEU A O 1
ATOM 2718 N N . LEU A 1 349 ? 2.132 8.983 14.842 1.00 84.94 349 LEU A N 1
ATOM 2719 C CA . LEU A 1 349 ? 0.733 8.600 14.728 1.00 84.94 349 LEU A CA 1
ATOM 2720 C C . LEU A 1 349 ? -0.174 9.716 15.245 1.00 84.94 349 LEU A C 1
ATOM 2722 O O . LEU A 1 349 ? -1.024 10.230 14.513 1.00 84.94 349 LEU A O 1
ATOM 2726 N N . ILE A 1 350 ? 0.039 10.142 16.489 1.00 89.81 350 ILE A N 1
ATOM 2727 C CA . ILE A 1 350 ? -0.799 11.148 17.145 1.00 89.81 350 ILE A CA 1
ATOM 2728 C C . ILE A 1 350 ? -0.667 12.499 16.448 1.00 89.81 350 ILE A C 1
ATOM 2730 O O . ILE A 1 350 ? -1.673 13.177 16.232 1.00 89.81 350 ILE A O 1
ATOM 2734 N N . LYS A 1 351 ? 0.541 12.870 16.011 1.00 90.50 351 LYS A N 1
ATOM 2735 C CA . LYS A 1 351 ? 0.747 14.066 15.189 1.00 90.50 351 LYS A CA 1
ATOM 2736 C C . LYS A 1 351 ? -0.064 14.007 13.893 1.00 90.50 351 LYS A C 1
ATOM 2738 O O . LYS A 1 351 ? -0.739 14.979 13.561 1.00 90.50 351 LYS A O 1
ATOM 2743 N N . THR A 1 352 ? -0.050 12.872 13.196 1.00 89.88 352 THR A N 1
ATOM 2744 C CA . THR A 1 352 ? -0.811 12.691 11.950 1.00 89.88 352 THR A CA 1
ATOM 2745 C C . THR A 1 352 ? -2.319 12.783 12.191 1.00 89.88 352 THR A C 1
ATOM 2747 O O . THR A 1 352 ? -3.022 13.450 11.434 1.00 89.88 352 THR A O 1
ATOM 2750 N N . LEU A 1 353 ? -2.830 12.193 13.276 1.00 91.00 353 LEU A N 1
ATOM 2751 C CA . LEU A 1 353 ? -4.240 12.322 13.661 1.00 91.00 353 LEU A CA 1
ATOM 2752 C C . LEU A 1 353 ? -4.628 13.780 13.945 1.00 91.00 353 LEU A C 1
ATOM 2754 O O . LEU A 1 353 ? -5.676 14.242 13.487 1.00 91.00 353 LEU A O 1
ATOM 2758 N N . VAL A 1 354 ? -3.783 14.531 14.660 1.00 94.00 354 VAL A N 1
ATOM 2759 C CA . VAL A 1 354 ? -4.009 15.962 14.935 1.00 94.00 354 VAL A CA 1
ATOM 2760 C C . VAL A 1 354 ? -4.035 16.771 13.637 1.00 94.00 354 VAL A C 1
ATOM 2762 O O . VAL A 1 354 ? -4.910 17.626 13.457 1.00 94.00 354 VAL A O 1
ATOM 2765 N N . GLU A 1 355 ? -3.117 16.490 12.711 1.00 93.19 355 GLU A N 1
ATOM 2766 C CA . GLU A 1 355 ? -3.095 17.098 11.378 1.00 93.19 355 GLU A CA 1
ATOM 2767 C C . GLU A 1 355 ? -4.375 16.761 10.597 1.00 93.19 355 GLU A C 1
ATOM 2769 O O . GLU A 1 355 ? -4.999 17.666 10.044 1.00 93.19 355 GLU A O 1
ATOM 2774 N N . ASN A 1 356 ? -4.838 15.508 10.614 1.00 94.12 356 ASN A N 1
ATOM 2775 C CA . ASN A 1 356 ? -6.078 15.088 9.954 1.00 94.12 356 ASN A CA 1
ATOM 2776 C C . ASN A 1 356 ? -7.310 15.817 10.507 1.00 94.12 356 ASN A C 1
ATOM 2778 O O . ASN A 1 356 ? -8.115 16.343 9.734 1.00 94.12 356 ASN A O 1
ATOM 2782 N N . VAL A 1 357 ? -7.451 15.905 11.831 1.00 94.69 357 VAL A N 1
ATOM 2783 C CA . VAL A 1 357 ? -8.538 16.650 12.493 1.00 94.69 357 VAL A CA 1
ATOM 2784 C C . VAL A 1 357 ? -8.517 18.128 12.093 1.00 94.69 357 VAL A C 1
ATOM 2786 O O . VAL A 1 357 ? -9.557 18.707 11.756 1.00 94.69 357 VAL A O 1
ATOM 2789 N N . THR A 1 358 ? -7.326 18.729 12.076 1.00 94.56 358 THR A N 1
ATOM 2790 C CA . THR A 1 358 ? -7.130 20.149 11.759 1.00 94.56 358 THR A CA 1
ATOM 2791 C C . THR A 1 358 ? -7.417 20.448 10.290 1.00 94.56 358 THR A C 1
ATOM 2793 O O . THR A 1 358 ? -8.202 21.347 9.984 1.00 94.56 358 THR A O 1
ATOM 2796 N N . ASN A 1 359 ? -6.869 19.650 9.375 1.00 92.81 359 ASN A N 1
ATOM 2797 C CA . ASN A 1 359 ? -7.039 19.809 7.929 1.00 92.81 359 ASN A CA 1
ATOM 2798 C C . ASN A 1 359 ? -8.497 19.633 7.485 1.00 92.81 359 ASN A C 1
ATOM 2800 O O . ASN A 1 359 ? -8.912 20.187 6.469 1.00 92.81 359 ASN A O 1
ATOM 2804 N N . ASN A 1 360 ? -9.298 18.896 8.260 1.00 93.75 360 ASN A N 1
ATOM 2805 C CA . ASN A 1 360 ? -10.723 18.717 8.001 1.00 93.75 360 ASN A CA 1
ATOM 2806 C C . ASN A 1 360 ? -11.627 19.757 8.677 1.00 93.75 360 ASN A C 1
ATOM 2808 O O . ASN A 1 360 ? -12.844 19.692 8.484 1.00 93.75 360 ASN A O 1
ATOM 2812 N N . GLY A 1 361 ? -11.062 20.716 9.420 1.00 92.75 361 GLY A N 1
ATOM 2813 C CA . GLY A 1 361 ? -11.796 21.835 10.016 1.00 92.75 361 GLY A CA 1
ATOM 2814 C C . GLY A 1 361 ? -12.717 21.441 11.173 1.00 92.75 361 GLY A C 1
ATOM 2815 O O . GLY A 1 361 ? -13.723 22.111 11.406 1.00 92.75 361 GLY A O 1
ATOM 2816 N N . VAL A 1 362 ? -12.413 20.350 11.885 1.00 94.38 362 VAL A N 1
ATOM 2817 C CA . VAL A 1 362 ? -13.261 19.821 12.972 1.00 94.38 362 VAL A CA 1
ATOM 2818 C C . VAL A 1 362 ? -12.659 19.960 14.370 1.00 94.38 362 VAL A C 1
ATOM 2820 O O . VAL A 1 362 ? -13.271 19.498 15.327 1.00 94.38 362 VAL A O 1
ATOM 2823 N N . SER A 1 363 ? -11.541 20.673 14.536 1.00 93.44 363 SER A N 1
ATOM 2824 C CA . SER A 1 363 ? -10.848 20.837 15.830 1.00 93.44 363 SER A CA 1
ATOM 2825 C C . SER A 1 363 ? -11.709 21.425 16.958 1.00 93.44 363 SER A C 1
ATOM 2827 O O . SER A 1 363 ? -11.394 21.248 18.126 1.00 93.44 363 SER A O 1
ATOM 2829 N N . GLY A 1 364 ? -12.810 22.119 16.640 1.00 91.88 364 GLY A N 1
ATOM 2830 C CA . GLY A 1 364 ? -13.754 22.625 17.648 1.00 91.88 364 GLY A CA 1
ATOM 2831 C C . GLY A 1 364 ? -14.709 21.569 18.225 1.00 91.88 364 GLY A C 1
ATOM 2832 O O . GLY A 1 364 ? -15.388 21.841 19.209 1.00 91.88 364 GLY A O 1
ATOM 2833 N N . ARG A 1 365 ? -14.802 20.388 17.601 1.00 92.69 365 ARG A N 1
ATOM 2834 C CA . ARG A 1 365 ? -15.711 19.288 17.984 1.00 92.69 365 ARG A CA 1
ATOM 2835 C C . ARG A 1 365 ? -15.023 17.926 18.064 1.00 92.69 365 ARG A C 1
ATOM 2837 O O . ARG A 1 365 ? -15.625 16.993 18.580 1.00 92.69 365 ARG A O 1
ATOM 2844 N N . CYS A 1 366 ? -13.802 17.811 17.555 1.00 95.62 366 CYS A N 1
ATOM 2845 C CA . CYS A 1 366 ? -13.015 16.590 17.516 1.00 95.62 366 CYS A CA 1
ATOM 2846 C C . CYS A 1 366 ? -11.652 16.848 18.169 1.00 95.62 366 CYS A C 1
ATOM 2848 O O . CYS A 1 366 ? -10.901 17.700 17.695 1.00 95.62 366 CYS A O 1
ATOM 2850 N N . GLU A 1 367 ? -11.338 16.124 19.239 1.00 94.75 367 GLU A N 1
ATOM 2851 C CA . GLU A 1 367 ? -10.037 16.152 19.920 1.00 94.75 367 GLU A CA 1
ATOM 2852 C C . GLU A 1 367 ? -9.291 14.838 19.661 1.00 94.75 367 GLU A C 1
ATOM 2854 O O . GLU A 1 367 ? -9.911 13.785 19.518 1.00 94.75 367 GLU A O 1
ATOM 2859 N N . VAL A 1 368 ? -7.960 14.897 19.607 1.00 94.50 368 VAL A N 1
ATOM 2860 C CA . VAL A 1 368 ? -7.108 13.706 19.530 1.00 94.50 368 VAL A CA 1
ATOM 2861 C C . VAL A 1 368 ? -6.495 13.451 20.897 1.00 94.50 368 VAL A C 1
ATOM 2863 O O . VAL A 1 368 ? -5.862 14.345 21.462 1.00 94.50 368 VAL A O 1
ATOM 2866 N N . ILE A 1 369 ? -6.668 12.241 21.427 1.00 93.00 369 ILE A N 1
ATOM 2867 C CA . ILE A 1 369 ? -6.100 11.846 22.719 1.00 93.00 369 ILE A CA 1
ATOM 2868 C C . ILE A 1 369 ? -5.315 10.539 22.548 1.00 93.00 369 ILE A C 1
ATOM 2870 O O . ILE A 1 369 ? -5.904 9.542 22.132 1.00 93.00 369 ILE A O 1
ATOM 2874 N N . PRO A 1 370 ? -4.011 10.507 22.881 1.00 91.25 370 PRO A N 1
ATOM 2875 C CA . PRO A 1 370 ? -3.238 9.271 22.868 1.00 91.25 370 PRO A CA 1
ATOM 2876 C C . PRO A 1 370 ? -3.748 8.306 23.937 1.00 91.25 370 PRO A C 1
ATOM 2878 O O . PRO A 1 370 ? -3.853 8.670 25.111 1.00 91.25 370 PRO A O 1
ATOM 2881 N N . TYR A 1 371 ? -4.051 7.074 23.538 1.00 90.69 371 TYR A N 1
ATOM 2882 C CA . TYR A 1 371 ? -4.574 6.054 24.433 1.00 90.69 371 TYR A CA 1
ATOM 2883 C C . TYR A 1 371 ? -4.241 4.641 23.948 1.00 90.69 371 TYR A C 1
ATOM 2885 O O . TYR A 1 371 ? -4.745 4.174 22.930 1.00 90.69 371 TYR A O 1
ATOM 2893 N N . ALA A 1 372 ? -3.428 3.927 24.727 1.00 88.69 372 ALA A N 1
ATOM 2894 C CA . ALA A 1 372 ? -3.208 2.499 24.534 1.00 88.69 372 ALA A CA 1
ATOM 2895 C C . ALA A 1 372 ? -4.314 1.696 25.231 1.00 88.69 372 ALA A C 1
ATOM 2897 O O . ALA A 1 372 ? -4.695 2.008 26.365 1.00 88.69 372 ALA A O 1
ATOM 2898 N N . TRP A 1 373 ? -4.811 0.635 24.595 1.00 89.75 373 TRP A N 1
ATOM 2899 C CA . TRP A 1 373 ? -5.832 -0.207 25.218 1.00 89.75 373 TRP A CA 1
ATOM 2900 C C . TRP A 1 373 ? -5.334 -0.814 26.533 1.00 89.75 373 TRP A C 1
ATOM 2902 O O . TRP A 1 373 ? -4.176 -1.205 26.664 1.00 89.75 373 TRP A O 1
ATOM 2912 N N . GLY A 1 374 ? -6.215 -0.863 27.526 1.00 87.06 374 GLY A N 1
ATOM 2913 C CA . GLY A 1 374 ? -5.901 -1.274 28.893 1.00 87.06 374 GLY A CA 1
ATOM 2914 C C . GLY A 1 374 ? -5.059 -0.285 29.712 1.00 87.06 374 GLY A C 1
ATOM 2915 O O . GLY A 1 374 ? -4.860 -0.533 30.898 1.00 87.06 374 GLY A O 1
ATOM 2916 N N . SER A 1 375 ? -4.584 0.827 29.136 1.00 89.31 375 SER A N 1
ATOM 2917 C CA . SER A 1 375 ? -3.880 1.866 29.900 1.00 89.31 375 SER A CA 1
ATOM 2918 C C . SER A 1 375 ? -4.838 2.754 30.703 1.00 89.31 375 SER A C 1
ATOM 2920 O O . SER A 1 375 ? -6.064 2.666 30.560 1.00 89.31 375 SER A O 1
ATOM 2922 N N . ASP A 1 376 ? -4.273 3.601 31.567 1.00 88.81 376 ASP A N 1
ATOM 2923 C CA . ASP A 1 376 ? -5.021 4.505 32.444 1.00 88.81 376 ASP A CA 1
ATOM 2924 C C . ASP A 1 376 ? -5.978 5.419 31.642 1.00 88.81 376 ASP A C 1
ATOM 2926 O O . ASP A 1 376 ? -5.527 6.224 30.821 1.00 88.81 376 ASP A O 1
ATOM 2930 N N . PRO A 1 377 ? -7.305 5.334 31.867 1.00 88.19 377 PRO A N 1
ATOM 2931 C CA . PRO A 1 377 ? -8.292 6.100 31.113 1.00 88.19 377 PRO A CA 1
ATOM 2932 C C . PRO A 1 377 ? -8.399 7.565 31.562 1.00 88.19 377 PRO A C 1
ATOM 2934 O O . PRO A 1 377 ? -9.201 8.308 30.995 1.00 88.19 377 PRO A O 1
ATOM 2937 N N . SER A 1 378 ? -7.626 8.011 32.557 1.00 87.31 378 SER A N 1
ATOM 2938 C CA . SER A 1 378 ? -7.711 9.368 33.120 1.00 87.31 378 SER A CA 1
ATOM 2939 C C . SER A 1 378 ? -7.611 10.477 32.063 1.00 87.31 378 SER A C 1
ATOM 2941 O O . SER A 1 378 ? -8.335 11.471 32.136 1.00 87.31 378 SER A O 1
ATOM 2943 N N . LEU A 1 379 ? -6.775 10.292 31.033 1.00 85.62 379 LEU A N 1
ATOM 2944 C CA . LEU A 1 379 ? -6.642 11.250 29.928 1.00 85.62 379 LEU A CA 1
ATOM 2945 C C . LEU A 1 379 ? -7.853 11.266 28.986 1.00 85.62 379 LEU A C 1
ATOM 2947 O O . LEU A 1 379 ? -8.195 12.332 28.481 1.00 85.62 379 LEU A O 1
ATOM 2951 N N . LEU A 1 380 ? -8.516 10.125 28.771 1.00 85.81 380 LEU A N 1
ATOM 2952 C CA . LEU A 1 380 ? -9.754 10.036 27.984 1.00 85.81 380 LEU A CA 1
ATOM 2953 C C . LEU A 1 380 ? -10.952 10.622 28.742 1.00 85.81 380 LEU A C 1
ATOM 2955 O O . LEU A 1 380 ? -11.843 11.249 28.164 1.00 85.81 380 LEU A O 1
ATOM 2959 N N . LEU A 1 381 ? -10.977 10.416 30.057 1.00 86.06 381 LEU A N 1
ATOM 2960 C CA . LEU A 1 381 ? -12.087 10.749 30.938 1.00 86.06 381 LEU A CA 1
ATOM 2961 C C . LEU A 1 381 ? -11.844 12.064 31.691 1.00 86.06 381 LEU A C 1
ATOM 2963 O O . LEU A 1 381 ? -12.192 12.121 32.861 1.00 86.06 381 LEU A O 1
ATOM 2967 N N . ARG A 1 382 ? -11.286 13.123 31.072 1.00 65.44 382 ARG A N 1
ATOM 2968 C CA . ARG A 1 382 ? -10.815 14.370 31.745 1.00 65.44 382 ARG A CA 1
ATOM 2969 C C . ARG A 1 382 ? -11.737 14.993 32.820 1.00 65.44 382 ARG A C 1
ATOM 2971 O O . ARG A 1 382 ? -11.246 15.757 33.639 1.00 65.44 382 ARG A O 1
ATOM 2978 N N . ASN A 1 383 ? -13.030 14.648 32.859 1.00 67.12 383 ASN A N 1
ATOM 2979 C CA . ASN A 1 383 ? -14.015 15.081 33.864 1.00 67.12 383 ASN A CA 1
ATOM 2980 C C . ASN A 1 383 ? -14.776 13.923 34.563 1.00 67.12 383 ASN A C 1
ATOM 2982 O O . ASN A 1 383 ? -15.885 14.120 35.053 1.00 67.12 383 ASN A O 1
ATOM 2986 N N . GLY A 1 384 ? -14.263 12.691 34.535 1.00 71.75 384 GLY A N 1
ATOM 2987 C CA . GLY A 1 384 ? -14.919 11.480 35.059 1.00 71.75 384 GLY A CA 1
ATOM 2988 C C . GLY A 1 384 ? -16.151 11.013 34.271 1.00 71.75 384 GLY A C 1
ATOM 2989 O O . GLY A 1 384 ? -16.758 9.996 34.600 1.00 71.75 384 GLY A O 1
ATOM 2990 N N . LEU A 1 385 ? -16.537 11.744 33.225 1.00 81.31 385 LEU A N 1
ATOM 2991 C CA . LEU A 1 385 ? -17.661 11.401 32.366 1.00 81.31 385 LEU A CA 1
ATOM 2992 C C . LEU A 1 385 ? -17.213 10.366 31.328 1.00 81.31 385 LEU A C 1
ATOM 2994 O O . LEU A 1 385 ? -16.192 10.560 30.667 1.00 81.31 385 LEU A O 1
ATOM 2998 N N . GLY A 1 386 ? -18.002 9.308 31.140 1.00 89.94 386 GLY A N 1
ATOM 2999 C CA . GLY A 1 386 ? -17.845 8.364 30.027 1.00 89.94 386 GLY A CA 1
ATOM 3000 C C . GLY A 1 386 ? -18.447 8.881 28.715 1.00 89.94 386 GLY A C 1
ATOM 3001 O O . GLY A 1 386 ? -19.066 9.956 28.676 1.00 89.94 386 GLY A O 1
ATOM 3002 N N . PHE A 1 387 ? -18.279 8.097 27.656 1.00 94.69 387 PHE A N 1
ATOM 3003 C CA . PHE A 1 387 ? -18.779 8.341 26.303 1.00 94.69 387 PHE A CA 1
ATOM 3004 C C . PHE A 1 387 ? -20.144 7.680 26.087 1.00 94.69 387 PHE A C 1
ATOM 3006 O O . PHE A 1 387 ? -20.383 6.571 26.564 1.00 94.69 387 PHE A O 1
ATOM 3013 N N . ASP A 1 388 ? -21.045 8.367 25.389 1.00 94.19 388 ASP A N 1
ATOM 3014 C CA . ASP A 1 388 ? -22.373 7.855 25.037 1.00 94.19 388 ASP A CA 1
ATOM 3015 C C . ASP A 1 388 ? -22.279 6.772 23.962 1.00 94.19 388 ASP A C 1
ATOM 3017 O O . ASP A 1 388 ? -22.971 5.755 24.035 1.00 94.19 388 ASP A O 1
ATOM 3021 N N . VAL A 1 389 ? -21.381 6.973 22.996 1.00 95.56 389 VAL A N 1
ATOM 3022 C CA . VAL A 1 389 ? -21.114 6.019 21.922 1.00 95.56 389 VAL A CA 1
ATOM 3023 C C . VAL A 1 389 ? -19.615 5.770 21.817 1.00 95.56 389 VAL A C 1
ATOM 3025 O O . VAL A 1 389 ? -18.823 6.707 21.761 1.00 95.56 389 VAL A O 1
ATOM 3028 N N . VAL A 1 390 ? -19.217 4.503 21.774 1.00 96.50 390 VAL A N 1
ATOM 3029 C CA . VAL A 1 390 ? -17.847 4.104 21.429 1.00 96.50 390 VAL A CA 1
ATOM 3030 C C . VAL A 1 390 ? -17.891 3.390 20.087 1.00 96.50 390 VAL A C 1
ATOM 3032 O O . VAL A 1 390 ? -18.645 2.433 19.928 1.00 96.50 390 VAL A O 1
ATOM 3035 N N . VAL A 1 391 ? -17.100 3.845 19.124 1.00 96.06 391 VAL A N 1
ATOM 3036 C CA . VAL A 1 391 ? -16.949 3.204 17.818 1.00 96.06 391 VAL A CA 1
ATOM 3037 C C . VAL A 1 391 ? -15.551 2.613 17.700 1.00 96.06 391 VAL A C 1
ATOM 3039 O O . VAL A 1 391 ? -14.566 3.244 18.085 1.00 96.06 391 VAL A O 1
ATOM 3042 N N . ALA A 1 392 ? -15.456 1.398 17.175 1.00 93.31 392 ALA A N 1
ATOM 3043 C CA . ALA A 1 392 ? -14.178 0.782 16.847 1.00 93.31 392 ALA A CA 1
ATOM 3044 C C . ALA A 1 392 ? -14.316 -0.023 15.555 1.00 93.31 392 ALA A C 1
ATOM 3046 O O . ALA A 1 392 ? -15.288 -0.761 15.372 1.00 93.31 392 ALA A O 1
ATOM 3047 N N . ALA A 1 393 ? -13.350 0.120 14.657 1.00 91.25 393 ALA A N 1
ATOM 3048 C CA . ALA A 1 393 ? -13.339 -0.591 13.390 1.00 91.25 393 ALA A CA 1
ATOM 3049 C C . ALA A 1 393 ? -12.040 -1.380 13.261 1.00 91.25 393 ALA A C 1
ATOM 3051 O O . ALA A 1 393 ? -10.970 -0.842 13.505 1.00 91.25 393 ALA A O 1
ATOM 3052 N N . ASP A 1 394 ? -12.159 -2.646 12.877 1.00 83.56 394 ASP A N 1
ATOM 3053 C CA . ASP A 1 394 ? -11.048 -3.579 12.694 1.00 83.56 394 ASP A CA 1
ATOM 3054 C C . ASP A 1 394 ? -10.142 -3.753 13.922 1.00 83.56 394 ASP A C 1
ATOM 3056 O O . ASP A 1 394 ? -8.928 -3.847 13.828 1.00 83.56 394 ASP A O 1
ATOM 3060 N N . THR A 1 395 ? -10.735 -3.849 15.112 1.00 86.56 395 THR A N 1
ATOM 3061 C CA . THR A 1 395 ? -9.992 -3.993 16.379 1.00 86.56 395 THR A CA 1
ATOM 3062 C C . THR A 1 395 ? -9.925 -5.426 16.914 1.00 86.56 395 THR A C 1
ATOM 3064 O O . THR A 1 395 ? -9.336 -5.667 17.966 1.00 86.56 395 THR A O 1
ATOM 3067 N N . LEU A 1 396 ? -10.522 -6.396 16.208 1.00 89.56 396 LEU A N 1
ATOM 3068 C CA . LEU A 1 396 ? -10.674 -7.777 16.691 1.00 89.56 396 LEU A CA 1
ATOM 3069 C C . LEU A 1 396 ? -9.658 -8.774 16.110 1.00 89.56 396 LEU A C 1
ATOM 3071 O O . LEU A 1 396 ? -9.677 -9.938 16.513 1.00 89.56 396 LEU A O 1
ATOM 3075 N N . TRP A 1 397 ? -8.774 -8.345 15.205 1.00 80.62 397 TRP A N 1
ATOM 3076 C CA . TRP A 1 397 ? -7.834 -9.218 14.484 1.00 80.62 397 TRP A CA 1
ATOM 3077 C C . TRP A 1 397 ? -6.809 -9.917 15.394 1.00 80.62 397 TRP A C 1
ATOM 3079 O O . TRP A 1 397 ? -6.375 -11.021 15.072 1.00 80.62 397 TRP A O 1
ATOM 3089 N N . ASN A 1 398 ? -6.448 -9.314 16.538 1.00 80.50 398 ASN A N 1
ATOM 3090 C CA . ASN A 1 398 ? -5.465 -9.857 17.479 1.00 80.50 398 ASN A CA 1
ATOM 3091 C C . ASN A 1 398 ? -6.116 -10.334 18.791 1.00 80.50 398 ASN A C 1
ATOM 3093 O O . ASN A 1 398 ? -6.397 -9.505 19.664 1.00 80.50 398 ASN A O 1
ATOM 3097 N N . PRO A 1 399 ? -6.278 -11.655 18.997 1.00 84.81 399 PRO A N 1
ATOM 3098 C CA . PRO A 1 399 ? -6.838 -12.204 20.231 1.00 84.81 399 PRO A CA 1
ATOM 3099 C C . PRO A 1 399 ? -6.101 -11.780 21.506 1.00 84.81 399 PRO A C 1
ATOM 3101 O O . PRO A 1 399 ? -6.726 -11.624 22.549 1.00 84.81 399 PRO A O 1
ATOM 3104 N N . SER A 1 400 ? -4.784 -11.545 21.443 1.00 86.19 400 SER A N 1
ATOM 3105 C CA . SER A 1 400 ? -3.998 -11.171 22.632 1.00 86.19 400 SER A CA 1
ATOM 3106 C C . SER A 1 400 ? -4.326 -9.771 23.172 1.00 86.19 400 SER A C 1
ATOM 3108 O O . SER A 1 400 ? -4.044 -9.461 24.330 1.00 86.19 400 SER A O 1
ATOM 3110 N N . LEU A 1 401 ? -4.964 -8.927 22.355 1.00 86.50 401 LEU A N 1
ATOM 3111 C CA . LEU A 1 401 ? -5.377 -7.574 22.727 1.00 86.50 401 LEU A CA 1
ATOM 3112 C C . LEU A 1 401 ? -6.837 -7.493 23.193 1.00 86.50 401 LEU A C 1
ATOM 3114 O O . LEU A 1 401 ? -7.255 -6.438 23.670 1.00 86.50 401 LEU A O 1
ATOM 3118 N N . HIS A 1 402 ? -7.613 -8.578 23.095 1.00 92.75 402 HIS A N 1
ATOM 3119 C CA . HIS A 1 402 ? -9.046 -8.572 23.415 1.00 92.75 402 HIS A CA 1
ATOM 3120 C C . HIS A 1 402 ? -9.316 -8.169 24.867 1.00 92.75 402 HIS A C 1
ATOM 3122 O O . HIS A 1 402 ? -10.168 -7.316 25.102 1.00 92.75 402 HIS A O 1
ATOM 3128 N N . ASP A 1 403 ? -8.547 -8.684 25.829 1.00 93.00 403 ASP A N 1
ATOM 3129 C CA . ASP A 1 403 ? -8.705 -8.331 27.248 1.00 93.00 403 ASP A CA 1
ATOM 3130 C C . ASP A 1 403 ? -8.429 -6.844 27.515 1.00 93.00 403 ASP A C 1
ATOM 3132 O O . ASP A 1 403 ? -9.155 -6.180 28.265 1.00 93.00 403 ASP A O 1
ATOM 3136 N N . HIS A 1 404 ? -7.405 -6.295 26.855 1.00 92.00 404 HIS A N 1
ATOM 3137 C CA . HIS A 1 404 ? -7.051 -4.880 26.939 1.00 92.00 404 HIS A CA 1
ATOM 3138 C C . HIS A 1 404 ? -8.156 -4.003 26.334 1.00 92.00 404 HIS A C 1
ATOM 3140 O O . HIS A 1 404 ? -8.574 -3.023 26.954 1.00 92.00 404 HIS A O 1
ATOM 3146 N N . LEU A 1 405 ? -8.683 -4.384 25.165 1.00 92.94 405 LEU A N 1
ATOM 3147 C CA . LEU A 1 405 ? -9.784 -3.685 24.503 1.00 92.94 405 LEU A CA 1
ATOM 3148 C C . LEU A 1 405 ? -11.062 -3.722 25.352 1.00 92.94 405 LEU A C 1
ATOM 3150 O O . LEU A 1 405 ? -11.666 -2.680 25.592 1.00 92.94 405 LEU A O 1
ATOM 3154 N N . ILE A 1 406 ? -11.455 -4.892 25.863 1.00 95.81 406 ILE A N 1
ATOM 3155 C CA . ILE A 1 406 ? -12.631 -5.053 26.734 1.00 95.81 406 ILE A CA 1
ATOM 3156 C C . ILE A 1 406 ? -12.499 -4.174 27.980 1.00 95.81 406 ILE A C 1
ATOM 3158 O O . ILE A 1 406 ? -13.453 -3.499 28.372 1.00 95.81 406 ILE A O 1
ATOM 3162 N N . THR A 1 407 ? -11.311 -4.136 28.580 1.00 94.75 407 THR A N 1
ATOM 3163 C CA . THR A 1 407 ? -11.010 -3.272 29.725 1.00 94.75 407 THR A CA 1
ATOM 3164 C C . THR A 1 407 ? -11.222 -1.796 29.378 1.00 94.75 407 THR A C 1
ATOM 3166 O O . THR A 1 407 ? -11.937 -1.091 30.093 1.00 94.75 407 THR A O 1
ATOM 3169 N N . SER A 1 408 ? -10.699 -1.337 28.239 1.00 94.31 408 SER A N 1
ATOM 3170 C CA . SER A 1 408 ? -10.923 0.025 27.744 1.00 94.31 408 SER A CA 1
ATOM 3171 C C . SER A 1 408 ? -12.396 0.337 27.487 1.00 94.31 408 SER A C 1
ATOM 3173 O O . SER A 1 408 ? -12.864 1.402 27.886 1.00 94.31 408 SER A O 1
ATOM 3175 N N . LEU A 1 409 ? -13.157 -0.589 26.895 1.00 95.19 409 LEU A N 1
ATOM 3176 C CA . LEU A 1 409 ? -14.595 -0.420 26.653 1.00 95.19 409 LEU A CA 1
ATOM 3177 C C . LEU A 1 409 ? -15.376 -0.228 27.962 1.00 95.19 409 LEU A C 1
ATOM 3179 O O . LEU A 1 409 ? -16.256 0.631 28.031 1.00 95.19 409 LEU A O 1
ATOM 3183 N N . ARG A 1 410 ? -15.032 -0.977 29.020 1.00 94.06 410 ARG A N 1
ATOM 3184 C CA . ARG A 1 410 ? -15.663 -0.843 30.348 1.00 94.06 410 ARG A CA 1
ATOM 3185 C C . ARG A 1 410 ? -15.405 0.508 31.000 1.00 94.06 410 ARG A C 1
ATOM 3187 O O . ARG A 1 410 ? -16.287 1.006 31.696 1.00 94.06 410 ARG A O 1
ATOM 3194 N N . PHE A 1 411 ? -14.214 1.069 30.812 1.00 91.69 411 PHE A N 1
ATOM 3195 C CA . PHE A 1 411 ? -13.864 2.375 31.367 1.00 91.69 411 PHE A CA 1
ATOM 3196 C C . PHE A 1 411 ? -14.425 3.532 30.542 1.00 91.69 411 PHE A C 1
ATOM 3198 O O . PHE A 1 411 ? -14.883 4.523 31.107 1.00 91.69 411 PHE A O 1
ATOM 3205 N N . ALA A 1 412 ? -14.398 3.409 29.216 1.00 93.25 412 ALA A N 1
ATOM 3206 C CA . ALA A 1 412 ? -14.816 4.467 28.312 1.00 93.25 412 ALA A CA 1
ATOM 3207 C C . ALA A 1 412 ? -16.339 4.634 28.268 1.00 93.25 412 ALA A C 1
ATOM 3209 O O . ALA A 1 412 ? -16.828 5.766 28.268 1.00 93.25 412 ALA A O 1
ATOM 3210 N N . LEU A 1 413 ? -17.104 3.538 28.222 1.00 94.62 413 LEU A N 1
ATOM 3211 C CA . LEU A 1 413 ? -18.547 3.624 28.017 1.00 94.62 413 LEU A CA 1
ATOM 3212 C C . LEU A 1 413 ? -19.249 4.208 29.249 1.00 94.62 413 LEU A C 1
ATOM 3214 O O . LEU A 1 413 ? -19.138 3.695 30.365 1.00 94.62 413 LEU A O 1
ATOM 3218 N N . ARG A 1 414 ? -20.047 5.258 29.042 1.00 92.38 414 ARG A N 1
ATOM 3219 C CA . ARG A 1 414 ? -20.902 5.845 30.078 1.00 92.38 414 ARG A CA 1
ATOM 3220 C C . ARG A 1 414 ? -21.828 4.769 30.648 1.00 92.38 414 ARG A C 1
ATOM 3222 O O . ARG A 1 414 ? -22.432 3.995 29.907 1.00 92.38 414 ARG A O 1
ATOM 3229 N N . ARG A 1 415 ? -21.986 4.734 31.974 1.00 90.12 415 ARG A N 1
ATOM 3230 C CA . ARG A 1 415 ? -22.961 3.853 32.638 1.00 90.12 415 ARG A CA 1
ATOM 3231 C C . ARG A 1 415 ? -24.378 4.386 32.442 1.00 90.12 415 ARG A C 1
ATOM 3233 O O . ARG A 1 415 ? -24.907 5.095 33.289 1.00 90.12 415 ARG A O 1
ATOM 3240 N N . SER A 1 416 ? -24.960 4.071 31.291 1.00 89.31 416 SER A N 1
ATOM 3241 C CA . SER A 1 416 ? -26.330 4.422 30.919 1.00 89.31 416 SER A CA 1
ATOM 3242 C C . SER A 1 416 ? -26.967 3.294 30.112 1.00 89.31 416 SER A C 1
ATOM 3244 O O . SER A 1 416 ? -26.288 2.608 29.348 1.00 89.31 416 SER A O 1
ATOM 3246 N N . SER A 1 417 ? -28.288 3.144 30.229 1.00 89.19 417 SER A N 1
ATOM 3247 C CA . SER A 1 417 ? -29.081 2.238 29.389 1.00 89.19 417 SER A CA 1
ATOM 3248 C C . SER A 1 417 ? -29.150 2.685 27.927 1.00 89.19 417 SER A C 1
ATOM 3250 O O . SER A 1 417 ? -29.471 1.864 27.067 1.00 89.19 417 SER A O 1
ATOM 3252 N N . SER A 1 418 ? -28.832 3.950 27.630 1.00 89.81 418 SER A N 1
ATOM 3253 C CA . SER A 1 418 ? -28.734 4.492 26.269 1.00 89.81 418 SER A CA 1
ATOM 3254 C C . SER A 1 418 ? -27.348 4.335 25.644 1.00 89.81 418 SER A C 1
ATOM 3256 O O . SER A 1 418 ? -27.248 4.376 24.426 1.00 89.81 418 SER A O 1
ATOM 3258 N N . ALA A 1 419 ? -26.289 4.115 26.431 1.00 93.00 419 ALA A N 1
ATOM 3259 C CA . ALA A 1 419 ? -24.927 4.081 25.902 1.00 93.00 419 ALA A CA 1
ATOM 3260 C C . ALA A 1 419 ? -24.675 2.824 25.051 1.00 93.00 419 ALA A C 1
ATOM 3262 O O . ALA A 1 419 ? -25.137 1.731 25.404 1.00 93.00 419 ALA A O 1
ATOM 3263 N N . ARG A 1 420 ? -23.963 2.967 23.930 1.00 96.00 420 ARG A N 1
ATOM 3264 C CA . ARG A 1 420 ? -23.719 1.884 22.960 1.00 96.00 420 ARG A CA 1
ATOM 3265 C C . ARG A 1 420 ? -22.257 1.788 22.550 1.00 96.00 420 ARG A C 1
ATOM 3267 O O . ARG A 1 420 ? -21.567 2.795 22.437 1.00 96.00 420 ARG A O 1
ATOM 3274 N N . ILE A 1 421 ? -21.805 0.570 22.276 1.00 97.06 421 ILE A N 1
ATOM 3275 C CA . ILE A 1 421 ? -20.536 0.316 21.586 1.00 97.06 421 ILE A CA 1
ATOM 3276 C C . ILE A 1 421 ? -20.879 -0.267 20.223 1.00 97.06 421 ILE A C 1
ATOM 3278 O O . ILE A 1 421 ? -21.655 -1.218 20.146 1.00 97.06 421 ILE A O 1
ATOM 3282 N N . VAL A 1 422 ? -20.298 0.285 19.166 1.00 97.06 422 VAL A N 1
ATOM 3283 C CA . VAL A 1 422 ? -20.433 -0.218 17.801 1.00 97.06 422 VAL A CA 1
ATOM 3284 C C . VAL A 1 422 ? -19.070 -0.698 17.331 1.00 97.06 422 VAL A C 1
ATOM 3286 O O . VAL A 1 422 ? -18.128 0.087 17.220 1.00 97.06 422 VAL A O 1
ATOM 3289 N N . LEU A 1 423 ? -18.970 -1.998 17.074 1.00 95.69 423 LEU A N 1
ATOM 3290 C CA . LEU A 1 423 ? -17.773 -2.642 16.553 1.00 95.69 423 LEU A CA 1
ATOM 3291 C C . LEU A 1 423 ? -18.040 -3.092 15.119 1.00 95.69 423 LEU A C 1
ATOM 3293 O O . LEU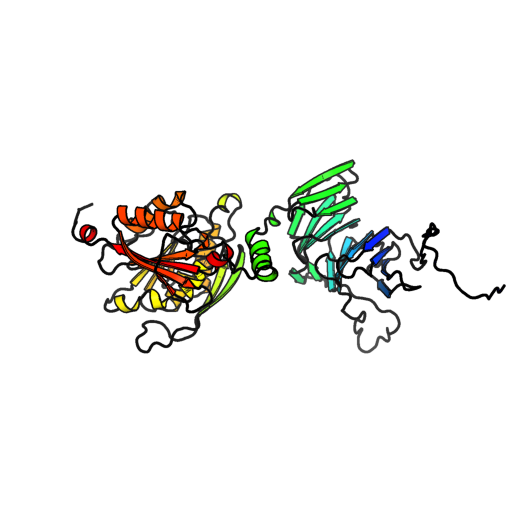 A 1 423 ? -19.040 -3.762 14.856 1.00 95.69 423 LEU A O 1
ATOM 3297 N N . VAL A 1 424 ? -17.132 -2.758 14.207 1.00 94.94 424 VAL A N 1
ATOM 3298 C CA . VAL A 1 424 ? -17.157 -3.251 12.826 1.00 94.94 424 VAL A CA 1
ATOM 3299 C C . VAL A 1 424 ? -15.892 -4.060 12.594 1.00 94.94 424 VAL A C 1
ATOM 3301 O O . VAL A 1 424 ? -14.801 -3.502 12.592 1.00 94.94 424 VAL A O 1
ATOM 3304 N N . ALA A 1 425 ? -16.018 -5.372 12.424 1.00 92.25 425 ALA A N 1
ATOM 3305 C CA . ALA A 1 425 ? -14.881 -6.264 12.201 1.00 92.25 425 ALA A CA 1
ATOM 3306 C C . ALA A 1 425 ? -14.940 -6.879 10.803 1.00 92.25 425 ALA A C 1
ATOM 3308 O O . ALA A 1 425 ? -15.999 -7.346 10.383 1.00 92.25 425 ALA A O 1
ATOM 3309 N N . GLY A 1 426 ? -13.821 -6.943 10.085 1.00 89.88 426 GLY A N 1
ATOM 3310 C CA . GLY A 1 426 ? -13.776 -7.675 8.824 1.00 89.88 426 GLY A CA 1
ATOM 3311 C C . GLY A 1 426 ? -13.919 -9.178 9.070 1.00 89.88 426 GLY A C 1
ATOM 3312 O O . GLY A 1 426 ? -13.221 -9.739 9.916 1.00 89.88 426 GLY A O 1
ATOM 3313 N N . LEU A 1 427 ? -14.782 -9.872 8.317 1.00 88.75 427 LEU A N 1
ATOM 3314 C CA . LEU A 1 427 ? -14.997 -11.316 8.515 1.00 88.75 427 LEU A CA 1
ATOM 3315 C C . LEU A 1 427 ? -13.732 -12.146 8.202 1.00 88.75 427 LEU A C 1
ATOM 3317 O O . LEU A 1 427 ? -13.600 -13.278 8.674 1.00 88.75 427 LEU A O 1
ATOM 3321 N N . HIS A 1 428 ? -12.756 -11.559 7.502 1.00 82.44 428 HIS A N 1
ATOM 3322 C CA . HIS A 1 428 ? -11.410 -12.108 7.318 1.00 82.44 428 HIS A CA 1
ATOM 3323 C C . HIS A 1 428 ? -10.664 -12.377 8.647 1.00 82.44 428 HIS A C 1
ATOM 3325 O O . HIS A 1 428 ? -9.840 -13.285 8.685 1.00 82.44 428 HIS A O 1
ATOM 3331 N N . THR A 1 429 ? -11.007 -11.684 9.748 1.00 85.31 429 THR A N 1
ATOM 3332 C CA . THR A 1 429 ? -10.518 -11.975 11.119 1.00 85.31 429 THR A CA 1
ATOM 3333 C C . THR A 1 429 ? -10.866 -13.403 11.568 1.00 85.31 429 THR A C 1
ATOM 3335 O O . THR A 1 429 ? -10.168 -14.023 12.372 1.00 85.31 429 THR A O 1
ATOM 3338 N N . GLY A 1 430 ? -11.955 -13.950 11.030 1.00 86.88 430 GLY A N 1
ATOM 3339 C CA . GLY A 1 430 ? -12.406 -15.308 11.274 1.00 86.88 430 GLY A CA 1
ATOM 3340 C C . GLY A 1 430 ? -13.502 -15.428 12.332 1.00 86.88 430 GLY A C 1
ATOM 3341 O O . GLY A 1 430 ? -13.494 -14.773 13.374 1.00 86.88 430 GLY A O 1
ATOM 3342 N N . ARG A 1 431 ? -14.454 -16.330 12.063 1.00 90.81 431 ARG A N 1
ATOM 3343 C CA . ARG A 1 431 ? -15.671 -16.531 12.870 1.00 90.81 431 ARG A CA 1
ATOM 3344 C C . ARG A 1 431 ? -15.379 -16.869 14.329 1.00 90.81 431 ARG A C 1
ATOM 3346 O O . ARG A 1 431 ? -15.964 -16.266 15.221 1.00 90.81 431 ARG A O 1
ATOM 3353 N N . TYR A 1 432 ? -14.457 -17.800 14.569 1.00 89.25 432 TYR A N 1
ATOM 3354 C CA . TYR A 1 432 ? -14.112 -18.244 15.920 1.00 89.25 432 TYR A CA 1
ATOM 3355 C C . TYR A 1 432 ? -13.462 -17.139 16.753 1.00 89.25 432 TYR A C 1
ATOM 3357 O O . TYR A 1 432 ? -13.802 -16.991 17.922 1.00 89.25 432 TYR A O 1
ATOM 3365 N N . THR A 1 433 ? -12.596 -16.324 16.148 1.00 89.88 433 THR A N 1
ATOM 3366 C CA . THR A 1 433 ? -11.961 -15.181 16.817 1.00 89.88 433 THR A CA 1
ATOM 3367 C C . THR A 1 433 ? -12.997 -14.146 17.246 1.00 89.88 433 THR A C 1
ATOM 3369 O O . THR A 1 433 ? -13.033 -13.750 18.410 1.00 89.88 433 THR A O 1
ATOM 3372 N N . ILE A 1 434 ? -13.895 -13.761 16.332 1.00 93.19 434 ILE A N 1
ATOM 3373 C CA . ILE A 1 434 ? -14.979 -12.810 16.621 1.00 93.19 434 ILE A CA 1
ATOM 3374 C C . ILE A 1 434 ? -15.930 -13.388 17.679 1.00 93.19 434 ILE A C 1
ATOM 3376 O O . ILE A 1 434 ? -16.315 -12.691 18.615 1.00 93.19 434 ILE A O 1
ATOM 3380 N N . GLN A 1 435 ? -16.273 -14.674 17.581 1.00 94.12 435 GLN A N 1
ATOM 3381 C CA . GLN A 1 435 ? -17.141 -15.326 18.559 1.00 94.12 435 GLN A CA 1
ATOM 3382 C C . GLN A 1 435 ? -16.497 -15.412 19.948 1.00 94.12 435 GLN A C 1
ATOM 3384 O O . GLN A 1 435 ? -17.177 -15.201 20.951 1.00 94.12 435 GLN A O 1
ATOM 3389 N N . SER A 1 436 ? -15.196 -15.699 20.020 1.00 93.88 436 SER A N 1
ATOM 3390 C CA . SER A 1 436 ? -14.446 -15.713 21.278 1.00 93.88 436 SER A CA 1
ATOM 3391 C C . SER A 1 436 ? -14.481 -14.342 21.952 1.00 93.88 436 SER A C 1
ATOM 3393 O O . SER A 1 436 ? -14.755 -14.256 23.148 1.00 93.88 436 SER A O 1
ATOM 3395 N N . PHE A 1 437 ? -14.294 -13.265 21.181 1.00 95.69 437 PHE A N 1
ATOM 3396 C CA . PHE A 1 437 ? -14.435 -11.899 21.685 1.00 95.69 437 PHE A CA 1
ATOM 3397 C C . PHE A 1 437 ? -15.853 -11.615 22.202 1.00 95.69 437 PHE A C 1
ATOM 3399 O O . PHE A 1 437 ? -16.017 -11.051 23.284 1.00 95.69 437 PHE A O 1
ATOM 3406 N N . ILE A 1 438 ? -16.888 -12.035 21.462 1.00 95.88 438 ILE A N 1
ATOM 3407 C CA . ILE A 1 438 ? -18.291 -11.877 21.876 1.00 95.88 438 ILE A CA 1
ATOM 3408 C C . ILE A 1 438 ? -18.551 -12.568 23.225 1.00 95.88 438 ILE A C 1
ATOM 3410 O O . ILE A 1 438 ? -19.202 -11.987 24.092 1.00 95.88 438 ILE A O 1
ATOM 3414 N N . HIS A 1 439 ? -18.024 -13.774 23.438 1.00 95.62 439 HIS A N 1
ATOM 3415 C CA . HIS A 1 439 ? -18.144 -14.443 24.735 1.00 95.62 439 HIS A CA 1
ATOM 3416 C C . HIS A 1 439 ? -17.427 -13.668 25.846 1.00 95.62 439 HIS A C 1
ATOM 3418 O O . HIS A 1 439 ? -18.032 -13.390 26.882 1.00 95.62 439 HIS A O 1
ATOM 3424 N N . ALA A 1 440 ? -16.184 -13.245 25.613 1.00 95.88 440 ALA A N 1
ATOM 3425 C CA . ALA A 1 440 ? -15.401 -12.505 26.600 1.00 95.88 440 ALA A CA 1
ATOM 3426 C C . ALA A 1 440 ? -16.063 -11.169 26.995 1.00 95.88 440 ALA A C 1
ATOM 3428 O O . ALA A 1 440 ? -16.137 -10.823 28.176 1.00 95.88 440 ALA A O 1
ATOM 3429 N N . VAL A 1 441 ? -16.627 -10.425 26.034 1.00 95.94 441 VAL A N 1
ATOM 3430 C CA . VAL A 1 441 ? -17.304 -9.149 26.324 1.00 95.94 441 VAL A CA 1
ATOM 3431 C C . VAL A 1 441 ? -18.621 -9.356 27.086 1.00 95.94 441 VAL A C 1
ATOM 3433 O O . VAL A 1 441 ? -18.989 -8.530 27.927 1.00 95.94 441 VAL A O 1
ATOM 3436 N N . GLN A 1 442 ? -19.305 -10.484 26.860 1.00 95.56 442 GLN A N 1
ATOM 3437 C CA . GLN A 1 442 ? -20.482 -10.869 27.640 1.00 95.56 442 GLN A CA 1
ATOM 3438 C C . GLN A 1 442 ? -20.127 -11.210 29.090 1.00 95.56 442 GLN A C 1
ATOM 3440 O O . GLN A 1 442 ? -20.829 -10.794 30.017 1.00 95.56 442 GLN A O 1
ATOM 3445 N N . GLU A 1 443 ? -19.031 -11.928 29.320 1.00 94.56 443 GLU A N 1
ATOM 3446 C CA . GLU A 1 443 ? -18.529 -12.203 30.672 1.00 94.56 443 GLU A CA 1
ATOM 3447 C C . GLU A 1 443 ? -18.116 -10.914 31.396 1.00 94.56 443 GLU A C 1
ATOM 3449 O O . GLU A 1 443 ? -18.354 -10.760 32.595 1.00 94.56 443 GLU A O 1
ATOM 3454 N N . ALA A 1 444 ? -17.611 -9.932 30.649 1.00 93.50 444 ALA A N 1
ATOM 3455 C CA . ALA A 1 444 ? -17.193 -8.629 31.155 1.00 93.50 444 ALA A CA 1
ATOM 3456 C C . ALA A 1 444 ? -18.345 -7.663 31.519 1.00 93.50 444 ALA A C 1
ATOM 3458 O O . ALA A 1 444 ? -18.087 -6.559 32.012 1.00 93.50 444 ALA A O 1
ATOM 3459 N N . GLY A 1 445 ? -19.607 -8.070 31.327 1.00 94.25 445 GLY A N 1
ATOM 3460 C CA . GLY A 1 445 ? -20.794 -7.327 31.769 1.00 94.25 445 GLY A CA 1
ATOM 3461 C C . GLY A 1 445 ? -21.548 -6.570 30.673 1.00 94.25 445 GLY A C 1
ATOM 3462 O O . GLY A 1 445 ? -22.433 -5.771 30.992 1.00 94.25 445 GLY A O 1
ATOM 3463 N N . PHE A 1 446 ? -21.238 -6.820 29.403 1.00 96.88 446 PHE A N 1
ATOM 3464 C CA . PHE A 1 446 ? -22.020 -6.316 28.277 1.00 96.88 446 PHE A CA 1
ATOM 3465 C C . PHE A 1 446 ? -23.025 -7.360 27.780 1.00 96.88 446 PHE A C 1
ATOM 3467 O O . PHE A 1 446 ? -22.857 -8.562 27.975 1.00 96.88 446 PHE A O 1
ATOM 3474 N N . ASP A 1 447 ? -24.074 -6.897 27.111 1.00 96.44 447 ASP A N 1
ATOM 3475 C CA . ASP A 1 447 ? -24.967 -7.736 26.320 1.00 96.44 447 ASP A CA 1
ATOM 3476 C C . ASP A 1 447 ? -24.829 -7.352 24.841 1.00 96.44 447 ASP A C 1
ATOM 3478 O O . ASP A 1 447 ? -24.660 -6.177 24.498 1.00 96.44 447 ASP A O 1
ATOM 3482 N N . VAL A 1 448 ? -24.924 -8.348 23.957 1.00 96.56 448 VAL A N 1
ATOM 3483 C CA . VAL A 1 448 ? -24.973 -8.132 22.506 1.00 96.56 448 VAL A CA 1
ATOM 3484 C C . VAL A 1 448 ? -26.397 -7.737 22.142 1.00 96.56 448 VAL A C 1
ATOM 3486 O O . VAL A 1 448 ? -27.316 -8.549 22.230 1.00 96.56 448 VAL A O 1
ATOM 3489 N N . GLU A 1 449 ? -26.595 -6.483 21.754 1.00 94.88 449 GLU A N 1
ATOM 3490 C CA . GLU A 1 449 ? -27.894 -5.999 21.291 1.00 94.88 449 GLU A CA 1
ATOM 3491 C C . GLU A 1 449 ? -28.199 -6.488 19.877 1.00 94.88 449 GLU A C 1
ATOM 3493 O O . GLU A 1 449 ? -29.320 -6.903 19.591 1.00 94.88 449 GLU A O 1
ATOM 3498 N N . SER A 1 450 ? -27.196 -6.470 19.001 1.00 95.94 450 SER A N 1
ATOM 3499 C CA . SER A 1 450 ? -27.289 -7.063 17.669 1.00 95.94 450 SER A CA 1
ATOM 3500 C C . SER A 1 450 ? -25.907 -7.458 17.155 1.00 95.94 450 SER A C 1
ATOM 3502 O O . SER A 1 450 ? -24.910 -6.820 17.487 1.00 95.94 450 SER A O 1
ATOM 3504 N N . ALA A 1 451 ? -25.855 -8.523 16.358 1.00 96.44 451 ALA A N 1
ATOM 3505 C CA . ALA A 1 451 ? -24.672 -8.942 15.617 1.00 96.44 451 ALA A CA 1
ATOM 3506 C C . ALA A 1 451 ? -25.116 -9.421 14.234 1.00 96.44 451 ALA A C 1
ATOM 3508 O O . ALA A 1 451 ? -25.964 -10.315 14.110 1.00 96.44 451 ALA A O 1
ATOM 3509 N N . VAL A 1 452 ? -24.587 -8.783 13.198 1.00 96.19 452 VAL A N 1
ATOM 3510 C CA . VAL A 1 452 ? -25.076 -8.913 11.828 1.00 96.19 452 VAL A CA 1
ATOM 3511 C C . VAL A 1 452 ? -23.903 -8.880 10.857 1.00 96.19 452 VAL A C 1
ATOM 3513 O O . VAL A 1 452 ? -23.003 -8.063 10.996 1.00 96.19 452 VAL A O 1
ATOM 3516 N N . GLU A 1 453 ? -23.927 -9.744 9.853 1.00 94.56 453 GLU A N 1
ATOM 3517 C CA . GLU A 1 453 ? -22.976 -9.737 8.746 1.00 94.56 453 GLU A CA 1
ATOM 3518 C C . GLU A 1 453 ? -23.532 -8.894 7.601 1.00 94.56 453 GLU A C 1
ATOM 3520 O O . GLU A 1 453 ? -24.676 -9.090 7.180 1.00 94.56 453 GLU A O 1
ATOM 3525 N N . LYS A 1 454 ? -22.721 -7.972 7.091 1.00 93.62 454 LYS A N 1
ATOM 3526 C CA . LYS A 1 454 ? -23.096 -7.060 6.014 1.00 93.62 454 LYS A CA 1
ATOM 3527 C C . LYS A 1 454 ? -22.095 -7.124 4.876 1.00 93.62 454 LYS A C 1
ATOM 3529 O O . LYS A 1 454 ? -20.886 -7.171 5.108 1.00 93.62 454 LYS A O 1
ATOM 3534 N N . GLU A 1 455 ? -22.606 -7.146 3.655 1.00 91.25 455 GLU A N 1
ATOM 3535 C CA . GLU A 1 455 ? -21.777 -7.144 2.458 1.00 91.25 455 GLU A CA 1
ATOM 3536 C C . GLU A 1 455 ? -21.130 -5.766 2.274 1.00 91.25 455 GLU A C 1
ATOM 3538 O O . GLU A 1 455 ? -21.790 -4.733 2.355 1.00 91.25 455 GLU A O 1
ATOM 3543 N N . VAL A 1 456 ? -19.822 -5.732 2.021 1.00 86.81 456 VAL A N 1
ATOM 3544 C CA . VAL A 1 456 ? -19.059 -4.477 1.969 1.00 86.81 456 VAL A CA 1
ATOM 3545 C C . VAL A 1 456 ? -19.385 -3.662 0.710 1.00 86.81 456 VAL A C 1
ATOM 3547 O O . VAL A 1 456 ? -19.405 -2.436 0.759 1.00 86.81 456 VAL A O 1
ATOM 3550 N N . LYS A 1 457 ? -19.638 -4.327 -0.427 1.00 80.50 457 LYS A N 1
ATOM 3551 C CA . LYS A 1 457 ? -20.006 -3.711 -1.720 1.00 80.50 457 LYS A CA 1
ATOM 3552 C C . LYS A 1 457 ? -21.406 -4.168 -2.173 1.00 80.50 457 LYS A C 1
ATOM 3554 O O . LYS A 1 457 ? -21.586 -4.579 -3.316 1.00 80.50 457 LYS A O 1
ATOM 3559 N N . GLY A 1 458 ? -22.403 -4.109 -1.291 1.00 80.75 458 GLY A N 1
ATOM 3560 C CA . GLY A 1 458 ? -23.772 -4.491 -1.644 1.00 80.75 458 GLY A CA 1
ATOM 3561 C C . GLY A 1 458 ? -24.786 -4.311 -0.512 1.00 80.75 458 GLY A C 1
ATOM 3562 O O . GLY A 1 458 ? -24.413 -3.960 0.603 1.00 80.75 458 GLY A O 1
ATOM 3563 N N . PRO A 1 459 ? -26.083 -4.526 -0.790 1.00 84.81 459 PRO A N 1
ATOM 3564 C CA . PRO A 1 459 ? -27.150 -4.356 0.194 1.00 84.81 459 PRO A CA 1
ATOM 3565 C C . PRO A 1 459 ? -27.424 -5.626 1.018 1.00 84.81 459 PRO A C 1
ATOM 3567 O O . PRO A 1 459 ? -28.395 -5.656 1.773 1.00 84.81 459 PRO A O 1
ATOM 3570 N N . GLN A 1 460 ? -26.660 -6.708 0.825 1.00 90.00 460 GLN A N 1
ATOM 3571 C CA . GLN A 1 460 ? -26.948 -7.978 1.485 1.00 90.00 460 GLN A CA 1
ATOM 3572 C C . GLN A 1 460 ? -26.606 -7.928 2.975 1.00 90.00 460 GLN A C 1
ATOM 3574 O O . GLN A 1 460 ? -25.551 -7.445 3.387 1.00 90.00 460 GLN A O 1
ATOM 3579 N N . GLU A 1 461 ? -27.502 -8.494 3.777 1.00 92.94 461 GLU A N 1
ATOM 3580 C CA . GLU A 1 461 ? -27.384 -8.570 5.226 1.00 92.94 461 GLU A CA 1
ATOM 3581 C C . GLU A 1 461 ? -27.841 -9.954 5.703 1.00 92.94 461 GLU A C 1
ATOM 3583 O O . GLU A 1 461 ? -28.856 -10.482 5.237 1.00 92.94 461 GLU A O 1
ATOM 3588 N N . ARG A 1 462 ? -27.108 -10.553 6.643 1.00 92.94 462 ARG A N 1
ATOM 3589 C CA . ARG A 1 462 ? -27.484 -11.823 7.277 1.00 92.94 462 ARG A CA 1
ATOM 3590 C C . ARG A 1 462 ? -27.169 -11.815 8.768 1.00 92.94 462 ARG A C 1
ATOM 3592 O O . ARG A 1 462 ? -26.291 -11.100 9.238 1.00 92.94 462 ARG A O 1
ATOM 3599 N N . ARG A 1 463 ? -27.906 -12.613 9.543 1.00 91.81 463 ARG A N 1
ATOM 3600 C CA . ARG A 1 463 ? -27.663 -12.737 10.989 1.00 91.81 463 ARG A CA 1
ATOM 3601 C C . ARG A 1 463 ? -26.310 -13.394 11.249 1.00 91.81 463 ARG A C 1
ATOM 3603 O O . ARG A 1 463 ? -25.949 -14.324 10.533 1.00 91.81 463 ARG A O 1
ATOM 3610 N N . TRP A 1 464 ? -25.624 -12.947 12.300 1.00 92.75 464 TRP A N 1
ATOM 3611 C CA . TRP A 1 464 ? -24.376 -13.560 12.748 1.00 92.75 464 TRP A CA 1
ATOM 3612 C C . TRP A 1 464 ? -24.559 -15.050 13.057 1.00 92.75 464 TRP A C 1
ATOM 3614 O O . TRP A 1 464 ? -25.456 -15.428 13.817 1.00 92.75 464 TRP A O 1
ATOM 3624 N N . ASN A 1 465 ? -23.690 -15.885 12.489 1.00 89.00 465 ASN A N 1
ATOM 3625 C CA . ASN A 1 465 ? -23.623 -17.313 12.782 1.00 89.00 465 ASN A CA 1
ATOM 3626 C C . ASN A 1 465 ? -22.167 -17.760 12.957 1.00 89.00 465 ASN A C 1
ATOM 3628 O O . ASN A 1 465 ? -21.304 -17.440 12.151 1.00 89.00 465 ASN A O 1
ATOM 3632 N N . VAL A 1 466 ? -21.869 -18.532 13.997 1.00 88.88 466 VAL A N 1
ATOM 3633 C CA . VAL A 1 466 ? -20.511 -19.057 14.221 1.00 88.88 466 VAL A CA 1
ATOM 3634 C C . VAL A 1 466 ? -20.175 -20.168 13.229 1.00 88.88 466 VAL A C 1
ATOM 3636 O O . VAL A 1 466 ? -19.027 -20.293 12.809 1.00 88.88 466 VAL A O 1
ATOM 3639 N N . ALA A 1 467 ? -21.176 -20.962 12.845 1.00 81.00 467 ALA A N 1
ATOM 3640 C CA . ALA A 1 467 ? -21.023 -22.034 11.878 1.00 81.00 467 ALA A CA 1
ATOM 3641 C C . ALA A 1 467 ? -21.053 -21.456 10.457 1.00 81.00 467 ALA A C 1
ATOM 3643 O O . ALA A 1 467 ? -22.064 -20.892 10.033 1.00 81.00 467 ALA A O 1
ATOM 3644 N N . GLY A 1 468 ? -19.951 -21.612 9.727 1.00 74.00 468 GLY A N 1
ATOM 3645 C CA . GLY A 1 468 ? -19.844 -21.231 8.325 1.00 74.00 468 GLY A CA 1
ATOM 3646 C C . GLY A 1 468 ? -18.625 -21.878 7.672 1.00 74.00 468 GLY A C 1
ATOM 3647 O O . GLY A 1 468 ? -17.556 -21.920 8.280 1.00 74.00 468 GLY A O 1
ATOM 3648 N N . ASP A 1 469 ? -18.822 -22.387 6.456 1.00 72.56 469 ASP A N 1
ATOM 3649 C CA . ASP A 1 469 ? -17.803 -23.038 5.617 1.00 72.56 469 ASP A CA 1
ATOM 3650 C C . ASP A 1 469 ? -17.311 -22.094 4.502 1.00 72.56 469 ASP A C 1
ATOM 3652 O O . ASP A 1 469 ? -17.011 -22.512 3.384 1.00 72.56 469 ASP A O 1
ATOM 3656 N N . GLU A 1 470 ? -17.266 -20.787 4.770 1.00 81.19 470 GLU A N 1
ATOM 3657 C CA . GLU A 1 470 ? -16.789 -19.825 3.779 1.00 81.19 470 GLU A CA 1
ATOM 3658 C C . GLU A 1 470 ? -15.282 -19.923 3.552 1.00 81.19 470 GLU A C 1
ATOM 3660 O O . GLU A 1 470 ? -14.484 -19.960 4.496 1.00 81.19 470 GLU A O 1
ATOM 3665 N N . ASP A 1 471 ? -14.895 -19.869 2.280 1.00 78.69 471 ASP A N 1
ATOM 3666 C CA . ASP A 1 471 ? -13.506 -19.683 1.898 1.00 78.69 471 ASP A CA 1
ATOM 3667 C C . ASP A 1 471 ? -13.028 -18.248 2.186 1.00 78.69 471 ASP A C 1
ATOM 3669 O O . ASP A 1 471 ? -13.779 -17.344 2.568 1.00 78.69 471 ASP A O 1
ATOM 3673 N N . GLU A 1 472 ? -11.728 -18.024 2.031 1.00 72.25 472 GLU A N 1
ATOM 3674 C CA . GLU A 1 472 ? -11.123 -16.723 2.299 1.00 72.25 472 GLU A CA 1
ATOM 3675 C C . GLU A 1 472 ? -11.670 -15.610 1.391 1.00 72.25 472 GLU A C 1
ATOM 3677 O O . GLU A 1 472 ? -11.794 -14.466 1.831 1.00 72.25 472 GLU A O 1
ATOM 3682 N N . LYS A 1 473 ? -12.026 -15.936 0.142 1.00 75.81 473 LYS A N 1
ATOM 3683 C CA . LYS A 1 473 ? -12.557 -14.967 -0.823 1.00 75.81 473 LYS A CA 1
ATOM 3684 C C . LYS A 1 473 ? -13.909 -14.448 -0.366 1.00 75.81 473 LYS A C 1
ATOM 3686 O O . LYS A 1 473 ? -14.122 -13.236 -0.314 1.00 75.81 473 LYS A O 1
ATOM 3691 N N . GLU A 1 474 ? -14.795 -15.362 0.001 1.00 83.25 474 GLU A N 1
ATOM 3692 C CA . GLU A 1 474 ? -16.122 -15.038 0.487 1.00 83.25 474 GLU A CA 1
ATOM 3693 C C . GLU A 1 474 ? -16.025 -14.231 1.780 1.00 83.25 474 GLU A C 1
ATOM 3695 O O . GLU A 1 474 ? -16.662 -13.190 1.892 1.00 83.25 474 GLU A O 1
ATOM 3700 N N . ARG A 1 475 ? -15.141 -14.598 2.715 1.00 84.31 475 ARG A N 1
ATOM 3701 C CA . ARG A 1 475 ? -14.953 -13.853 3.975 1.00 84.31 475 ARG A CA 1
ATOM 3702 C C . ARG A 1 475 ? -14.577 -12.386 3.780 1.00 84.31 475 ARG A C 1
ATOM 3704 O O . ARG A 1 475 ? -14.989 -11.555 4.579 1.00 84.31 475 ARG A O 1
ATOM 3711 N N . ARG A 1 476 ? -13.826 -12.032 2.737 1.00 84.00 476 ARG A N 1
ATOM 3712 C CA . ARG A 1 476 ? -13.442 -10.629 2.482 1.00 84.00 476 ARG A CA 1
ATOM 3713 C C . ARG A 1 476 ? -14.583 -9.762 1.948 1.00 84.00 476 ARG A C 1
ATOM 3715 O O . ARG A 1 476 ? -14.463 -8.541 1.959 1.00 84.00 476 ARG A O 1
ATOM 3722 N N . ARG A 1 477 ? -15.693 -10.372 1.522 1.00 88.00 477 ARG A N 1
ATOM 3723 C CA . ARG A 1 477 ? -16.894 -9.654 1.073 1.00 88.00 477 ARG A CA 1
ATOM 3724 C C . ARG A 1 477 ? -17.759 -9.142 2.217 1.00 88.00 477 ARG A C 1
ATOM 3726 O O . ARG A 1 477 ? -18.641 -8.320 1.976 1.00 88.00 477 ARG A O 1
ATOM 3733 N N . TRP A 1 478 ? -17.519 -9.607 3.442 1.00 91.06 478 TRP A N 1
ATOM 3734 C CA . TRP A 1 478 ? -18.386 -9.349 4.586 1.00 91.06 478 TRP A CA 1
ATOM 3735 C C . TRP A 1 478 ? -17.646 -8.639 5.724 1.00 91.06 478 TRP A C 1
ATOM 3737 O O . TRP A 1 478 ? -16.503 -8.956 6.061 1.00 91.06 478 TRP A O 1
ATOM 3747 N N . VAL A 1 479 ? -18.349 -7.718 6.374 1.00 94.19 479 VAL A N 1
ATOM 3748 C CA . VAL A 1 479 ? -18.013 -7.185 7.699 1.00 94.19 479 VAL A CA 1
ATOM 3749 C C . VAL A 1 479 ? -19.070 -7.627 8.702 1.00 94.19 479 VAL A C 1
ATOM 3751 O O . VAL A 1 479 ? -20.209 -7.917 8.344 1.00 94.19 479 VAL A O 1
ATOM 3754 N N . VAL A 1 480 ? -18.700 -7.674 9.973 1.00 95.25 480 VAL A N 1
ATOM 3755 C CA . VAL A 1 480 ? -19.585 -8.002 11.085 1.00 95.25 480 VAL A CA 1
ATOM 3756 C C . VAL A 1 480 ? -19.832 -6.731 11.880 1.00 95.25 480 VAL A C 1
ATOM 3758 O O . VAL A 1 480 ? -18.909 -6.168 12.465 1.00 95.25 480 VAL A O 1
ATOM 3761 N N . TRP A 1 481 ? -21.082 -6.287 11.887 1.00 96.25 481 TRP A N 1
ATOM 3762 C CA . TRP A 1 481 ? -21.571 -5.155 12.658 1.00 96.25 481 TRP A CA 1
ATOM 3763 C C . TRP A 1 481 ? -22.116 -5.650 13.996 1.00 96.25 481 TRP A C 1
ATOM 3765 O O . TRP A 1 481 ? -23.116 -6.373 14.038 1.00 96.25 481 TRP A O 1
ATOM 3775 N N . ILE A 1 482 ? -21.461 -5.270 15.090 1.00 97.12 482 ILE A N 1
ATOM 3776 C CA . ILE A 1 482 ? -21.796 -5.707 16.447 1.00 97.12 482 ILE A CA 1
ATOM 3777 C C . ILE A 1 482 ? -22.145 -4.480 17.282 1.00 97.12 482 ILE A C 1
ATOM 3779 O O . ILE A 1 482 ? -21.342 -3.558 17.416 1.00 97.12 482 ILE A O 1
ATOM 3783 N N . VAL A 1 483 ? -23.334 -4.486 17.880 1.00 97.19 483 VAL A N 1
ATOM 3784 C CA . VAL A 1 483 ? -23.780 -3.456 18.821 1.00 97.19 483 VAL A CA 1
ATOM 3785 C C . VAL A 1 483 ? -23.834 -4.055 20.216 1.00 97.19 483 VAL A C 1
ATOM 3787 O O . VAL A 1 483 ? -24.554 -5.028 20.454 1.00 97.19 483 VAL A O 1
ATOM 3790 N N . LEU A 1 484 ? -23.091 -3.459 21.142 1.00 97.06 484 LEU A N 1
ATOM 3791 C CA . LEU A 1 484 ? -23.066 -3.845 22.548 1.00 97.06 484 LEU A CA 1
ATOM 3792 C C . LEU A 1 484 ? -23.707 -2.760 23.413 1.00 97.06 484 LEU A C 1
ATOM 3794 O O . LEU A 1 484 ? -23.635 -1.564 23.117 1.00 97.06 484 LEU A O 1
ATOM 3798 N N . LYS A 1 485 ? -24.283 -3.191 24.530 1.00 95.75 485 LYS A N 1
ATOM 3799 C CA . LYS A 1 485 ? -24.817 -2.328 25.587 1.00 95.75 485 LYS A CA 1
ATOM 3800 C C . LYS A 1 485 ? -24.461 -2.893 26.955 1.00 95.75 485 LYS A C 1
ATOM 3802 O O . LYS A 1 485 ? -24.123 -4.069 27.076 1.00 95.75 485 LYS A O 1
ATOM 3807 N N . TRP A 1 486 ? -24.570 -2.080 27.999 1.00 95.69 486 TRP A N 1
ATOM 3808 C CA . TRP A 1 486 ? -24.461 -2.589 29.365 1.00 95.69 486 TRP A CA 1
ATOM 3809 C C . TRP A 1 486 ? -25.548 -3.624 29.660 1.00 95.69 486 TRP A C 1
ATOM 3811 O O . TRP A 1 486 ? -26.720 -3.410 29.333 1.00 95.69 486 TRP A O 1
ATOM 3821 N N . ARG A 1 487 ? -25.175 -4.711 30.345 1.00 93.12 487 ARG A N 1
ATOM 3822 C CA . ARG A 1 487 ? -26.154 -5.603 30.968 1.00 93.12 487 ARG A CA 1
ATOM 3823 C C . ARG A 1 487 ? -26.916 -4.844 32.046 1.00 93.12 487 ARG A C 1
ATOM 3825 O O . ARG A 1 487 ? -26.312 -4.118 32.833 1.00 93.12 487 ARG A O 1
ATOM 3832 N N . ILE A 1 488 ? -28.228 -5.056 32.132 1.00 84.69 488 ILE A N 1
ATOM 3833 C CA . ILE A 1 488 ? -29.106 -4.348 33.084 1.00 84.69 488 ILE A CA 1
ATOM 3834 C C . ILE A 1 488 ? -28.583 -4.457 34.528 1.00 84.69 488 ILE A C 1
ATOM 3836 O O . ILE A 1 488 ? -28.505 -3.454 35.232 1.00 84.69 488 ILE A O 1
ATOM 3840 N N . SER A 1 489 ? -28.096 -5.635 34.934 1.00 79.94 489 SER A N 1
ATOM 3841 C CA . SER A 1 489 ? -27.530 -5.855 36.273 1.00 79.94 489 SER A CA 1
ATOM 3842 C C . SER A 1 489 ? -26.314 -4.971 36.597 1.00 79.94 489 SER A C 1
ATOM 3844 O O . SER A 1 489 ? -26.043 -4.703 37.763 1.00 79.94 489 SER A O 1
ATOM 3846 N N . GLN A 1 490 ? -25.567 -4.512 35.586 1.00 78.81 490 GLN A N 1
ATOM 3847 C CA . GLN A 1 490 ? -24.426 -3.602 35.756 1.00 78.81 490 GLN A CA 1
ATOM 3848 C C . GLN A 1 490 ? -24.856 -2.138 35.932 1.00 78.81 490 GLN A C 1
ATOM 3850 O O . GLN A 1 490 ? -24.061 -1.320 36.388 1.00 78.81 490 GLN A O 1
ATOM 3855 N N . LEU A 1 491 ? -26.099 -1.798 35.577 1.00 78.00 491 LEU A N 1
ATOM 3856 C CA . LEU A 1 491 ? -26.669 -0.460 35.758 1.00 78.00 491 LEU A CA 1
ATOM 3857 C C . LEU A 1 491 ? -27.345 -0.313 37.128 1.00 78.00 491 LEU A C 1
ATOM 3859 O O . LEU A 1 491 ? -27.324 0.766 37.711 1.00 78.00 491 LEU A O 1
ATOM 3863 N N . GLU A 1 492 ? -27.915 -1.400 37.650 1.00 66.19 492 GLU A N 1
ATOM 3864 C CA . GLU A 1 492 ? -28.598 -1.437 38.951 1.00 66.19 492 GLU A CA 1
ATOM 3865 C C . GLU A 1 492 ? -27.618 -1.574 40.132 1.00 66.19 492 GLU A C 1
ATOM 3867 O O . GLU A 1 492 ? -27.899 -1.125 41.245 1.00 66.19 492 GLU A O 1
ATOM 3872 N N . GLY A 1 493 ? -26.435 -2.147 39.889 1.00 52.91 493 GLY A N 1
ATOM 3873 C CA . GLY A 1 493 ? -25.356 -2.293 40.865 1.00 52.91 493 GLY A CA 1
ATOM 3874 C C . GLY A 1 493 ? -24.583 -0.995 41.095 1.00 52.91 493 GLY A C 1
ATOM 3875 O O . GLY A 1 493 ? -23.432 -0.872 40.682 1.00 52.91 493 GLY A O 1
ATOM 3876 N N . GLY A 1 494 ? -25.195 -0.024 41.772 1.00 46.09 494 GLY A N 1
ATOM 3877 C CA . GLY A 1 494 ? -24.511 1.168 42.273 1.00 46.09 494 GLY A CA 1
ATOM 3878 C C . GLY A 1 494 ? -23.473 0.822 43.346 1.00 46.09 494 GLY A C 1
ATOM 3879 O O . GLY A 1 494 ? -23.742 0.974 44.535 1.00 46.09 494 GLY A O 1
ATOM 3880 N N . TYR A 1 495 ? -22.280 0.380 42.946 1.00 39.28 495 TYR A N 1
ATOM 3881 C CA . TYR A 1 495 ? -21.118 0.324 43.831 1.00 39.28 495 TYR A CA 1
ATOM 3882 C C . TYR A 1 495 ? -20.294 1.603 43.690 1.00 39.28 495 TYR A C 1
ATOM 3884 O O . TYR A 1 495 ? -19.785 1.938 42.619 1.00 39.28 495 TYR A O 1
ATOM 3892 N N . LYS A 1 496 ? -20.223 2.322 44.817 1.00 40.53 496 LYS A N 1
ATOM 3893 C CA . LYS A 1 496 ? -19.270 3.396 45.103 1.00 40.53 496 LYS A CA 1
ATOM 3894 C C . LYS A 1 496 ? -17.852 2.900 44.793 1.00 40.53 496 LYS A C 1
ATOM 3896 O O . LYS A 1 496 ? -17.518 1.786 45.195 1.00 40.53 496 LYS A O 1
ATOM 3901 N N . LEU A 1 497 ? -17.100 3.731 44.065 1.00 37.53 497 LEU A N 1
ATOM 3902 C CA . LEU A 1 497 ? -15.654 3.608 43.842 1.00 37.53 497 LEU A CA 1
ATOM 3903 C C . LEU A 1 497 ? -14.897 3.340 45.146 1.00 37.53 497 LEU A C 1
ATOM 3905 O O . LEU A 1 497 ? -15.282 3.958 46.170 1.00 37.53 497 LEU A O 1
#

InterPro domains:
  IPR001680 WD40 repeat [PF00400] (21-57)
  IPR001680 WD40 repeat [PF00400] (64-101)
  IPR001680 WD40 repeat [PF00400] (131-161)
  IPR001680 WD40 repeat [PF00400] (177-212)
  IPR001680 WD40 repeat [PS50082] (25-67)
  IPR001680 WD40 repeat [PS50082] (68-110)
  IPR001680 WD40 repeat [PS50082] (128-161)
  IPR001680 WD40 repeat [SM00320] (18-58)
  IPR001680 WD40 repeat [SM00320] (61-101)
  IPR001680 WD40 repeat [SM00320] (121-161)
  IPR001680 WD40 repeat [SM00320] (174-214)
  IPR015943 WD40/YVTN repeat-like-containing domain superfamily [G3DSA:2.130.10.10] (11-246)
  IPR019410 Lysine methyltransferase [PF10294] (285-425)
  IPR020472 PAC1/LIS1-like, WD-40 repeat [PR00320] (45-59)
  IPR020472 PAC1/LIS1-like, WD-40 repeat [PR00320] (88-102)
  IPR020472 PAC1/LIS1-like, WD-40 repeat [PR00320] (148-162)
  IPR029063 S-adenosyl-L-methionine-dependent methyltransferase superfamily [G3DSA:3.40.50.150] (263-487)
  IPR029063 S-adenosyl-L-methionine-dependent methyltransferase superfamily [SSF53335] (279-452)
  IPR036322 WD40-repeat-containing domain superfamily [SSF50978] (20-213)
  IPR044536 Peroxisomal targeting signal 2 receptor [PTHR46027] (17-217)

Secondary structure (DSSP, 8-state):
-----------------PPSPS------SS-EEEEEE-SSSTT-EEEEETTSEEEEE-TTSSS-SEEEE--SS-EEEEEE-SS-TTEEEEEETTS-EEEEETTS-S----TTT----S------SEEE---SS-EEEEEE-SSSTTEEEEEETTSEEEEEETT--EEETTTEEEPPEEEEEE--SS-EEEEEE-SS-SSEEEEEETTS-EEEEE-GGG---HHHHHHHHHHHHH-PPPSBSS-TT-EEEEEE-----TT-SB--S-EEEEEE-----GGGTTSGGGS-BHHHHHHHHTGGGG-GGGGTTSSSPEEEEEES-GGGHHHHHHHHHBSSEEEEEEE---HHHHHHHHHHHHHTT-TTTEEEEE--TTS-GGGTTTTS--BSEEEEES--S-GGGHHHHHHHHHHHB-SSTT-EEEEEEEGGG-HHHHHHHHHHHHHTTEEEEEEEEEETTSS-EEE--S-----HHHHTTEEEEEEEEE-HHHHH-----

Organism: NCBI:txid117069

pLDDT: mean 80.59, std 18.36, range [29.72, 98.19]

Radius of gyration: 30.96 Å; chains: 1; bounding box: 73×64×105 Å

Sequence (497 aa):
MCARDLLLAGVSLTKNRQDHPIRAWQEHTREVFSVDWSNIKKETFASSSWDGTVKLWTPDRPRSVTTLQAHHSCVYQAIFSPHQPDLLATCSTDGTVKIFDLRTPAYVPSGPNSNTFTNPMSAAVVSIPASGNEVLTLDWNKYRPLVLASGGVDKAVKIWDCRMIKLGELNQVGAPCETILSGHEYAVRKVQWSPHRAEVICSSSYDMTCRVMEDERAELDPTDIFSSCLETLFDYQPITIASAGVFYAHEYQGQASENSCATPTPQKVILRTPDTLAANWSLHASDIWASSRYLADHLDQLRLCDFEPTKEPIRILELGAAAGLPGILIAKTYRNVSVVVSDYPDELLIKTLVENVTNNGVSGRCEVIPYAWGSDPSLLLRNGLGFDVVVAADTLWNPSLHDHLITSLRFALRRSSSARIVLVAGLHTGRYTIQSFIHAVQEAGFDVESAVEKEVKGPQERRWNVAGDEDEKERRRWVVWIVLKWRISQLEGGYKL

Foldseek 3Di:
DDDDDDDDDDDDPDPPPDDPPPDDDDDDPADWADKEAQPVPRQKIWIFFQCQWIFIDGVVDNDTPDIESRGNGGWQDWYDFNVDRQWIWIFGQCQKIFIARNVDWQDDPDDPPDPPPPDRHRHGPAIASNDNGGWNEKDAQNQDPQKMWIWFFVQWIWIFRLVDFDDDPPRHGHTDTPDTHHDGPGTWNYKYHDNVARFWIWTDGPSRDIDIDGNPVSPPPPLVSCQVCCCVVPVFHRFFDDFAQDKDKDKACADPDPLDLWDRHIAIAIAHFFDADPVCVVLVSGTQGLQLSLCLNPVVVVVVVVVPVDPAAAEEEEERHHLCRNQLSCLNTHDRHAYEYEYAPGPRSQVRSVVRSVVRPRVVRYHYFYDDQLDDCCRVCVPQAAGQEYEYTAPQLDLVCLVSNLNVCVSRWGLDQRRKYKYKHQCLSDLVSVVVSQVVNVVSFKDWPAKKKQFSPDGDIDGRDSDDPDDSRVSRRIIIIIMIDGHPVSNVPPDDD